Protein AF-A0A7S0AHD8-F1 (afdb_monomer_lite)

Structure (mmCIF, N/CA/C/O backbone):
data_AF-A0A7S0AHD8-F1
#
_entry.id   AF-A0A7S0AHD8-F1
#
loop_
_atom_site.group_PDB
_atom_site.id
_atom_site.type_symbol
_atom_site.label_atom_id
_atom_site.label_alt_id
_atom_site.label_comp_id
_atom_site.label_asym_id
_atom_site.label_entity_id
_atom_site.label_seq_id
_atom_site.pdbx_PDB_ins_code
_atom_site.Cartn_x
_atom_site.Cartn_y
_atom_site.Cartn_z
_atom_site.occupancy
_atom_site.B_iso_or_equiv
_atom_site.auth_seq_id
_atom_site.auth_comp_id
_atom_site.auth_asym_id
_atom_site.auth_atom_id
_atom_site.pdbx_PDB_model_num
ATOM 1 N N . SER A 1 1 ? -28.363 -44.017 -22.982 1.00 39.66 1 SER A N 1
ATOM 2 C CA . SER A 1 1 ? -27.287 -44.220 -21.992 1.00 39.66 1 SER A CA 1
ATOM 3 C C . SER A 1 1 ? -27.313 -43.065 -21.004 1.00 39.66 1 SER A C 1
ATOM 5 O O . SER A 1 1 ? -26.658 -42.050 -21.186 1.00 39.66 1 SER A O 1
ATOM 7 N N . SER A 1 2 ? -28.160 -43.200 -19.992 1.00 26.70 2 SER A N 1
ATOM 8 C CA . SER A 1 2 ? -28.410 -42.237 -18.917 1.00 26.70 2 SER A CA 1
ATOM 9 C C . SER A 1 2 ? -27.787 -42.778 -17.624 1.00 26.70 2 SER A C 1
ATOM 11 O O . SER A 1 2 ? -27.972 -43.965 -17.353 1.00 26.70 2 SER A O 1
ATOM 13 N N . PRO A 1 3 ? -27.066 -41.980 -16.813 1.00 52.00 3 PRO A N 1
ATOM 14 C CA . PRO A 1 3 ? -26.594 -42.451 -15.522 1.00 52.00 3 PRO A CA 1
ATOM 15 C C . PRO A 1 3 ? -27.554 -42.038 -14.398 1.00 52.00 3 PRO A C 1
ATOM 17 O O . PRO A 1 3 ? -27.886 -40.870 -14.210 1.00 52.00 3 PRO A O 1
ATOM 20 N N . THR A 1 4 ? -27.982 -43.047 -13.649 1.00 37.78 4 THR A N 1
ATOM 21 C CA . THR A 1 4 ? -28.700 -42.995 -12.370 1.00 37.78 4 THR A CA 1
ATOM 22 C C . THR A 1 4 ? -27.864 -42.385 -11.230 1.00 37.78 4 THR A C 1
ATOM 24 O O . THR A 1 4 ? -26.640 -42.546 -11.223 1.00 37.78 4 THR A O 1
ATOM 27 N N . PRO A 1 5 ? -28.498 -41.767 -10.212 1.00 47.44 5 PRO A N 1
ATOM 28 C CA . PRO A 1 5 ? -27.811 -41.176 -9.064 1.00 47.44 5 PRO A CA 1
ATOM 29 C C . PRO A 1 5 ? -27.532 -42.204 -7.953 1.00 47.44 5 PRO A C 1
ATOM 31 O O . PRO A 1 5 ? -28.378 -43.035 -7.620 1.00 47.44 5 PRO A O 1
ATOM 34 N N . ARG A 1 6 ? -26.337 -42.128 -7.348 1.00 41.75 6 ARG A N 1
ATOM 35 C CA . ARG A 1 6 ? -25.933 -42.932 -6.182 1.00 41.75 6 ARG A CA 1
ATOM 36 C C . ARG A 1 6 ? -26.427 -42.297 -4.879 1.00 41.75 6 ARG A C 1
ATOM 38 O O . ARG A 1 6 ? -26.047 -41.177 -4.550 1.00 41.75 6 ARG A O 1
ATOM 45 N N . GLN A 1 7 ? -27.211 -43.068 -4.126 1.00 34.41 7 GLN A N 1
ATOM 46 C CA . GLN A 1 7 ? -27.481 -42.883 -2.700 1.00 34.41 7 GLN A CA 1
ATOM 47 C C . GLN A 1 7 ? -26.179 -42.962 -1.888 1.00 34.41 7 GLN A C 1
ATOM 49 O O . GLN A 1 7 ? -25.383 -43.878 -2.093 1.00 34.41 7 GLN A O 1
ATOM 54 N N . TRP A 1 8 ? -26.002 -42.052 -0.929 1.00 38.59 8 TRP A N 1
ATOM 55 C CA . TRP A 1 8 ? -25.031 -42.196 0.155 1.00 38.59 8 TRP A CA 1
ATOM 56 C C . TRP A 1 8 ? -25.758 -42.289 1.492 1.00 38.59 8 TRP A C 1
ATOM 58 O O . TRP A 1 8 ? -26.684 -41.533 1.782 1.00 38.59 8 TRP A O 1
ATOM 68 N N . GLN A 1 9 ? -25.340 -43.297 2.248 1.00 34.16 9 GLN A N 1
ATOM 69 C CA . GLN A 1 9 ? -25.935 -43.799 3.472 1.00 34.16 9 GLN A CA 1
ATOM 70 C C . GLN A 1 9 ? -25.580 -42.944 4.695 1.00 34.16 9 GLN A C 1
ATOM 72 O O . GLN A 1 9 ? -24.546 -42.282 4.765 1.00 34.16 9 GLN A O 1
ATOM 77 N N . SER A 1 10 ? -26.479 -43.024 5.668 1.00 30.17 10 SER A N 1
ATOM 78 C CA . SER A 1 10 ? -26.460 -42.469 7.019 1.00 30.17 10 SER A CA 1
ATOM 79 C C . SER A 1 10 ? -25.212 -42.814 7.846 1.00 30.17 10 SER A C 1
ATOM 81 O O . SER A 1 10 ? -24.829 -43.978 7.949 1.00 30.17 10 SER A O 1
ATOM 83 N N . LEU A 1 11 ? -24.662 -41.807 8.532 1.00 36.16 11 LEU A N 1
ATOM 84 C CA . LEU A 1 11 ? -23.676 -41.937 9.613 1.00 36.16 11 LEU A CA 1
ATOM 85 C C . LEU A 1 11 ? -24.368 -42.216 10.964 1.00 36.16 11 LEU A C 1
ATOM 87 O O . LEU A 1 11 ? -25.409 -41.612 11.233 1.00 36.16 11 LEU A O 1
ATOM 91 N N . PRO A 1 12 ? -23.795 -43.052 11.854 1.00 43.50 12 PRO A N 1
ATOM 92 C CA . PRO A 1 12 ? -24.353 -43.280 13.180 1.00 43.50 12 PRO A CA 1
ATOM 93 C C . PRO A 1 12 ? -23.874 -42.245 14.211 1.00 43.50 12 PRO A C 1
ATOM 95 O O . PRO A 1 12 ? -22.700 -41.879 14.297 1.00 43.50 12 PRO A O 1
ATOM 98 N N . SER A 1 13 ? -24.827 -41.831 15.040 1.00 36.12 13 SER A N 1
ATOM 99 C CA . SER A 1 13 ? -24.706 -41.029 16.256 1.00 36.12 13 SER A CA 1
ATOM 100 C C . SER A 1 13 ? -23.752 -41.645 17.289 1.00 36.12 13 SER A C 1
ATOM 102 O O . SER A 1 13 ? -23.972 -42.771 17.737 1.00 36.12 13 SER A O 1
ATOM 104 N N . ARG A 1 14 ? -22.744 -40.889 17.746 1.00 35.44 14 ARG A N 1
ATOM 105 C CA . ARG A 1 14 ? -21.962 -41.219 18.950 1.00 35.44 14 ARG A CA 1
ATOM 106 C C . ARG A 1 14 ? -22.414 -40.374 20.135 1.00 35.44 14 ARG A C 1
ATOM 108 O O . ARG A 1 14 ? -22.488 -39.150 20.057 1.00 35.44 14 ARG A O 1
ATOM 115 N N . GLY A 1 15 ? -22.755 -41.086 21.206 1.00 30.95 15 GLY A N 1
ATOM 116 C CA . GLY A 1 15 ? -23.365 -40.572 22.418 1.00 30.95 15 GLY A CA 1
ATOM 117 C C . GLY A 1 15 ? -22.427 -39.787 23.329 1.00 30.95 15 GLY A C 1
ATOM 118 O O . GLY A 1 15 ? -21.208 -39.949 23.336 1.00 30.95 15 GLY A O 1
ATOM 119 N N . ARG A 1 16 ? -23.079 -38.942 24.127 1.00 33.41 16 ARG A N 1
ATOM 120 C CA . ARG A 1 16 ? -22.552 -38.271 25.312 1.00 33.41 16 ARG A CA 1
ATOM 121 C C . ARG A 1 16 ? -22.352 -39.305 26.423 1.00 33.41 16 ARG A C 1
ATOM 123 O O . ARG A 1 16 ? -23.287 -40.037 26.733 1.00 33.41 16 ARG A O 1
ATOM 130 N N . GLN A 1 17 ? -21.194 -39.299 27.074 1.00 34.72 17 GLN A N 1
ATOM 131 C CA . GLN A 1 17 ? -21.052 -39.839 28.426 1.00 34.72 17 GLN A CA 1
ATOM 132 C C . GLN A 1 17 ? -20.446 -38.775 29.336 1.00 34.72 17 GLN A C 1
ATOM 134 O O . GLN A 1 17 ? -19.438 -38.147 29.017 1.00 34.72 17 GLN A O 1
ATOM 139 N N . ALA A 1 18 ? -21.149 -38.558 30.443 1.00 32.00 18 ALA A N 1
ATOM 140 C CA . ALA A 1 18 ? -20.765 -37.731 31.567 1.00 32.00 18 ALA A CA 1
ATOM 141 C C . ALA A 1 18 ? -19.808 -38.505 32.481 1.00 32.00 18 ALA A C 1
ATOM 143 O O . ALA A 1 18 ? -20.002 -39.699 32.694 1.00 32.00 18 ALA A O 1
ATOM 144 N N . CYS A 1 19 ? -18.847 -37.806 33.084 1.00 27.94 19 CYS A N 1
ATOM 145 C CA . CYS A 1 19 ? -18.101 -38.304 34.236 1.00 27.94 19 CYS A CA 1
ATOM 146 C C . CYS A 1 19 ? -18.217 -37.290 35.377 1.00 27.94 19 CYS A C 1
ATOM 148 O O . CYS A 1 19 ? -17.767 -36.152 35.258 1.00 27.94 19 CYS A O 1
ATOM 150 N N . HIS A 1 20 ? -18.824 -37.730 36.476 1.00 29.59 20 HIS A N 1
ATOM 151 C CA . HIS A 1 20 ? -18.832 -37.084 37.783 1.00 29.59 20 HIS A CA 1
ATOM 152 C C . HIS A 1 20 ? -18.368 -38.110 38.826 1.00 29.59 20 HIS A C 1
ATOM 154 O O . HIS A 1 20 ? -18.653 -39.295 38.672 1.00 29.59 20 HIS A O 1
ATOM 160 N N . ALA A 1 21 ? -17.762 -37.591 39.903 1.00 31.34 21 ALA A N 1
ATOM 161 C CA . ALA A 1 21 ? -17.362 -38.257 41.154 1.00 31.34 21 ALA A CA 1
ATOM 162 C C . ALA A 1 21 ? -16.124 -39.168 41.054 1.00 31.34 21 ALA A C 1
ATOM 164 O O . ALA A 1 21 ? -15.913 -39.844 40.061 1.00 31.34 21 ALA A O 1
ATOM 165 N N . ALA A 1 22 ? -15.248 -39.285 42.045 1.00 30.95 22 ALA A N 1
ATOM 166 C CA . ALA A 1 22 ? -14.975 -38.622 43.322 1.00 30.95 22 ALA A CA 1
ATOM 167 C C . ALA A 1 22 ? -13.594 -39.162 43.752 1.00 30.95 22 ALA A C 1
ATOM 169 O O . ALA A 1 22 ? -13.223 -40.233 43.288 1.00 30.95 22 ALA A O 1
ATOM 170 N N . LEU A 1 23 ? -12.859 -38.490 44.642 1.00 31.19 23 LEU A N 1
ATOM 171 C CA . LEU A 1 23 ? -12.003 -39.161 45.632 1.00 31.19 23 LEU A CA 1
ATOM 172 C C . LEU A 1 23 ? -11.552 -38.143 46.688 1.00 31.19 23 LEU A C 1
ATOM 174 O O . LEU A 1 23 ? -10.850 -37.175 46.402 1.00 31.19 23 LEU A O 1
ATOM 178 N N . ALA A 1 24 ? -11.995 -38.388 47.916 1.00 33.22 24 ALA A N 1
ATOM 179 C CA . ALA A 1 24 ? -11.490 -37.801 49.145 1.00 33.22 24 ALA A CA 1
ATOM 180 C C . ALA A 1 24 ? -10.655 -38.867 49.872 1.00 33.22 24 ALA A C 1
ATOM 182 O O . ALA A 1 24 ? -10.998 -40.045 49.793 1.00 33.22 24 ALA A O 1
ATOM 183 N N . GLY A 1 25 ? -9.627 -38.462 50.630 1.00 31.81 25 GLY A N 1
ATOM 184 C CA . GLY A 1 25 ? -9.110 -39.299 51.723 1.00 31.81 25 GLY A CA 1
ATOM 185 C C . GLY A 1 25 ? -7.604 -39.271 52.008 1.00 31.81 25 GLY A C 1
ATOM 186 O O . GLY A 1 25 ? -6.871 -40.112 51.515 1.00 31.81 25 GLY A O 1
ATOM 187 N N . THR A 1 26 ? -7.217 -38.377 52.928 1.00 35.88 26 THR A N 1
ATOM 188 C CA . THR A 1 26 ? -6.278 -38.575 54.064 1.00 35.88 26 THR A CA 1
ATOM 189 C C . THR A 1 26 ? -4.790 -38.914 53.861 1.00 35.88 26 THR A C 1
ATOM 191 O O . THR A 1 26 ? -4.432 -39.946 53.311 1.00 35.88 26 THR A O 1
ATOM 194 N N . GLY A 1 27 ? -3.922 -38.128 54.522 1.00 30.47 27 GLY A N 1
ATOM 195 C CA . GLY A 1 27 ? -2.564 -38.545 54.910 1.00 30.47 27 GLY A CA 1
ATOM 196 C C . GLY A 1 27 ? -1.689 -37.417 55.478 1.00 30.47 27 GLY A C 1
ATOM 197 O O . GLY A 1 27 ? -1.140 -36.620 54.730 1.00 30.47 27 GLY A O 1
ATOM 198 N N . ARG A 1 28 ? -1.584 -37.337 56.812 1.00 38.66 28 ARG A N 1
ATOM 199 C CA . ARG A 1 28 ? -0.794 -36.375 57.618 1.00 38.66 28 ARG A CA 1
ATOM 200 C C . ARG A 1 28 ? 0.693 -36.771 57.747 1.00 38.66 28 ARG A C 1
ATOM 202 O O . ARG A 1 28 ? 1.009 -37.949 57.661 1.00 38.66 28 ARG A O 1
ATOM 209 N N . SER A 1 29 ? 1.504 -35.788 58.189 1.00 33.31 29 SER A N 1
ATOM 210 C CA . SER A 1 29 ? 2.893 -35.842 58.730 1.00 33.31 29 SER A CA 1
ATOM 211 C C . SER A 1 29 ? 3.996 -35.553 57.697 1.00 33.31 29 SER A C 1
ATOM 213 O O . SER A 1 29 ? 4.032 -36.192 56.662 1.00 33.31 29 SER A O 1
ATOM 215 N N . GLY A 1 30 ? 4.956 -34.636 57.865 1.00 33.56 30 GLY A N 1
ATOM 216 C CA . GLY A 1 30 ? 5.317 -33.737 58.957 1.00 33.56 30 GLY A CA 1
ATOM 217 C C . GLY A 1 30 ? 6.706 -33.110 58.696 1.00 33.56 30 GLY A C 1
ATOM 218 O O . GLY A 1 30 ? 7.552 -33.713 58.051 1.00 33.56 30 GLY A O 1
ATOM 219 N N . ARG A 1 31 ? 6.926 -31.921 59.280 1.00 34.91 31 ARG A N 1
ATOM 220 C CA . ARG A 1 31 ? 8.202 -31.212 59.572 1.00 34.91 31 ARG A CA 1
ATOM 221 C C . ARG A 1 31 ? 8.994 -30.454 58.477 1.00 34.91 31 ARG A C 1
ATOM 223 O O . ARG A 1 31 ? 9.756 -31.007 57.704 1.00 34.91 31 ARG A O 1
ATOM 230 N N . ARG A 1 32 ? 8.970 -29.124 58.687 1.00 43.31 32 ARG A N 1
ATOM 231 C CA . ARG A 1 32 ? 10.098 -28.168 58.833 1.00 43.31 32 ARG A CA 1
ATOM 232 C C . ARG A 1 32 ? 11.133 -28.063 57.697 1.00 43.31 32 ARG A C 1
ATOM 234 O O . ARG A 1 32 ? 12.108 -28.800 57.695 1.00 43.31 32 ARG A O 1
ATOM 241 N N . ARG A 1 33 ? 11.065 -26.959 56.938 1.00 40.19 33 ARG A N 1
ATOM 242 C CA . ARG A 1 33 ? 12.073 -25.866 56.876 1.00 40.19 33 ARG A CA 1
ATOM 243 C C . ARG A 1 33 ? 11.635 -24.785 55.867 1.00 40.19 33 ARG A C 1
ATOM 245 O O . ARG A 1 33 ? 10.779 -25.026 55.024 1.00 40.19 33 ARG A O 1
ATOM 252 N N . SER A 1 34 ? 12.252 -23.606 55.979 1.00 37.22 34 SER A N 1
ATOM 253 C CA . SER A 1 34 ? 12.259 -22.462 55.041 1.00 37.22 34 SER A CA 1
ATOM 254 C C . SER A 1 34 ? 10.997 -21.588 54.921 1.00 37.22 34 SER A C 1
ATOM 256 O O . SER A 1 34 ? 10.241 -21.649 53.955 1.00 37.22 34 SER A O 1
ATOM 258 N N . GLY A 1 35 ? 10.854 -20.656 55.871 1.00 42.31 35 GLY A N 1
ATOM 259 C CA . GLY A 1 35 ? 10.224 -19.361 55.616 1.00 42.31 35 GLY A CA 1
ATOM 260 C C . GLY A 1 35 ? 11.210 -18.444 54.888 1.00 42.31 35 GLY A C 1
ATOM 261 O O . GLY A 1 35 ? 12.227 -18.086 55.466 1.00 42.31 35 GLY A O 1
ATOM 262 N N . ALA A 1 36 ? 10.920 -18.119 53.625 1.00 39.28 36 ALA A N 1
ATOM 263 C CA . ALA A 1 36 ? 11.500 -16.991 52.867 1.00 39.28 36 ALA A CA 1
ATOM 264 C C . ALA A 1 36 ? 10.830 -16.757 51.488 1.00 39.28 36 ALA A C 1
ATOM 266 O O . ALA A 1 36 ? 11.092 -15.747 50.849 1.00 39.28 36 ALA A O 1
ATOM 267 N N . LEU A 1 37 ? 9.935 -17.640 51.018 1.00 41.12 37 LEU A N 1
ATOM 268 C CA . LEU A 1 37 ? 9.373 -17.589 49.651 1.00 41.12 37 LEU A CA 1
ATOM 269 C C . LEU A 1 37 ? 7.897 -17.149 49.550 1.00 41.12 37 LEU A C 1
ATOM 271 O O . LEU A 1 37 ? 7.345 -17.080 48.453 1.00 41.12 37 LEU A O 1
ATOM 275 N N . ALA A 1 38 ? 7.249 -16.802 50.666 1.00 38.41 38 ALA A N 1
ATOM 276 C CA . ALA A 1 38 ? 5.819 -16.467 50.685 1.00 38.41 38 ALA A CA 1
ATOM 277 C C . ALA A 1 38 ? 5.491 -14.983 50.408 1.00 38.41 38 ALA A C 1
ATOM 279 O O . ALA A 1 38 ? 4.331 -14.661 50.167 1.00 38.41 38 ALA A O 1
ATOM 280 N N . ARG A 1 39 ? 6.477 -14.069 50.387 1.00 41.41 39 ARG A N 1
ATOM 281 C CA . ARG A 1 39 ? 6.230 -12.628 50.139 1.00 41.41 39 ARG A CA 1
ATOM 282 C C . ARG A 1 39 ? 6.379 -12.184 48.677 1.00 41.41 39 ARG A C 1
ATOM 284 O O . ARG A 1 39 ? 5.952 -11.086 48.350 1.00 41.41 39 ARG A O 1
ATOM 291 N N . ALA A 1 40 ? 6.893 -13.036 47.785 1.00 44.41 40 ALA A N 1
ATOM 292 C CA . ALA A 1 40 ? 7.087 -12.693 46.368 1.00 44.41 40 ALA A CA 1
ATOM 293 C C . ALA A 1 40 ? 5.963 -13.180 45.428 1.00 44.41 40 ALA A C 1
ATOM 295 O O . ALA A 1 40 ? 5.875 -12.718 44.298 1.00 44.41 40 ALA A O 1
ATOM 296 N N . ARG A 1 41 ? 5.081 -14.092 45.873 1.00 41.75 41 ARG A N 1
ATOM 297 C CA . ARG A 1 41 ? 3.975 -14.630 45.044 1.00 41.75 41 ARG A CA 1
ATOM 298 C C . ARG A 1 41 ? 2.622 -13.937 45.253 1.00 41.75 41 ARG A C 1
ATOM 300 O O . ARG A 1 41 ? 1.728 -14.109 44.430 1.00 41.75 41 ARG A O 1
ATOM 307 N N . GLY A 1 42 ? 2.469 -13.146 46.320 1.00 38.62 42 GLY A N 1
ATOM 308 C CA . GLY A 1 42 ? 1.240 -12.389 46.597 1.00 38.62 42 GLY A CA 1
ATOM 309 C C . GLY A 1 42 ? 1.104 -11.106 45.771 1.00 38.62 42 GLY A C 1
ATOM 310 O O . GLY A 1 42 ? 0.001 -10.716 45.411 1.00 38.62 42 GLY A O 1
ATOM 311 N N . THR A 1 43 ? 2.217 -10.475 45.390 1.00 48.31 43 THR A N 1
ATOM 312 C CA . THR A 1 43 ? 2.205 -9.162 44.723 1.00 48.31 43 THR A CA 1
ATOM 313 C C . THR A 1 43 ? 1.913 -9.237 43.224 1.00 48.31 43 THR A C 1
ATOM 315 O O . THR A 1 43 ? 1.325 -8.308 42.675 1.00 48.31 43 THR A O 1
ATOM 318 N N . THR A 1 44 ? 2.255 -10.338 42.548 1.00 48.69 44 THR A N 1
ATOM 319 C CA . THR A 1 44 ? 2.012 -10.502 41.102 1.00 48.69 44 THR A CA 1
ATOM 320 C C . THR A 1 44 ? 0.551 -10.835 40.798 1.00 48.69 44 THR A C 1
ATOM 322 O O . THR A 1 44 ? -0.020 -10.298 39.852 1.00 48.69 44 THR A O 1
ATOM 325 N N . ARG A 1 45 ? -0.083 -11.679 41.626 1.00 47.94 45 ARG A N 1
ATOM 326 C CA . ARG A 1 45 ? -1.492 -12.069 41.459 1.00 47.94 45 ARG A CA 1
ATOM 327 C C . ARG A 1 45 ? -2.446 -10.926 41.813 1.00 47.94 45 ARG A C 1
ATOM 329 O O . ARG A 1 45 ? -3.403 -10.706 41.078 1.00 47.94 45 ARG A O 1
ATOM 336 N N . ASP A 1 46 ? -2.128 -10.147 42.848 1.00 46.16 46 ASP A N 1
ATOM 337 C CA . ASP A 1 46 ? -2.907 -8.962 43.223 1.00 46.16 46 ASP A CA 1
ATOM 338 C C . ASP A 1 46 ? -2.727 -7.788 42.252 1.00 46.16 46 ASP A C 1
ATOM 340 O O . ASP A 1 46 ? -3.677 -7.031 42.064 1.00 46.16 46 ASP A O 1
ATOM 344 N N . ARG A 1 47 ? -1.562 -7.632 41.597 1.00 48.69 47 ARG A N 1
ATOM 345 C CA . ARG A 1 47 ? -1.390 -6.660 40.495 1.00 48.69 47 ARG A CA 1
ATOM 346 C C . ARG A 1 47 ? -2.176 -7.060 39.248 1.00 48.69 47 ARG A C 1
ATOM 348 O O . ARG A 1 47 ? -2.804 -6.198 38.645 1.00 48.69 47 ARG A O 1
ATOM 355 N N . LEU A 1 48 ? -2.186 -8.348 38.896 1.00 46.09 48 LEU A N 1
ATOM 356 C CA . LEU A 1 48 ? -2.988 -8.866 37.781 1.00 46.09 48 LEU A CA 1
ATOM 357 C C . LEU A 1 48 ? -4.493 -8.726 38.052 1.00 46.09 48 LEU A C 1
ATOM 359 O O . LEU A 1 48 ? -5.228 -8.287 37.175 1.00 46.09 48 LEU A O 1
ATOM 363 N N . GLN A 1 49 ? -4.959 -9.028 39.270 1.00 47.72 49 GLN A N 1
ATOM 364 C CA . GLN A 1 49 ? -6.378 -8.900 39.623 1.00 47.72 49 GLN A CA 1
ATOM 365 C C . GLN A 1 49 ? -6.841 -7.449 39.837 1.00 47.72 49 GLN A C 1
ATOM 367 O O . GLN A 1 49 ? -7.988 -7.152 39.507 1.00 47.72 49 GLN A O 1
ATOM 372 N N . ARG A 1 50 ? -5.984 -6.536 40.327 1.00 44.47 50 ARG A N 1
ATOM 373 C CA . ARG A 1 50 ? -6.301 -5.092 40.362 1.00 44.47 50 ARG A CA 1
ATOM 374 C C . ARG A 1 50 ? -6.319 -4.472 38.966 1.00 44.47 50 ARG A C 1
ATOM 376 O O . ARG A 1 50 ? -7.277 -3.782 38.646 1.00 44.47 50 ARG A O 1
ATOM 383 N N . GLY A 1 51 ? -5.360 -4.815 38.102 1.00 46.38 51 GLY A N 1
ATOM 384 C CA . GLY A 1 51 ? -5.367 -4.373 36.703 1.00 46.38 51 GLY A CA 1
ATOM 385 C C . GLY A 1 51 ? -6.598 -4.847 35.919 1.00 46.38 51 GLY A C 1
ATOM 386 O O . GLY A 1 51 ? -7.127 -4.102 35.109 1.00 46.38 51 GLY A O 1
ATOM 387 N N . LEU A 1 52 ? -7.110 -6.052 36.197 1.00 46.56 52 LEU A N 1
ATOM 388 C CA . LEU A 1 52 ? -8.327 -6.578 35.561 1.00 46.56 52 LEU A CA 1
ATOM 389 C C . LEU A 1 52 ? -9.633 -5.939 36.070 1.00 46.56 52 LEU A C 1
ATOM 391 O O . LEU A 1 52 ? -10.617 -5.941 35.336 1.00 46.56 52 LEU A O 1
ATOM 395 N N . ARG A 1 53 ? -9.671 -5.403 37.301 1.00 45.31 53 ARG A N 1
ATOM 396 C CA . ARG A 1 53 ? -10.876 -4.761 37.866 1.00 45.31 53 ARG A CA 1
ATOM 397 C C . ARG A 1 53 ? -10.990 -3.273 37.534 1.00 45.31 53 ARG A C 1
ATOM 399 O O . ARG A 1 53 ? -12.108 -2.818 37.318 1.00 45.31 53 ARG A O 1
ATOM 406 N N . ASP A 1 54 ? -9.876 -2.554 37.404 1.00 45.81 54 ASP A N 1
ATOM 407 C CA . ASP A 1 54 ? -9.890 -1.121 37.056 1.00 45.81 54 ASP A CA 1
ATOM 408 C C . ASP A 1 54 ? -10.115 -0.858 35.547 1.00 45.81 54 ASP A C 1
ATOM 410 O O . ASP A 1 54 ? -10.342 0.276 35.138 1.00 45.81 54 ASP A O 1
ATOM 414 N N . MET A 1 55 ? -10.122 -1.904 34.710 1.00 48.56 55 MET A N 1
ATOM 415 C CA . MET A 1 55 ? -10.327 -1.810 33.252 1.00 48.56 55 MET A CA 1
ATOM 416 C C . MET A 1 55 ? -11.799 -1.939 32.813 1.00 48.56 55 MET A C 1
ATOM 418 O O . MET A 1 55 ? -12.119 -1.668 31.659 1.00 48.56 55 MET A O 1
ATOM 422 N N . ALA A 1 56 ? -12.715 -2.330 33.705 1.00 43.69 56 ALA A N 1
ATOM 423 C CA . ALA A 1 56 ? -14.106 -2.647 33.351 1.00 43.69 56 ALA A CA 1
ATOM 424 C C . ALA A 1 56 ? -15.053 -1.426 33.263 1.00 43.69 56 ALA A C 1
ATOM 426 O O . ALA A 1 56 ? -16.257 -1.602 33.094 1.00 43.69 56 ALA A O 1
ATOM 427 N N . GLY A 1 57 ? -14.546 -0.196 33.416 1.00 39.47 57 GLY A N 1
ATOM 428 C CA . GLY A 1 57 ? -15.383 0.976 33.712 1.00 39.47 57 GLY A CA 1
ATOM 429 C C . GLY A 1 57 ? -15.427 2.102 32.679 1.00 39.47 57 GLY A C 1
ATOM 430 O O . GLY A 1 57 ? -16.181 3.049 32.886 1.00 39.47 57 GLY A O 1
ATOM 431 N N . LEU A 1 58 ? -14.652 2.057 31.591 1.00 42.44 58 LEU A N 1
ATOM 432 C CA . LEU A 1 58 ? -14.668 3.141 30.604 1.00 42.44 58 LEU A CA 1
ATOM 433 C C . LEU A 1 58 ? -15.464 2.721 29.364 1.00 42.44 58 LEU A C 1
ATOM 435 O O . LEU A 1 58 ? -14.989 1.871 28.607 1.00 42.44 58 LEU A O 1
ATOM 439 N N . PRO A 1 59 ? -16.658 3.303 29.127 1.00 42.44 59 PRO A N 1
ATOM 440 C CA . PRO A 1 59 ? -17.407 3.054 27.910 1.00 42.44 59 PRO A CA 1
ATOM 441 C C . PRO A 1 59 ? -16.619 3.635 26.737 1.00 42.44 59 PRO A C 1
ATOM 443 O O . PRO A 1 59 ? -16.685 4.826 26.434 1.00 42.44 59 PRO A O 1
ATOM 446 N N . THR A 1 60 ? -15.873 2.773 26.055 1.00 52.34 60 THR A N 1
ATOM 447 C CA . THR A 1 60 ? -15.473 2.988 24.668 1.00 52.34 60 THR A CA 1
ATOM 448 C C . THR A 1 60 ? -16.743 2.869 23.835 1.00 52.34 60 THR A C 1
ATOM 450 O O . THR A 1 60 ? -16.999 1.858 23.200 1.00 52.34 60 THR A O 1
ATOM 453 N N . THR A 1 61 ? -17.611 3.880 23.912 1.00 51.12 61 THR A N 1
ATOM 454 C CA . THR A 1 61 ? -18.736 3.994 22.985 1.00 51.12 61 THR A CA 1
ATOM 455 C C . THR A 1 61 ? -18.126 4.274 21.625 1.00 51.12 61 THR A C 1
ATOM 457 O O . THR A 1 61 ? -17.810 5.412 21.276 1.00 51.12 61 THR A O 1
ATOM 460 N N . SER A 1 62 ? -17.857 3.210 20.875 1.00 59.03 62 SER A N 1
ATOM 461 C CA . SER A 1 62 ? -17.570 3.315 19.458 1.00 59.03 62 SER A CA 1
ATOM 462 C C . SER A 1 62 ? -18.782 4.013 18.856 1.00 59.03 62 SER A C 1
ATOM 464 O O . SER A 1 62 ? -19.864 3.446 18.777 1.00 59.03 62 SER A O 1
ATOM 466 N N . GLU A 1 63 ? -18.639 5.286 18.485 1.00 72.88 63 GLU A N 1
ATOM 467 C CA . GLU A 1 63 ? -19.730 6.047 17.875 1.00 72.88 63 GLU A CA 1
ATOM 468 C C . GLU A 1 63 ? -19.922 5.579 16.419 1.00 72.88 63 GLU A C 1
ATOM 470 O O . GLU A 1 63 ? -19.610 6.278 15.454 1.00 72.88 63 GLU A O 1
ATOM 475 N N . LEU A 1 64 ? -20.361 4.329 16.260 1.00 85.00 64 LEU A N 1
ATOM 476 C CA . LEU A 1 64 ? -20.744 3.706 15.005 1.00 85.00 64 LEU A CA 1
ATOM 477 C C . LEU A 1 64 ? -22.204 4.065 14.741 1.00 85.00 64 LEU A C 1
ATOM 479 O O . LEU A 1 64 ? -23.115 3.315 15.076 1.00 85.00 64 LEU A O 1
ATOM 483 N N . LYS A 1 65 ? -22.427 5.247 14.168 1.00 88.19 65 LYS A N 1
ATOM 484 C CA . LYS A 1 65 ? -23.769 5.719 13.819 1.00 88.19 65 LYS A CA 1
ATOM 485 C C . LYS A 1 65 ? -23.936 5.858 12.312 1.00 88.19 65 LYS A C 1
ATOM 487 O O . LYS A 1 65 ? -23.117 6.502 11.657 1.00 88.19 65 LYS A O 1
ATOM 492 N N . LEU A 1 66 ? -25.047 5.359 11.781 1.00 85.19 66 LEU A N 1
ATOM 493 C CA . LEU A 1 66 ? -25.527 5.600 10.416 1.00 85.19 66 LEU A CA 1
ATOM 494 C C . LEU A 1 66 ? -26.223 6.968 10.331 1.00 85.19 66 LEU A C 1
ATOM 496 O O . LEU A 1 66 ? -27.378 7.087 9.930 1.00 85.19 66 LEU A O 1
ATOM 500 N N . ARG A 1 67 ? -25.540 8.034 10.762 1.00 74.19 67 ARG A N 1
ATOM 501 C CA . ARG A 1 67 ? -26.059 9.403 10.635 1.00 74.19 67 ARG A CA 1
ATOM 502 C C . ARG A 1 67 ? -25.688 10.001 9.291 1.00 74.19 67 ARG A C 1
ATOM 504 O O . ARG A 1 67 ? -24.611 9.725 8.767 1.00 74.19 67 ARG A O 1
ATOM 511 N N . ARG A 1 68 ? -26.499 10.970 8.837 1.00 57.62 68 ARG A N 1
ATOM 512 C CA . ARG A 1 68 ? -26.170 11.882 7.718 1.00 57.62 68 ARG A CA 1
ATOM 513 C C . ARG A 1 68 ? -24.770 12.503 7.827 1.00 57.62 68 ARG A C 1
ATOM 515 O O . ARG A 1 68 ? -24.231 12.918 6.812 1.00 57.62 68 ARG A O 1
ATOM 522 N N . SER A 1 69 ? -24.210 12.600 9.036 1.00 57.12 69 SER A N 1
ATOM 523 C CA . SER A 1 69 ? -22.888 13.172 9.291 1.00 57.12 69 SER A CA 1
ATOM 524 C C . SER A 1 69 ? -21.716 12.201 9.114 1.00 57.12 69 SER A C 1
ATOM 526 O O . SER A 1 69 ? -20.591 12.677 9.023 1.00 57.12 69 SER A O 1
ATOM 528 N N . LEU A 1 70 ? -21.942 10.880 9.120 1.00 77.56 70 LEU A N 1
ATOM 529 C CA . LEU A 1 70 ? -20.866 9.879 9.056 1.00 77.56 70 LEU A CA 1
ATOM 530 C C . LEU A 1 70 ? -20.935 9.014 7.801 1.00 77.56 70 LEU A C 1
ATOM 532 O O . LEU A 1 70 ? -19.921 8.898 7.133 1.00 77.56 70 LEU A O 1
ATOM 536 N N . VAL A 1 71 ? -22.092 8.425 7.477 1.00 88.88 71 VAL A N 1
ATOM 537 C CA . VAL A 1 71 ? -22.284 7.654 6.237 1.00 88.88 71 VAL A CA 1
ATOM 538 C C . VAL A 1 71 ? -23.676 7.930 5.679 1.00 88.88 71 VAL A C 1
ATOM 540 O O . VAL A 1 71 ? -24.695 7.603 6.285 1.00 88.88 71 VAL A O 1
ATOM 543 N N . HIS A 1 72 ? -23.730 8.526 4.497 1.00 90.12 72 HIS A N 1
ATOM 544 C CA . HIS A 1 72 ? -24.942 8.889 3.789 1.00 90.12 72 HIS A CA 1
ATOM 545 C C . HIS A 1 72 ? -25.328 7.822 2.759 1.00 90.12 72 HIS A C 1
ATOM 547 O O . HIS A 1 72 ? -24.650 7.653 1.743 1.00 90.12 72 HIS A O 1
ATOM 553 N N . ARG A 1 73 ? -26.487 7.174 2.953 1.00 89.25 73 ARG A N 1
ATOM 554 C CA . ARG A 1 73 ? -26.998 6.076 2.105 1.00 89.25 73 ARG A CA 1
ATOM 555 C C . ARG A 1 73 ? -26.891 6.352 0.601 1.00 89.25 73 ARG A C 1
ATOM 557 O O . ARG A 1 73 ? -26.448 5.499 -0.147 1.00 89.25 73 ARG A O 1
ATOM 564 N N . GLN A 1 74 ? -27.266 7.545 0.143 1.00 88.50 74 GLN A N 1
ATOM 565 C CA . GLN A 1 74 ? -27.281 7.854 -1.297 1.00 88.50 74 GLN A CA 1
ATOM 566 C C . GLN A 1 74 ? -25.908 8.205 -1.891 1.00 88.50 74 GLN A C 1
ATOM 568 O O . GLN A 1 74 ? -25.647 7.883 -3.048 1.00 88.50 74 GLN A O 1
ATOM 573 N N . TYR A 1 75 ? -25.044 8.888 -1.133 1.00 91.69 75 TYR A N 1
ATOM 574 C CA . TYR A 1 75 ? -23.792 9.437 -1.670 1.00 91.69 75 TYR A CA 1
ATOM 575 C C . TYR A 1 75 ? -22.627 8.493 -1.424 1.00 91.69 75 TYR A C 1
ATOM 577 O O . TYR A 1 75 ? -21.847 8.236 -2.337 1.00 91.69 75 TYR A O 1
ATOM 585 N N . ASP A 1 76 ? -22.547 7.942 -0.216 1.00 93.25 76 ASP A N 1
ATOM 586 C CA . ASP A 1 76 ? -21.425 7.117 0.197 1.00 93.25 76 ASP A CA 1
ATOM 587 C C . ASP A 1 76 ? -21.586 5.696 -0.329 1.00 93.25 76 ASP A C 1
ATOM 589 O O . ASP A 1 76 ? -20.688 5.197 -0.988 1.00 93.25 76 ASP A O 1
ATOM 593 N N . VAL A 1 77 ? -22.755 5.059 -0.197 1.00 91.44 77 VAL A N 1
ATOM 594 C CA . VAL A 1 77 ? -22.943 3.681 -0.707 1.00 91.44 77 VAL A CA 1
ATOM 595 C C . VAL A 1 77 ? -22.686 3.589 -2.213 1.00 91.44 77 VAL A C 1
ATOM 597 O O . VAL A 1 77 ? -22.137 2.594 -2.683 1.00 91.44 77 VAL A O 1
ATOM 600 N N . LYS A 1 78 ? -22.986 4.651 -2.978 1.00 93.81 78 LYS A N 1
ATOM 601 C CA . LYS A 1 78 ? -22.647 4.716 -4.406 1.00 93.81 78 LYS A CA 1
ATOM 602 C C . LYS A 1 78 ? -21.140 4.576 -4.647 1.00 93.81 78 LYS A C 1
ATOM 604 O O . LYS A 1 78 ? -20.762 3.937 -5.624 1.00 93.81 78 LYS A O 1
ATOM 609 N N . ARG A 1 79 ? -20.292 5.085 -3.748 1.00 94.38 79 ARG A N 1
ATOM 610 C CA . ARG A 1 79 ? -18.826 4.945 -3.811 1.00 94.38 79 ARG A CA 1
ATOM 611 C C . ARG A 1 79 ? -18.328 3.509 -3.648 1.00 94.38 79 ARG A C 1
ATOM 613 O O . ARG A 1 79 ? -17.180 3.224 -3.951 1.00 94.38 79 ARG A O 1
ATOM 620 N N . LEU A 1 80 ? -19.186 2.585 -3.215 1.00 94.25 80 LEU A N 1
ATOM 621 C CA . LEU A 1 80 ? -18.882 1.151 -3.200 1.00 94.25 80 LEU A CA 1
ATOM 622 C C . LEU A 1 80 ? -19.068 0.491 -4.572 1.00 94.25 80 LEU A C 1
ATOM 624 O O . LEU A 1 80 ? -18.853 -0.716 -4.695 1.00 94.25 80 LEU A O 1
ATOM 628 N N . SER A 1 81 ? -19.506 1.242 -5.585 1.00 93.44 81 SER A N 1
ATOM 629 C CA . SER A 1 81 ? -19.647 0.770 -6.965 1.00 93.44 81 SER A CA 1
ATOM 630 C C . SER A 1 81 ? -18.288 0.625 -7.652 1.00 93.44 81 SER A C 1
ATOM 632 O O . SER A 1 81 ? -17.270 1.156 -7.203 1.00 93.44 81 SER A O 1
ATOM 634 N N . ASP A 1 82 ? -18.263 -0.117 -8.755 1.00 90.94 82 ASP A N 1
ATOM 635 C CA . ASP A 1 82 ? -17.052 -0.241 -9.561 1.00 90.94 82 ASP A CA 1
ATOM 636 C C . ASP A 1 82 ? -16.718 1.097 -10.227 1.00 90.94 82 ASP A C 1
ATOM 638 O O . ASP A 1 82 ? -17.607 1.821 -10.674 1.00 90.94 82 ASP A O 1
ATOM 642 N N . GLY A 1 83 ? -15.428 1.432 -10.266 1.00 92.75 83 GLY A N 1
ATOM 643 C CA . GLY A 1 83 ? -14.955 2.698 -10.821 1.00 92.75 83 GLY A CA 1
ATOM 644 C C . GLY A 1 83 ? -15.174 3.925 -9.930 1.00 92.75 83 GLY A C 1
ATOM 645 O O . GLY A 1 83 ? -14.862 5.023 -10.373 1.00 92.75 83 GLY A O 1
ATOM 646 N N . GLU A 1 84 ? -15.651 3.777 -8.695 1.00 95.31 84 GLU A N 1
ATOM 647 C CA . GLU A 1 84 ? -15.738 4.879 -7.729 1.00 95.31 84 GLU A CA 1
ATOM 648 C C . GLU A 1 84 ? -14.672 4.754 -6.632 1.00 95.31 84 GLU A C 1
ATOM 650 O O . GLU A 1 84 ? -14.368 3.647 -6.177 1.00 95.31 84 GLU A O 1
ATOM 655 N N . ASP A 1 85 ? -14.143 5.902 -6.197 1.00 94.56 85 ASP A N 1
ATOM 656 C CA . ASP A 1 85 ? -13.178 5.996 -5.099 1.00 94.56 85 ASP A CA 1
ATOM 657 C C . ASP A 1 85 ? -13.860 5.836 -3.742 1.00 94.56 85 ASP A C 1
ATOM 659 O O . ASP A 1 85 ? -14.874 6.487 -3.460 1.00 94.56 85 ASP A O 1
ATOM 663 N N . LEU A 1 86 ? -13.241 5.063 -2.849 1.00 96.06 86 LEU A N 1
ATOM 664 C CA . LEU A 1 86 ? -13.604 5.082 -1.435 1.00 96.06 86 LEU A CA 1
ATOM 665 C C . LEU A 1 86 ? -13.315 6.472 -0.849 1.00 96.06 86 LEU A C 1
ATOM 667 O O . LEU A 1 86 ? -12.228 7.020 -1.031 1.00 96.06 86 LEU A O 1
ATOM 671 N N . ASN A 1 87 ? -14.274 7.041 -0.123 1.00 95.62 87 ASN A N 1
ATOM 672 C CA . ASN A 1 87 ? -14.080 8.317 0.560 1.00 95.62 87 ASN A CA 1
ATOM 673 C C . ASN A 1 87 ? -13.679 8.138 2.032 1.00 95.62 87 ASN A C 1
ATOM 675 O O . ASN A 1 87 ? -13.771 7.049 2.601 1.00 95.62 87 ASN A O 1
ATOM 679 N N . ASP A 1 88 ? -13.270 9.247 2.651 1.00 95.81 88 ASP A N 1
ATOM 680 C CA . ASP A 1 88 ? -12.867 9.326 4.060 1.00 95.81 88 ASP A CA 1
ATOM 681 C C . ASP A 1 88 ? -13.911 8.735 5.015 1.00 95.81 88 ASP A C 1
ATOM 683 O O . ASP A 1 88 ? -13.588 7.941 5.894 1.00 95.81 88 ASP A O 1
ATOM 687 N N . ALA A 1 89 ? -15.178 9.098 4.799 1.00 94.62 89 ALA A N 1
ATOM 688 C CA . ALA A 1 89 ? -16.324 8.669 5.592 1.00 94.62 89 ALA A CA 1
ATOM 689 C C . ALA A 1 89 ? -16.457 7.140 5.647 1.00 94.62 89 ALA A C 1
ATOM 691 O O . ALA A 1 89 ? -16.538 6.559 6.731 1.00 94.62 89 ALA A O 1
ATOM 692 N N . LEU A 1 90 ? -16.440 6.479 4.486 1.00 96.12 90 LEU A N 1
ATOM 693 C CA . LEU A 1 90 ? -16.552 5.026 4.407 1.00 96.12 90 LEU A CA 1
ATOM 694 C C . LEU A 1 90 ? -15.312 4.311 4.930 1.00 96.12 90 LEU A C 1
ATOM 696 O O . LEU A 1 90 ? -15.453 3.293 5.605 1.00 96.12 90 LEU A O 1
ATOM 700 N N . LEU A 1 91 ? -14.115 4.830 4.643 1.00 97.12 91 LEU A N 1
ATOM 701 C CA . LEU A 1 91 ? -12.876 4.268 5.175 1.00 97.12 91 LEU A CA 1
ATOM 702 C C . LEU A 1 91 ? -12.897 4.286 6.711 1.00 97.12 91 LEU A C 1
ATOM 704 O O . LEU A 1 91 ? -12.731 3.244 7.345 1.00 97.12 91 LEU A O 1
ATOM 708 N N . ASP A 1 92 ? -13.187 5.443 7.312 1.00 95.69 92 ASP A N 1
ATOM 709 C CA . ASP A 1 92 ? -13.284 5.594 8.764 1.00 95.69 92 ASP A CA 1
ATOM 710 C C . ASP A 1 92 ? -14.388 4.716 9.366 1.00 95.69 92 ASP A C 1
ATOM 712 O O . ASP A 1 92 ? -14.187 4.105 10.421 1.00 95.69 92 ASP A O 1
ATOM 716 N N . PHE A 1 93 ? -15.548 4.643 8.711 1.00 96.06 93 PHE A N 1
ATOM 717 C CA . PHE A 1 93 ? -16.666 3.814 9.149 1.00 96.06 93 PHE A CA 1
ATOM 718 C C . PHE A 1 93 ? -16.297 2.330 9.165 1.00 96.06 93 PHE A C 1
ATOM 720 O O . PHE A 1 93 ? -16.473 1.666 10.187 1.00 96.06 93 PHE A O 1
ATOM 727 N N . PHE A 1 94 ? -15.746 1.807 8.069 1.00 97.31 94 PHE A N 1
ATOM 728 C CA . PHE A 1 94 ? -15.429 0.388 7.960 1.00 97.31 94 PHE A CA 1
ATOM 729 C C . PHE A 1 94 ? -14.272 -0.045 8.846 1.00 97.31 94 PHE A C 1
ATOM 731 O O . PHE A 1 94 ? -14.325 -1.147 9.388 1.00 97.31 94 PHE A O 1
ATOM 738 N N . VAL A 1 95 ? -13.267 0.805 9.068 1.00 96.44 95 VAL A N 1
ATOM 739 C CA . VAL A 1 95 ? -12.197 0.474 10.017 1.00 96.44 95 VAL A CA 1
ATOM 740 C C . VAL A 1 95 ? -12.741 0.389 11.442 1.00 96.44 95 VAL A C 1
ATOM 742 O O . VAL A 1 95 ? -12.440 -0.574 12.147 1.00 96.44 95 VAL A O 1
ATOM 745 N N . LYS A 1 96 ? -13.584 1.340 11.867 1.00 94.81 96 LYS A N 1
ATOM 746 C CA . LYS A 1 96 ? -14.224 1.283 13.194 1.00 94.81 96 LYS A CA 1
ATOM 747 C C . LYS A 1 96 ? -15.153 0.075 13.320 1.00 94.81 96 LYS A C 1
ATOM 749 O O . LYS A 1 96 ? -15.168 -0.580 14.359 1.00 94.81 96 LYS A O 1
ATOM 754 N N . LEU A 1 97 ? -15.899 -0.243 12.262 1.00 95.81 97 LEU A N 1
ATOM 755 C CA . LEU A 1 97 ? -16.751 -1.428 12.225 1.00 95.81 97 LEU A CA 1
ATOM 756 C C . LEU A 1 97 ? -15.907 -2.704 12.339 1.00 95.81 97 LEU A C 1
ATOM 758 O O . LEU A 1 97 ? -16.231 -3.580 13.134 1.00 95.81 97 LEU A O 1
ATOM 762 N N . GLY A 1 98 ? -14.771 -2.765 11.639 1.00 96.19 98 GLY A N 1
ATOM 763 C CA . GLY A 1 98 ? -13.769 -3.821 11.764 1.00 96.19 98 GLY A CA 1
ATOM 764 C C . GLY A 1 98 ? -13.221 -3.952 13.187 1.00 96.19 98 GLY A C 1
ATOM 765 O O . GLY A 1 98 ? -13.197 -5.054 13.722 1.00 96.19 98 GLY A O 1
ATOM 766 N N . GLN A 1 99 ? -12.859 -2.847 13.848 1.00 94.00 99 GLN A N 1
ATOM 767 C CA . GLN A 1 99 ? -12.425 -2.848 15.256 1.00 94.00 99 GLN A CA 1
ATOM 768 C C . GLN A 1 99 ? -13.506 -3.388 16.210 1.00 94.00 99 GLN A C 1
ATOM 770 O O . GLN A 1 99 ? -13.183 -3.959 17.252 1.00 94.00 99 GLN A O 1
ATOM 775 N N . ALA A 1 100 ? -14.786 -3.232 15.863 1.00 93.00 100 ALA A N 1
ATOM 776 C CA . ALA A 1 100 ? -15.904 -3.749 16.645 1.00 93.00 100 ALA A CA 1
ATOM 777 C C . ALA A 1 100 ? -16.162 -5.253 16.424 1.00 93.00 100 ALA A C 1
ATOM 779 O O . ALA A 1 100 ? -16.630 -5.916 17.353 1.00 93.00 100 ALA A O 1
ATOM 780 N N . VAL A 1 101 ? -15.848 -5.803 15.240 1.00 94.25 101 VAL A N 1
ATOM 781 C CA . VAL A 1 101 ? -16.227 -7.183 14.856 1.00 94.25 101 VAL A CA 1
ATOM 782 C C . VAL A 1 101 ? -15.064 -8.153 14.589 1.00 94.25 101 VAL A C 1
ATOM 784 O O . VAL A 1 101 ? -15.306 -9.357 14.556 1.00 94.25 101 VAL A O 1
ATOM 787 N N . ILE A 1 102 ? -13.820 -7.687 14.422 1.00 91.44 102 ILE A N 1
ATOM 788 C CA . ILE A 1 102 ? -12.650 -8.527 14.100 1.00 91.44 102 ILE A CA 1
ATOM 789 C C . ILE A 1 102 ? -11.700 -8.658 15.300 1.00 91.44 102 ILE A C 1
ATOM 791 O O . ILE A 1 102 ? -11.358 -7.648 15.913 1.00 91.44 102 ILE A O 1
ATOM 795 N N . PRO A 1 103 ? -11.159 -9.864 15.573 1.00 69.38 103 PRO A N 1
ATOM 796 C CA . PRO A 1 103 ? -11.780 -11.183 15.363 1.00 69.38 103 PRO A CA 1
ATOM 797 C C . PRO A 1 103 ? -12.878 -11.447 16.414 1.00 69.38 103 PRO A C 1
ATOM 799 O O . PRO A 1 103 ? -13.857 -12.139 16.146 1.00 69.38 103 PRO A O 1
ATOM 802 N N . CYS A 1 104 ? -12.691 -10.818 17.576 1.00 67.69 104 CYS A N 1
ATOM 803 C CA . CYS A 1 104 ? -13.538 -10.707 18.757 1.00 67.69 104 CYS A CA 1
ATOM 804 C C . CYS A 1 104 ? -13.390 -9.243 19.214 1.00 67.69 104 CYS A C 1
ATOM 806 O O . CYS A 1 104 ? -12.605 -8.947 20.113 1.00 67.69 104 CYS A O 1
ATOM 808 N N . GLY A 1 105 ? -13.971 -8.309 18.452 1.00 70.19 105 GLY A N 1
ATOM 809 C CA . GLY A 1 105 ? -13.699 -6.872 18.584 1.00 70.19 105 GLY A CA 1
ATOM 810 C C . GLY A 1 105 ? -14.288 -6.222 19.845 1.00 70.19 105 GLY A C 1
ATOM 811 O O . GLY A 1 105 ? -14.706 -6.896 20.788 1.00 70.19 105 GLY A O 1
ATOM 812 N N . GLY A 1 106 ? -14.366 -4.888 19.845 1.00 72.31 106 GLY A N 1
ATOM 813 C CA . GLY A 1 106 ? -14.833 -4.085 20.990 1.00 72.31 106 GLY A CA 1
ATOM 814 C C . GLY A 1 106 ? -16.204 -4.475 21.560 1.00 72.31 106 GLY A C 1
ATOM 815 O O . GLY A 1 106 ? -16.437 -4.312 22.756 1.00 72.31 106 GLY A O 1
ATOM 816 N N . LEU A 1 107 ? -17.084 -5.080 20.752 1.00 77.12 107 LEU A N 1
ATOM 817 C CA . LEU A 1 107 ? -18.390 -5.574 21.208 1.00 77.12 107 LEU A CA 1
ATOM 818 C C . LEU A 1 107 ? -18.295 -6.683 22.269 1.00 77.12 107 LEU A C 1
ATOM 820 O O . LEU A 1 107 ? -19.260 -6.907 22.997 1.00 77.12 107 LEU A O 1
ATOM 824 N N . GLU A 1 108 ? -17.152 -7.364 22.369 1.00 79.62 108 GLU A N 1
ATOM 825 C CA . GLU A 1 108 ? -16.875 -8.405 23.368 1.00 79.62 108 GLU A CA 1
ATOM 826 C C . GLU A 1 108 ? -15.952 -7.906 24.494 1.00 79.62 108 GLU A C 1
ATOM 828 O O . GLU A 1 108 ? -15.458 -8.696 25.295 1.00 79.62 108 GLU A O 1
ATOM 833 N N . GLY A 1 109 ? -15.720 -6.590 24.573 1.00 81.69 109 GLY A N 1
ATOM 834 C CA . GLY A 1 109 ? -14.862 -5.961 25.582 1.00 81.69 109 GLY A CA 1
ATOM 835 C C . GLY A 1 109 ? -13.361 -6.057 25.288 1.00 81.69 109 GLY A C 1
ATOM 836 O O . GLY A 1 109 ? -12.549 -5.683 26.132 1.00 81.69 109 GLY A O 1
ATOM 837 N N . GLY A 1 110 ? -12.974 -6.553 24.108 1.00 83.31 110 GLY A N 1
ATOM 838 C CA . GLY A 1 110 ? -11.584 -6.568 23.660 1.00 83.31 110 GLY A CA 1
ATOM 839 C C . GLY A 1 110 ? -11.126 -5.193 23.171 1.00 83.31 110 GLY A C 1
ATOM 840 O O . GLY A 1 110 ? -11.843 -4.511 22.443 1.00 83.31 110 GLY A O 1
ATOM 841 N N . HIS A 1 111 ? -9.905 -4.787 23.520 1.00 84.94 111 HIS A N 1
ATOM 842 C CA . HIS A 1 111 ? -9.275 -3.632 22.881 1.00 84.94 111 HIS A CA 1
ATOM 843 C C . HIS A 1 111 ? -8.649 -4.056 21.544 1.00 84.94 111 HIS A C 1
ATOM 845 O O . HIS A 1 111 ? -7.949 -5.073 21.509 1.00 84.94 111 HIS A O 1
ATOM 851 N N . PRO A 1 112 ? -8.857 -3.299 20.451 1.00 90.00 112 PRO A N 1
ATOM 852 C CA . PRO A 1 112 ? -8.218 -3.608 19.181 1.00 90.00 112 PRO A CA 1
ATOM 853 C C . PRO A 1 112 ? -6.703 -3.460 19.317 1.00 90.00 112 PRO A C 1
ATOM 855 O O . PRO A 1 112 ? -6.211 -2.499 19.904 1.00 90.00 112 PRO A O 1
ATOM 858 N N . SER A 1 113 ? -5.957 -4.386 18.719 1.00 93.25 113 SER A N 1
ATOM 859 C CA . SER A 1 113 ? -4.490 -4.354 18.709 1.00 93.25 113 SER A CA 1
ATOM 860 C C . SER A 1 113 ? -3.905 -3.265 17.808 1.00 93.25 113 SER A C 1
ATOM 862 O O . SER A 1 113 ? -2.708 -2.976 17.870 1.00 93.25 113 SER A O 1
ATOM 864 N N . VAL A 1 114 ? -4.746 -2.654 16.971 1.00 95.38 114 VAL A N 1
ATOM 865 C CA . VAL A 1 114 ? -4.388 -1.578 16.050 1.00 95.38 114 VAL A CA 1
ATOM 866 C C . VAL A 1 114 ? -5.105 -0.299 16.452 1.00 95.38 114 VAL A C 1
ATOM 868 O O . VAL A 1 114 ? -6.338 -0.220 16.437 1.00 95.38 114 VAL A O 1
ATOM 871 N N . ALA A 1 115 ? -4.324 0.736 16.736 1.00 94.94 115 ALA A N 1
ATOM 872 C CA . ALA A 1 115 ? -4.826 2.087 16.905 1.00 94.94 115 ALA A CA 1
ATOM 873 C C . ALA A 1 115 ? -4.996 2.752 15.532 1.00 94.94 115 ALA A C 1
ATOM 875 O O . ALA A 1 115 ? -4.025 3.109 14.865 1.00 94.94 115 ALA A O 1
ATOM 876 N N . TYR A 1 116 ? -6.245 2.929 15.107 1.00 95.75 116 TYR A N 1
ATOM 877 C CA . TYR A 1 116 ? -6.572 3.643 13.878 1.00 95.75 116 TYR A CA 1
ATOM 878 C C . TYR A 1 116 ? -6.687 5.149 14.123 1.00 95.75 116 TYR A C 1
ATOM 880 O O . TYR A 1 116 ? -7.575 5.599 14.859 1.00 95.75 116 TYR A O 1
ATOM 888 N N . LEU A 1 117 ? -5.833 5.944 13.476 1.00 95.06 117 LEU A N 1
ATOM 889 C CA . LEU A 1 117 ? -5.823 7.395 13.673 1.00 95.06 117 LEU A CA 1
ATOM 890 C C . LEU A 1 117 ? -6.817 8.135 12.770 1.00 95.06 117 LEU A C 1
ATOM 892 O O . LEU A 1 117 ? -7.156 9.264 13.082 1.00 95.06 117 LEU A O 1
ATOM 896 N N . GLY A 1 118 ? -7.419 7.512 11.757 1.00 95.19 118 GLY A N 1
ATOM 897 C CA . GLY A 1 118 ? -8.396 8.188 10.889 1.00 95.19 118 GLY A CA 1
ATOM 898 C C . GLY A 1 118 ? -7.776 8.747 9.620 1.00 95.19 118 GLY A C 1
ATOM 899 O O . GLY A 1 118 ? -6.589 9.066 9.592 1.00 95.19 118 GLY A O 1
ATOM 900 N N . SER A 1 119 ? -8.597 8.881 8.583 1.00 96.62 119 SER A N 1
ATOM 901 C CA . SER A 1 119 ? -8.136 9.218 7.234 1.00 96.62 119 SER A CA 1
ATOM 902 C C . SER A 1 119 ? -7.554 10.635 7.112 1.00 96.62 119 SER A C 1
ATOM 904 O O . SER A 1 119 ? -6.636 10.864 6.334 1.00 96.62 119 SER A O 1
ATOM 906 N N . LEU A 1 120 ? -8.029 11.572 7.941 1.00 96.62 120 LEU A N 1
ATOM 907 C CA . LEU A 1 120 ? -7.585 12.973 7.956 1.00 96.62 120 LEU A CA 1
ATOM 908 C C . LEU A 1 120 ? -6.419 13.253 8.915 1.00 96.62 120 LEU A C 1
ATOM 910 O O . LEU A 1 120 ? -5.951 14.389 8.995 1.00 96.62 120 LEU A O 1
ATOM 914 N N . PHE A 1 121 ? -5.975 12.258 9.690 1.00 97.38 121 PHE A N 1
ATOM 915 C CA . PHE A 1 121 ? -4.966 12.475 10.729 1.00 97.38 121 PHE A CA 1
ATOM 916 C C . PHE A 1 121 ? -3.659 13.016 10.147 1.00 97.38 121 PHE A C 1
ATOM 918 O O . PHE A 1 121 ? -3.135 14.008 10.649 1.00 97.38 121 PHE A O 1
ATOM 925 N N . TYR A 1 122 ? -3.148 12.391 9.084 1.00 97.50 122 TYR A N 1
ATOM 926 C CA . TYR A 1 122 ? -1.861 12.775 8.513 1.00 97.50 122 TYR A CA 1
ATOM 927 C C . TYR A 1 122 ? -1.904 14.165 7.860 1.00 97.50 122 TYR A C 1
ATOM 929 O O . TYR A 1 122 ? -0.997 14.966 8.073 1.00 97.50 122 TYR A O 1
ATOM 937 N N . ASP A 1 123 ? -2.984 14.497 7.151 1.00 96.38 123 ASP A N 1
ATOM 938 C CA . ASP A 1 123 ? -3.173 15.832 6.567 1.00 96.38 123 ASP A CA 1
ATOM 939 C C . ASP A 1 123 ? -3.201 16.925 7.641 1.00 96.38 123 ASP A C 1
ATOM 941 O O . ASP A 1 123 ? -2.640 18.007 7.457 1.00 96.38 123 ASP A O 1
ATOM 945 N N . MET A 1 124 ? -3.831 16.635 8.783 1.00 97.06 124 MET A N 1
ATOM 946 C CA . MET A 1 124 ? -3.859 17.541 9.929 1.00 97.06 124 MET A CA 1
ATOM 947 C C . MET A 1 124 ? -2.509 17.632 10.636 1.00 97.06 124 MET A C 1
ATOM 949 O O . MET A 1 124 ? -2.134 18.727 11.050 1.00 97.06 124 MET A O 1
ATOM 953 N N . LEU A 1 125 ? -1.772 16.524 10.741 1.00 96.88 125 LEU A N 1
ATOM 954 C CA . LEU A 1 125 ? -0.407 16.520 11.261 1.00 96.88 125 LEU A CA 1
ATOM 955 C C . LEU A 1 125 ? 0.484 17.404 10.375 1.00 96.88 125 LEU A C 1
ATOM 957 O O . LEU A 1 125 ? 1.075 18.358 10.848 1.00 96.88 125 LEU A O 1
ATOM 961 N N . ARG A 1 126 ? 0.483 17.200 9.059 1.00 95.94 126 ARG A N 1
ATOM 962 C CA . ARG A 1 126 ? 1.302 17.975 8.112 1.00 95.94 126 ARG A CA 1
ATOM 963 C C . ARG A 1 126 ? 0.905 19.459 7.989 1.00 95.94 126 ARG A C 1
ATOM 965 O O . ARG A 1 126 ? 1.641 20.271 7.419 1.00 95.94 126 ARG A O 1
ATOM 972 N N . LYS A 1 127 ? -0.290 19.835 8.450 1.00 95.06 127 LYS A N 1
ATOM 973 C CA . LYS A 1 127 ? -0.849 21.176 8.254 1.00 95.06 127 LYS A CA 1
ATOM 974 C C . LYS A 1 127 ? 0.082 22.257 8.815 1.00 95.06 127 LYS A C 1
ATOM 976 O O . LYS A 1 127 ? 0.486 22.210 9.969 1.00 95.06 127 LYS A O 1
ATOM 981 N N . GLY A 1 128 ? 0.346 23.280 8.002 1.00 91.12 128 GLY A N 1
ATOM 982 C CA . GLY A 1 128 ? 1.185 24.419 8.387 1.00 91.12 128 GLY A CA 1
ATOM 983 C C . GLY A 1 128 ? 2.642 24.323 7.936 1.00 91.12 128 GLY A C 1
ATOM 984 O O . GLY A 1 128 ? 3.368 25.285 8.137 1.00 91.12 128 GLY A O 1
ATOM 985 N N . GLY A 1 129 ? 3.056 23.228 7.280 1.00 88.81 129 GLY A N 1
ATOM 986 C CA . GLY A 1 129 ? 4.422 23.100 6.751 1.00 88.81 129 GLY A CA 1
ATOM 987 C C . GLY A 1 129 ? 5.482 22.996 7.848 1.00 88.81 129 GLY A C 1
ATOM 988 O O . GLY A 1 129 ? 6.585 23.504 7.679 1.00 88.81 129 GLY A O 1
ATOM 989 N N . THR A 1 130 ? 5.120 22.381 8.974 1.00 91.19 130 THR A N 1
ATOM 990 C CA . THR A 1 130 ? 5.997 22.175 10.131 1.00 91.19 130 THR A CA 1
ATOM 991 C C . THR A 1 130 ? 7.239 21.377 9.759 1.00 91.19 130 THR A C 1
ATOM 993 O O . THR A 1 130 ? 7.170 20.495 8.898 1.00 91.19 130 THR A O 1
ATOM 996 N N . ALA A 1 131 ? 8.348 21.638 10.449 1.00 90.88 131 ALA A N 1
ATOM 997 C CA . ALA A 1 131 ? 9.611 20.962 10.166 1.00 90.88 131 ALA A CA 1
ATOM 998 C C . ALA A 1 131 ? 9.566 19.474 10.547 1.00 90.88 131 ALA A C 1
ATOM 1000 O O . ALA A 1 131 ? 10.105 18.639 9.822 1.00 90.88 131 ALA A O 1
ATOM 1001 N N . ASP A 1 132 ? 8.895 19.141 11.656 1.00 94.31 132 ASP A N 1
ATOM 1002 C CA . ASP A 1 132 ? 8.807 17.777 12.168 1.00 94.31 132 ASP A CA 1
ATOM 1003 C C . ASP A 1 132 ? 7.433 17.428 12.778 1.00 94.31 132 ASP A C 1
ATOM 1005 O O . ASP A 1 132 ? 6.491 18.227 12.844 1.00 94.31 132 ASP A O 1
ATOM 1009 N N . GLY A 1 133 ? 7.318 16.173 13.218 1.00 95.38 133 GLY A N 1
ATOM 1010 C CA . GLY A 1 133 ? 6.130 15.637 13.877 1.00 95.38 133 GLY A CA 1
ATOM 1011 C C . GLY A 1 133 ? 5.869 16.151 15.294 1.00 95.38 133 GLY A C 1
ATOM 1012 O O . GLY A 1 133 ? 4.758 16.019 15.807 1.00 95.38 133 GLY A O 1
ATOM 1013 N N . ARG A 1 134 ? 6.900 16.679 15.964 1.00 96.12 134 ARG A N 1
ATOM 1014 C CA . ARG A 1 134 ? 6.826 17.145 17.355 1.00 96.12 134 ARG A CA 1
ATOM 1015 C C . ARG A 1 134 ? 6.167 18.514 17.410 1.00 96.12 134 ARG A C 1
ATOM 1017 O O . ARG A 1 134 ? 5.308 18.739 18.258 1.00 96.12 134 ARG A O 1
ATOM 1024 N N . GLU A 1 135 ? 6.540 19.398 16.492 1.00 95.75 135 GLU A N 1
ATOM 1025 C CA . GLU A 1 135 ? 5.946 20.724 16.318 1.00 95.75 135 GLU A CA 1
ATOM 1026 C C . GLU A 1 135 ? 4.470 20.612 15.903 1.00 95.75 135 GLU A C 1
ATOM 1028 O O . GLU A 1 135 ? 3.574 21.193 16.527 1.00 95.75 135 GLU A O 1
ATOM 1033 N N . SER A 1 136 ? 4.201 19.773 14.899 1.00 95.75 136 SER A N 1
ATOM 1034 C CA . SER A 1 136 ? 2.851 19.531 14.384 1.00 95.75 136 SER A CA 1
ATOM 1035 C C . SER A 1 136 ? 1.937 18.740 15.315 1.00 95.75 136 SER A C 1
ATOM 1037 O O . SER A 1 136 ? 0.722 18.720 15.097 1.00 95.75 136 SER A O 1
ATOM 1039 N N . HIS A 1 137 ? 2.470 18.116 16.371 1.00 96.56 137 HIS A N 1
ATOM 1040 C CA . HIS A 1 137 ? 1.675 17.381 17.359 1.00 96.56 137 HIS A CA 1
ATOM 1041 C C . HIS A 1 137 ? 0.504 18.215 17.885 1.00 96.56 137 HIS A C 1
ATOM 1043 O O . HIS A 1 137 ? -0.597 17.696 18.039 1.00 96.56 137 HIS A O 1
ATOM 1049 N N . THR A 1 138 ? 0.698 19.522 18.071 1.00 95.19 138 THR A N 1
ATOM 1050 C CA . THR A 1 138 ? -0.338 20.453 18.549 1.00 95.19 138 THR A CA 1
ATOM 1051 C C . THR A 1 138 ? -1.610 20.446 17.690 1.00 95.19 138 THR A C 1
ATOM 1053 O O . THR A 1 138 ? -2.713 20.534 18.236 1.00 95.19 138 THR A O 1
ATOM 1056 N N . ASN A 1 139 ? -1.491 20.226 16.375 1.00 96.31 139 ASN A N 1
ATOM 1057 C CA . ASN A 1 139 ? -2.626 20.116 15.451 1.00 96.31 139 ASN A CA 1
ATOM 1058 C C . ASN A 1 139 ? -3.491 18.871 15.715 1.00 96.31 139 ASN A C 1
ATOM 1060 O O . ASN A 1 139 ? -4.675 18.842 15.370 1.00 96.31 139 ASN A O 1
ATOM 1064 N N . VAL A 1 140 ? -2.905 17.838 16.329 1.00 95.94 140 VAL A N 1
ATOM 1065 C CA . VAL A 1 140 ? -3.507 16.516 16.550 1.00 95.94 140 VAL A CA 1
ATOM 1066 C C . VAL A 1 140 ? -3.393 16.036 18.006 1.00 95.94 140 VAL A C 1
ATOM 1068 O O . VAL A 1 140 ? -3.659 14.874 18.298 1.00 95.94 140 VAL A O 1
ATOM 1071 N N . ALA A 1 141 ? -3.085 16.922 18.957 1.00 89.94 141 ALA A N 1
ATOM 1072 C CA . ALA A 1 141 ? -2.732 16.554 20.335 1.00 89.94 141 ALA A CA 1
ATOM 1073 C C . ALA A 1 141 ? -3.833 15.781 21.083 1.00 89.94 141 ALA A C 1
ATOM 1075 O O . ALA A 1 141 ? -3.580 15.001 21.995 1.00 89.94 141 ALA A O 1
ATOM 1076 N N . ASN A 1 142 ? -5.088 15.987 20.683 1.00 88.25 142 ASN A N 1
ATOM 1077 C CA . ASN A 1 142 ? -6.247 15.329 21.279 1.00 88.25 142 ASN A CA 1
ATOM 1078 C C . ASN A 1 142 ? -6.724 14.104 20.485 1.00 88.25 142 ASN A C 1
ATOM 1080 O O . ASN A 1 142 ? -7.785 13.565 20.801 1.00 88.25 142 ASN A O 1
ATOM 1084 N N . TRP A 1 143 ? -6.022 13.701 19.426 1.00 90.81 143 TRP A N 1
ATOM 1085 C CA . TRP A 1 143 ? -6.499 12.674 18.501 1.00 90.81 143 TRP A CA 1
ATOM 1086 C C . TRP A 1 143 ? -6.380 11.272 19.099 1.00 90.81 143 TRP A C 1
ATOM 1088 O O . TRP A 1 143 ? -7.381 10.560 19.202 1.00 90.81 143 TRP A O 1
ATOM 1098 N N . ALA A 1 144 ? -5.191 10.912 19.591 1.00 84.00 144 ALA A N 1
ATOM 1099 C CA . ALA A 1 144 ? -4.956 9.644 20.278 1.00 84.00 144 ALA A CA 1
ATOM 1100 C C . ALA A 1 144 ? -5.776 9.524 21.568 1.00 84.00 144 ALA A C 1
ATOM 1102 O O . ALA A 1 144 ? -6.478 8.532 21.763 1.00 84.00 144 ALA A O 1
ATOM 1103 N N . LYS A 1 145 ? -5.761 10.566 22.412 1.00 84.62 145 LYS A N 1
ATOM 1104 C CA . LYS A 1 145 ? -6.500 10.594 23.686 1.00 84.62 145 LYS A CA 1
ATOM 1105 C C . LYS A 1 145 ? -7.996 10.322 23.499 1.00 84.62 145 LYS A C 1
ATOM 1107 O O . LYS A 1 145 ? -8.581 9.565 24.269 1.00 84.62 145 LYS A O 1
ATOM 1112 N N . ARG A 1 146 ? -8.610 10.904 22.461 1.00 80.38 146 ARG A N 1
ATOM 1113 C CA . ARG A 1 146 ? -10.031 10.692 22.144 1.00 80.38 146 ARG A CA 1
ATOM 1114 C C . ARG A 1 146 ? -10.343 9.269 21.681 1.00 80.38 146 ARG A C 1
ATOM 1116 O O . ARG A 1 146 ? -11.452 8.808 21.915 1.00 80.38 146 ARG A O 1
ATOM 1123 N N . ARG A 1 147 ? -9.403 8.593 21.014 1.00 80.06 147 ARG A N 1
ATOM 1124 C CA . ARG A 1 147 ? -9.641 7.273 20.405 1.00 80.06 147 ARG A CA 1
ATOM 1125 C C . ARG A 1 147 ? -9.222 6.095 21.285 1.00 80.06 147 ARG A C 1
ATOM 1127 O O . ARG A 1 147 ? -9.812 5.031 21.164 1.00 80.06 147 ARG A O 1
ATOM 1134 N N . LEU A 1 148 ? -8.219 6.272 22.146 1.00 79.44 148 LEU A N 1
ATOM 1135 C CA . LEU A 1 148 ? -7.588 5.176 22.898 1.00 79.44 148 LEU A CA 1
ATOM 1136 C C . LEU A 1 148 ? -7.822 5.246 24.415 1.00 79.44 148 LEU A C 1
ATOM 1138 O O . LEU A 1 148 ? -7.477 4.311 25.133 1.00 79.44 148 LEU A O 1
ATOM 1142 N N . GLY A 1 149 ? -8.416 6.330 24.921 1.00 80.69 149 GLY A N 1
ATOM 1143 C CA . GLY A 1 149 ? -8.693 6.491 26.349 1.00 80.69 149 GLY A CA 1
ATOM 1144 C C . GLY A 1 149 ? -7.428 6.665 27.201 1.00 80.69 149 GLY A C 1
ATOM 1145 O O . GLY A 1 149 ? -6.417 7.194 26.738 1.00 80.69 149 GLY A O 1
ATOM 1146 N N . GLN A 1 150 ? -7.491 6.244 28.472 1.00 70.12 150 GLN A N 1
ATOM 1147 C CA . GLN A 1 150 ? -6.440 6.484 29.477 1.00 70.12 150 GLN A CA 1
ATOM 1148 C C . GLN A 1 150 ? -5.110 5.748 29.211 1.00 70.12 150 GLN A C 1
ATOM 1150 O O . GLN A 1 150 ? -4.097 6.131 29.787 1.00 70.12 150 GLN A O 1
ATOM 1155 N N . GLY A 1 151 ? -5.081 4.741 28.329 1.00 71.38 151 GLY A N 1
ATOM 1156 C CA . GLY A 1 151 ? -3.854 4.011 27.976 1.00 71.38 151 GLY A CA 1
ATOM 1157 C C . GLY A 1 151 ? -2.996 4.675 26.890 1.00 71.38 151 GLY A C 1
ATOM 1158 O O . GLY A 1 151 ? -1.816 4.350 26.759 1.00 71.38 151 GLY A O 1
ATOM 1159 N N . GLY A 1 152 ? -3.570 5.604 26.116 1.00 85.69 152 GLY A N 1
ATOM 1160 C CA . GLY A 1 152 ? -2.885 6.264 25.001 1.00 85.69 152 GLY A CA 1
ATOM 1161 C C . GLY A 1 152 ? -2.364 5.299 23.923 1.00 85.69 152 GLY A C 1
ATOM 1162 O O . GLY A 1 152 ? -2.787 4.148 23.826 1.00 85.69 152 GLY A O 1
ATOM 1163 N N . LEU A 1 153 ? -1.426 5.778 23.098 1.00 86.69 153 LEU A N 1
ATOM 1164 C CA . LEU A 1 153 ? -0.821 5.009 21.991 1.00 86.69 153 LEU A CA 1
ATOM 1165 C C . LEU A 1 153 ? 0.103 3.878 22.448 1.00 86.69 153 LEU A C 1
ATOM 1167 O O . LEU A 1 153 ? 0.411 2.981 21.667 1.00 86.69 153 LEU A O 1
ATOM 1171 N N . PHE A 1 154 ? 0.560 3.930 23.698 1.00 88.50 154 PHE A N 1
ATOM 1172 C CA . PHE A 1 154 ? 1.585 3.034 24.235 1.00 88.50 154 PHE A CA 1
ATOM 1173 C C . PHE A 1 154 ? 1.023 1.988 25.191 1.00 88.50 154 PHE A C 1
ATOM 1175 O O . PHE A 1 154 ? 1.781 1.331 25.906 1.00 88.50 154 PHE A O 1
ATOM 1182 N N . PHE A 1 155 ? -0.296 1.812 25.214 1.00 87.69 155 PHE A N 1
ATOM 1183 C CA . PHE A 1 155 ? -0.922 0.709 25.927 1.00 87.69 155 PHE A CA 1
ATOM 1184 C C . PHE A 1 155 ? -0.352 -0.640 25.445 1.00 87.69 155 PHE A C 1
ATOM 1186 O O . PHE A 1 155 ? -0.139 -0.826 24.250 1.00 87.69 155 PHE A O 1
ATOM 1193 N N . ASP A 1 156 ? -0.101 -1.591 26.358 1.00 86.31 156 ASP A N 1
ATOM 1194 C CA . ASP A 1 156 ? 0.492 -2.907 26.027 1.00 86.31 156 ASP A CA 1
ATOM 1195 C C . ASP A 1 156 ? -0.320 -3.692 24.984 1.00 86.31 156 ASP A C 1
ATOM 1197 O O . ASP A 1 156 ? 0.237 -4.502 24.242 1.00 86.31 156 ASP A O 1
ATOM 1201 N N . GLY A 1 157 ? -1.630 -3.441 24.921 1.00 90.25 157 GLY A N 1
ATOM 1202 C CA . GLY A 1 157 ? -2.517 -4.040 23.933 1.00 90.25 157 GLY A CA 1
ATOM 1203 C C . GLY A 1 157 ? -2.421 -3.429 22.535 1.00 90.25 157 GLY A C 1
ATOM 1204 O O . GLY A 1 157 ? -2.944 -4.037 21.613 1.00 90.25 157 GLY A O 1
ATOM 1205 N N . ILE A 1 158 ? -1.764 -2.278 22.343 1.00 93.00 158 ILE A N 1
ATOM 1206 C CA . ILE A 1 158 ? -1.569 -1.670 21.019 1.00 93.00 158 ILE A CA 1
ATOM 1207 C C . ILE A 1 158 ? -0.249 -2.162 20.427 1.00 93.00 158 ILE A C 1
ATOM 1209 O O . ILE A 1 158 ? 0.839 -1.825 20.893 1.00 93.00 158 ILE A O 1
ATOM 1213 N N . GLY A 1 159 ? -0.349 -2.960 19.368 1.00 95.19 159 GLY A N 1
ATOM 1214 C CA . GLY A 1 159 ? 0.794 -3.452 18.608 1.00 95.19 159 GLY A CA 1
ATOM 1215 C C . GLY A 1 159 ? 1.138 -2.613 17.381 1.00 95.19 159 GLY A C 1
ATOM 1216 O O . GLY A 1 159 ? 2.280 -2.670 16.930 1.00 95.19 159 GLY A O 1
ATOM 1217 N N . ALA A 1 160 ? 0.194 -1.835 16.842 1.00 97.19 160 ALA A N 1
ATOM 1218 C CA . ALA A 1 160 ? 0.444 -0.997 15.672 1.00 97.19 160 ALA A CA 1
ATOM 1219 C C . ALA A 1 160 ? -0.425 0.269 15.624 1.00 97.19 160 ALA A C 1
ATOM 1221 O O . ALA A 1 160 ? -1.528 0.299 16.173 1.00 97.19 160 ALA A O 1
ATOM 1222 N N . LEU A 1 161 ? 0.058 1.292 14.911 1.00 97.38 161 LEU A N 1
ATOM 1223 C CA . LEU A 1 161 ? -0.715 2.471 14.511 1.00 97.38 161 LEU A CA 1
ATOM 1224 C C . LEU A 1 161 ? -0.998 2.403 13.008 1.00 97.38 161 LEU A C 1
ATOM 1226 O O . LEU A 1 161 ? -0.062 2.328 12.212 1.00 97.38 161 LEU A O 1
ATOM 1230 N N . ALA A 1 162 ? -2.270 2.454 12.621 1.00 97.88 162 ALA A N 1
ATOM 1231 C CA . ALA A 1 162 ? -2.683 2.510 11.221 1.00 97.88 162 ALA A CA 1
ATOM 1232 C C . ALA A 1 162 ? -3.010 3.953 10.824 1.00 97.88 162 ALA A C 1
ATOM 1234 O O . ALA A 1 162 ? -3.938 4.561 11.374 1.00 97.88 162 ALA A O 1
ATOM 1235 N N . VAL A 1 163 ? -2.252 4.479 9.860 1.00 98.19 163 VAL A N 1
ATOM 1236 C CA . VAL A 1 163 ? -2.368 5.852 9.365 1.00 98.19 163 VAL A CA 1
ATOM 1237 C C . VAL A 1 163 ? -2.549 5.840 7.847 1.00 98.19 163 VAL A C 1
ATOM 1239 O O . VAL A 1 163 ? -1.575 5.664 7.112 1.00 98.19 163 VAL A O 1
ATOM 1242 N N . PRO A 1 164 ? -3.783 6.010 7.349 1.00 98.31 164 PRO A N 1
ATOM 1243 C CA . PRO A 1 164 ? -4.011 6.290 5.939 1.00 98.31 164 PRO A CA 1
ATOM 1244 C C . PRO A 1 164 ? -3.321 7.592 5.531 1.00 98.31 164 PRO A C 1
ATOM 1246 O O . PRO A 1 164 ? -3.379 8.586 6.256 1.00 98.31 164 PRO A O 1
ATOM 1249 N N . VAL A 1 165 ? -2.692 7.582 4.362 1.00 98.12 165 VAL A N 1
ATOM 1250 C CA . VAL A 1 165 ? -2.030 8.740 3.767 1.00 98.12 165 VAL A CA 1
ATOM 1251 C C . VAL A 1 165 ? -2.689 9.029 2.423 1.00 98.12 165 VAL A C 1
ATOM 1253 O O . VAL A 1 165 ? -2.766 8.143 1.574 1.00 98.12 165 VAL A O 1
ATOM 1256 N N . ASN A 1 166 ? -3.165 10.264 2.245 1.00 96.31 166 ASN A N 1
ATOM 1257 C CA . ASN A 1 166 ? -3.745 10.755 0.997 1.00 96.31 166 ASN A CA 1
ATOM 1258 C C . ASN A 1 166 ? -2.717 11.621 0.261 1.00 96.31 166 ASN A C 1
ATOM 1260 O O . ASN A 1 166 ? -2.582 12.823 0.497 1.00 96.31 166 ASN A O 1
ATOM 1264 N N . GLU A 1 167 ? -1.952 10.991 -0.618 1.00 95.19 167 GLU A N 1
ATOM 1265 C CA . GLU A 1 167 ? -0.926 11.659 -1.401 1.00 95.19 167 GLU A CA 1
ATOM 1266 C C . GLU A 1 167 ? -1.533 12.297 -2.652 1.00 95.19 167 GLU A C 1
ATOM 1268 O O . GLU A 1 167 ? -2.286 11.675 -3.397 1.00 95.19 167 GLU A O 1
ATOM 1273 N N . THR A 1 168 ? -1.173 13.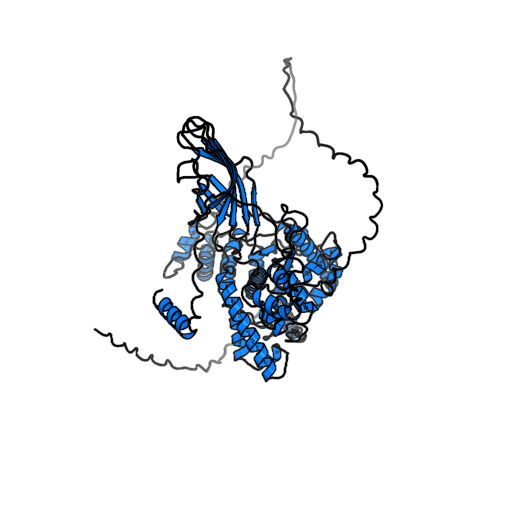550 -2.930 1.00 93.06 168 THR A N 1
ATOM 1274 C CA . THR A 1 168 ? -1.423 14.138 -4.251 1.00 93.06 168 THR A CA 1
ATOM 1275 C C . THR A 1 168 ? -0.219 13.874 -5.140 1.00 93.06 168 THR A C 1
ATOM 1277 O O . THR A 1 168 ? 0.810 14.541 -4.989 1.00 93.06 168 THR A O 1
ATOM 1280 N N . LEU A 1 169 ? -0.359 12.939 -6.074 1.00 89.62 169 LEU A N 1
ATOM 1281 C CA . LEU A 1 169 ? 0.696 12.608 -7.021 1.00 89.62 169 LEU A CA 1
ATOM 1282 C C . LEU A 1 169 ? 0.901 13.783 -7.986 1.00 89.62 169 LEU A C 1
ATOM 1284 O O . LEU A 1 169 ? -0.050 14.373 -8.507 1.00 89.62 169 LEU A O 1
ATOM 1288 N N . ARG A 1 170 ? 2.164 14.163 -8.185 1.00 83.50 170 ARG A N 1
ATOM 1289 C CA . ARG A 1 170 ? 2.581 15.145 -9.190 1.00 83.50 170 ARG A CA 1
ATOM 1290 C C . ARG A 1 170 ? 3.467 14.419 -10.185 1.00 83.50 170 ARG A C 1
ATOM 1292 O O . ARG A 1 170 ? 4.554 13.985 -9.808 1.00 83.50 170 ARG A O 1
ATOM 1299 N N . ASP A 1 171 ? 3.032 14.294 -11.432 1.00 74.94 171 ASP A N 1
ATOM 1300 C CA . ASP A 1 171 ? 3.917 13.760 -12.461 1.00 74.94 171 ASP A CA 1
ATOM 1301 C C . ASP A 1 171 ? 4.886 14.868 -12.877 1.00 74.94 171 ASP A C 1
ATOM 1303 O O . ASP A 1 171 ? 4.485 15.950 -13.303 1.00 74.94 171 ASP A O 1
ATOM 1307 N N . GLY A 1 172 ? 6.184 14.623 -12.695 1.00 67.81 172 GLY A N 1
ATOM 1308 C CA . GLY A 1 172 ? 7.227 15.633 -12.899 1.00 67.81 172 GLY A CA 1
ATOM 1309 C C . GLY A 1 172 ? 7.415 16.086 -14.352 1.00 67.81 172 GLY A C 1
ATOM 1310 O O . GLY A 1 172 ? 8.195 17.000 -14.596 1.00 67.81 172 GLY A O 1
ATOM 1311 N N . SER A 1 173 ? 6.737 15.458 -15.316 1.00 63.09 173 SER A N 1
ATOM 1312 C CA . SER A 1 173 ? 6.968 15.632 -16.756 1.00 63.09 173 SER A CA 1
ATOM 1313 C C . SER A 1 173 ? 5.902 16.461 -17.481 1.00 63.09 173 SER A C 1
ATOM 1315 O O . SER A 1 173 ? 6.131 16.879 -18.616 1.00 63.09 173 SER A O 1
ATOM 1317 N N . SER A 1 174 ? 4.754 16.732 -16.860 1.00 56.56 174 SER A N 1
ATOM 1318 C CA . SER A 1 174 ? 3.601 17.348 -17.531 1.00 56.56 174 SER A CA 1
ATOM 1319 C C . SER A 1 174 ? 3.339 18.762 -17.021 1.00 56.56 174 SER A C 1
ATOM 1321 O O . SER A 1 174 ? 3.345 19.029 -15.825 1.00 56.56 174 SER A O 1
ATOM 1323 N N . GLY A 1 175 ? 3.118 19.691 -17.954 1.00 75.38 175 GLY A N 1
ATOM 1324 C CA . GLY A 1 175 ? 2.994 21.125 -17.686 1.00 75.38 175 GLY A CA 1
ATOM 1325 C C . GLY A 1 175 ? 1.866 21.549 -16.716 1.00 75.38 175 GLY A C 1
ATOM 1326 O O . GLY A 1 175 ? 1.102 20.732 -16.206 1.00 75.38 175 GLY A O 1
ATOM 1327 N N . PRO A 1 176 ? 1.689 22.866 -16.494 1.00 75.88 176 PRO A N 1
ATOM 1328 C CA . PRO A 1 176 ? 0.957 23.461 -15.360 1.00 75.88 176 PRO A CA 1
ATOM 1329 C C . PRO A 1 176 ? -0.556 23.167 -15.247 1.00 75.88 176 PRO A C 1
ATOM 1331 O O . PRO A 1 176 ? -1.211 23.694 -14.349 1.00 75.88 176 PRO A O 1
ATOM 1334 N N . LYS A 1 177 ? -1.145 22.351 -16.131 1.00 75.69 177 LYS A N 1
ATOM 1335 C CA . LYS A 1 177 ? -2.591 22.055 -16.174 1.00 75.69 177 LYS A CA 1
ATOM 1336 C C . LYS A 1 177 ? -2.966 20.635 -15.737 1.00 75.69 177 LYS A C 1
ATOM 1338 O O . LYS A 1 177 ? -4.096 20.214 -15.980 1.00 75.69 177 LYS A O 1
ATOM 1343 N N . GLN A 1 178 ? -2.060 19.886 -15.116 1.00 72.25 178 GLN A N 1
ATOM 1344 C CA . GLN A 1 178 ? -2.342 18.486 -14.821 1.00 72.25 178 GLN A CA 1
ATOM 1345 C C . GLN A 1 178 ? -3.380 18.303 -13.701 1.00 72.25 178 GLN A C 1
ATOM 1347 O O . GLN A 1 178 ? -3.416 19.039 -12.709 1.00 72.25 178 GLN A O 1
ATOM 1352 N N . LEU A 1 179 ? -4.248 17.306 -13.892 1.00 71.50 179 LEU A N 1
ATOM 1353 C CA . LEU A 1 179 ? -5.185 16.839 -12.879 1.00 71.50 179 LEU A CA 1
ATOM 1354 C C . LEU A 1 179 ? -4.382 16.312 -11.689 1.00 71.50 179 LEU A C 1
ATOM 1356 O O . LEU A 1 179 ? -3.520 15.455 -11.841 1.00 71.50 179 LEU A O 1
ATOM 1360 N N . LYS A 1 180 ? -4.666 16.853 -10.505 1.00 82.88 180 LYS A N 1
ATOM 1361 C CA . LYS A 1 180 ? -4.131 16.351 -9.240 1.00 82.88 180 LYS A CA 1
ATOM 1362 C C . LYS A 1 180 ? -4.763 14.992 -8.964 1.00 82.88 180 LYS A C 1
ATOM 1364 O O . LYS A 1 180 ? -5.899 14.945 -8.491 1.00 82.88 180 LYS A O 1
ATOM 1369 N N . GLU A 1 181 ? -4.051 13.923 -9.290 1.00 88.94 181 GLU A N 1
ATOM 1370 C CA . GLU A 1 181 ? -4.455 12.575 -8.914 1.00 88.94 181 GLU A CA 1
ATOM 1371 C C . GLU A 1 181 ? -4.233 12.394 -7.409 1.00 88.94 181 GLU A C 1
ATOM 1373 O O . GLU A 1 181 ? -3.192 12.774 -6.863 1.00 88.94 181 GLU A O 1
ATOM 1378 N N . ARG A 1 182 ? -5.257 11.884 -6.726 1.00 92.88 182 ARG A N 1
ATOM 1379 C CA . ARG A 1 182 ? -5.190 11.543 -5.306 1.00 92.88 182 ARG A CA 1
ATOM 1380 C C . ARG A 1 182 ? -4.962 10.051 -5.190 1.00 92.88 182 ARG A C 1
ATOM 1382 O O . ARG A 1 182 ? -5.649 9.282 -5.850 1.00 92.88 182 ARG A O 1
ATOM 1389 N N . HIS A 1 183 ? -4.035 9.669 -4.332 1.00 95.31 183 HIS A N 1
ATOM 1390 C CA . HIS A 1 183 ? -3.653 8.286 -4.125 1.00 95.31 183 HIS A CA 1
ATOM 1391 C C . HIS A 1 183 ? -3.619 7.969 -2.637 1.00 95.31 183 HIS A C 1
ATOM 1393 O O . HIS A 1 183 ? -3.008 8.692 -1.850 1.00 95.31 183 HIS A O 1
ATOM 1399 N N . TRP A 1 184 ? -4.277 6.879 -2.260 1.00 97.25 184 TRP A N 1
ATOM 1400 C CA . TRP A 1 184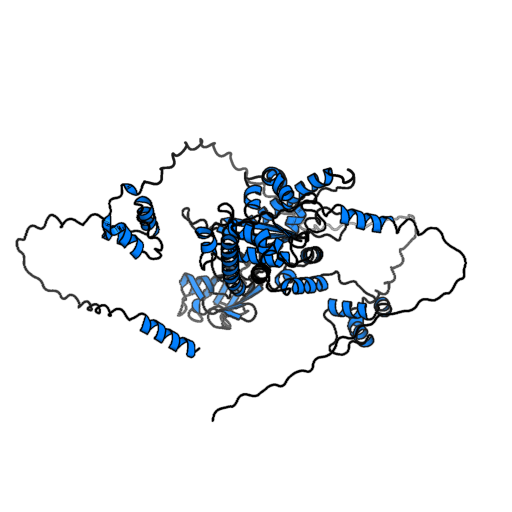 ? -4.286 6.389 -0.891 1.00 97.25 184 TRP A CA 1
ATOM 1401 C C . TRP A 1 184 ? -3.270 5.269 -0.709 1.00 97.25 184 TRP A C 1
ATOM 1403 O O . TRP A 1 184 ? -3.294 4.266 -1.419 1.00 97.25 184 TRP A O 1
ATOM 1413 N N . TRP A 1 185 ? -2.436 5.392 0.316 1.00 97.81 185 TRP A N 1
ATOM 1414 C CA . TRP A 1 185 ? -1.585 4.306 0.791 1.00 97.81 185 TRP A CA 1
ATOM 1415 C C . TRP A 1 185 ? -1.569 4.272 2.323 1.00 97.81 185 TRP A C 1
ATOM 1417 O O . TRP A 1 185 ? -2.064 5.183 2.988 1.00 97.81 185 TRP A O 1
ATOM 1427 N N . LEU A 1 186 ? -1.079 3.180 2.907 1.00 98.50 186 LEU A N 1
ATOM 1428 C CA . LEU A 1 186 ? -1.125 2.958 4.351 1.00 98.50 186 LEU A CA 1
ATOM 1429 C C . LEU A 1 186 ? 0.275 3.021 4.960 1.00 98.50 186 LEU A C 1
ATOM 1431 O O . LEU A 1 186 ? 1.150 2.219 4.632 1.00 98.50 186 LEU A O 1
ATOM 1435 N N . ALA A 1 187 ? 0.454 3.940 5.905 1.00 98.56 187 ALA A N 1
ATOM 1436 C CA . ALA A 1 187 ? 1.566 3.942 6.840 1.00 98.56 187 ALA A CA 1
ATOM 1437 C C . ALA A 1 187 ? 1.166 3.126 8.082 1.00 98.56 187 ALA A C 1
ATOM 1439 O O . ALA A 1 187 ? 0.290 3.527 8.852 1.00 98.56 187 ALA A O 1
ATOM 1440 N N . LEU A 1 188 ? 1.788 1.961 8.271 1.00 98.44 188 LEU A N 1
ATOM 1441 C CA . LEU A 1 188 ? 1.541 1.085 9.417 1.00 98.44 188 LEU A CA 1
ATOM 1442 C C . LEU A 1 188 ? 2.773 1.072 10.327 1.00 98.44 188 LEU A C 1
ATOM 1444 O O . LEU A 1 188 ? 3.769 0.409 10.030 1.00 98.44 188 LEU A O 1
ATOM 1448 N N . LEU A 1 189 ? 2.709 1.820 11.430 1.00 98.06 189 LEU A N 1
ATOM 1449 C CA . LEU A 1 189 ? 3.782 1.865 12.421 1.00 98.06 189 LEU A CA 1
ATOM 1450 C C . LEU A 1 189 ? 3.656 0.674 13.368 1.00 98.06 189 LEU A C 1
ATOM 1452 O O . LEU A 1 189 ? 2.697 0.576 14.131 1.00 98.06 189 LEU A O 1
ATOM 1456 N N . LEU A 1 190 ? 4.634 -0.217 13.329 1.00 97.44 190 LEU A N 1
ATOM 1457 C CA . LEU A 1 190 ? 4.694 -1.432 14.125 1.00 97.44 190 LEU A CA 1
ATOM 1458 C C . LEU A 1 190 ? 5.435 -1.184 15.431 1.00 97.44 190 LEU A C 1
ATOM 1460 O O . LEU A 1 190 ? 6.507 -0.583 15.429 1.00 97.44 190 LEU A O 1
ATOM 1464 N N . ASN A 1 191 ? 4.883 -1.714 16.521 1.00 95.19 191 ASN A N 1
ATOM 1465 C CA . ASN A 1 191 ? 5.432 -1.619 17.866 1.00 95.19 191 ASN A CA 1
ATOM 1466 C C . ASN A 1 191 ? 5.833 -0.174 18.232 1.00 95.19 191 ASN A C 1
ATOM 1468 O O . ASN A 1 191 ? 7.016 0.105 18.434 1.00 95.19 191 ASN A O 1
ATOM 1472 N N . PRO A 1 192 ? 4.870 0.763 18.346 1.00 93.25 192 PRO A N 1
ATOM 1473 C CA . PRO A 1 192 ? 5.160 2.177 18.614 1.00 93.25 192 PRO A CA 1
ATOM 1474 C C . PRO A 1 192 ? 5.942 2.415 19.918 1.00 93.25 192 PRO A C 1
ATOM 1476 O O . PRO A 1 192 ? 6.515 3.481 20.103 1.00 93.25 192 PRO A O 1
ATOM 1479 N N . ARG A 1 193 ? 5.999 1.432 20.825 1.00 89.31 193 ARG A N 1
ATOM 1480 C CA . ARG A 1 193 ? 6.804 1.480 22.055 1.00 89.31 193 ARG A CA 1
ATOM 1481 C C . ARG A 1 193 ? 8.287 1.184 21.840 1.00 89.31 193 ARG A C 1
ATOM 1483 O O . ARG A 1 193 ? 9.090 1.568 22.681 1.00 89.31 193 ARG A O 1
ATOM 1490 N N . GLY A 1 194 ? 8.666 0.535 20.739 1.00 84.69 194 GLY A N 1
ATOM 1491 C CA . GLY A 1 194 ? 10.047 0.104 20.514 1.00 84.69 194 GLY A CA 1
ATOM 1492 C C . GLY A 1 194 ? 11.059 1.249 20.484 1.00 84.69 194 GLY A C 1
ATOM 1493 O O . GLY A 1 194 ? 12.220 1.051 20.822 1.00 84.69 194 GLY A O 1
ATOM 1494 N N . GLY A 1 195 ? 1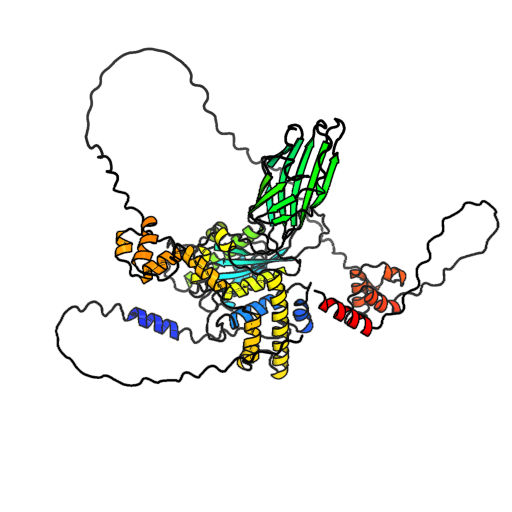0.628 2.476 20.173 1.00 77.00 195 GLY A N 1
ATOM 1495 C CA . GLY A 1 195 ? 11.505 3.650 20.168 1.00 77.00 195 GLY A CA 1
ATOM 1496 C C . GLY A 1 195 ? 11.925 4.177 21.547 1.00 77.00 195 GLY A C 1
ATOM 1497 O O . GLY A 1 195 ? 12.806 5.030 21.597 1.00 77.00 195 GLY A O 1
ATOM 1498 N N . SER A 1 196 ? 11.350 3.688 22.655 1.00 74.69 196 SER A N 1
ATOM 1499 C CA . SER A 1 196 ? 11.574 4.267 23.989 1.00 74.69 196 SER A CA 1
ATOM 1500 C C . SER A 1 196 ? 12.366 3.429 24.990 1.00 74.69 196 SER A C 1
ATOM 1502 O O . SER A 1 196 ? 12.816 3.957 26.010 1.00 74.69 196 SER A O 1
ATOM 1504 N N . ARG A 1 197 ? 12.522 2.120 24.761 1.00 67.69 197 ARG A N 1
ATOM 1505 C CA . ARG A 1 197 ? 13.227 1.229 25.695 1.00 67.69 197 ARG A CA 1
ATOM 1506 C C . ARG A 1 197 ? 14.687 1.030 25.268 1.00 67.69 197 ARG A C 1
ATOM 1508 O O . ARG A 1 197 ? 14.933 0.748 24.103 1.00 67.69 197 ARG A O 1
ATOM 1515 N N . PRO A 1 198 ? 15.654 1.086 26.207 1.00 57.75 198 PRO A N 1
ATOM 1516 C CA . PRO A 1 198 ? 17.035 0.664 25.963 1.00 57.75 198 PRO A CA 1
ATOM 1517 C C . PRO A 1 198 ? 17.221 -0.863 25.997 1.00 57.75 198 PRO A C 1
ATOM 1519 O O . PRO A 1 198 ? 18.350 -1.327 25.906 1.00 57.75 198 PRO A O 1
ATOM 1522 N N . ALA A 1 199 ? 16.150 -1.645 26.180 1.00 55.34 199 ALA A N 1
ATOM 1523 C CA . ALA A 1 199 ? 16.232 -3.093 26.038 1.00 55.34 199 ALA A CA 1
ATOM 1524 C C . ALA A 1 199 ? 16.440 -3.412 24.555 1.00 55.34 199 ALA A C 1
ATOM 1526 O O . ALA A 1 199 ? 15.626 -3.007 23.728 1.00 55.34 199 ALA A O 1
ATOM 1527 N N . GLU A 1 200 ? 17.508 -4.141 24.251 1.00 58.22 200 GLU A N 1
ATOM 1528 C CA . GLU A 1 200 ? 17.982 -4.521 22.910 1.00 58.22 200 GLU A CA 1
ATOM 1529 C C . GLU A 1 200 ? 16.959 -5.316 22.057 1.00 58.22 200 GLU A C 1
ATOM 1531 O O . GLU A 1 200 ? 17.274 -5.725 20.948 1.00 58.22 200 GLU A O 1
ATOM 1536 N N . ASP A 1 201 ? 15.721 -5.501 22.532 1.00 61.38 201 ASP A N 1
ATOM 1537 C CA . ASP A 1 201 ? 14.739 -6.452 21.997 1.00 61.38 201 ASP A CA 1
ATOM 1538 C C . ASP A 1 201 ? 13.458 -5.836 21.397 1.00 61.38 201 ASP A C 1
ATOM 1540 O O . ASP A 1 201 ? 12.611 -6.574 20.870 1.00 61.38 201 ASP A O 1
ATOM 1544 N N . GLU A 1 202 ? 13.266 -4.512 21.465 1.00 78.19 202 GLU A N 1
ATOM 1545 C CA . GLU A 1 202 ? 12.065 -3.863 20.920 1.00 78.19 202 GLU A CA 1
ATOM 1546 C C . GLU A 1 202 ? 12.382 -2.963 19.716 1.00 78.19 202 GLU A C 1
ATOM 1548 O O . GLU A 1 202 ? 12.696 -1.777 19.839 1.00 78.19 202 GLU A O 1
ATOM 1553 N N . ASP A 1 203 ? 12.242 -3.536 18.521 1.00 87.62 203 ASP A N 1
ATOM 1554 C CA . ASP A 1 203 ? 12.289 -2.794 17.263 1.00 87.62 203 ASP A CA 1
ATOM 1555 C C . ASP A 1 203 ? 10.974 -2.054 17.006 1.00 87.62 203 ASP A C 1
ATOM 1557 O O . ASP A 1 203 ? 9.885 -2.581 17.251 1.00 87.62 203 ASP A O 1
ATOM 1561 N N . VAL A 1 204 ? 11.086 -0.834 16.484 1.00 94.62 204 VAL A N 1
ATOM 1562 C CA . VAL A 1 204 ? 10.000 -0.095 15.830 1.00 94.62 204 VAL A CA 1
ATOM 1563 C C . VAL A 1 204 ? 10.224 -0.198 14.326 1.00 94.62 204 VAL A C 1
ATOM 1565 O O . VAL A 1 204 ? 11.368 -0.164 13.881 1.00 94.62 204 VAL A O 1
ATOM 1568 N N . ALA A 1 205 ? 9.165 -0.333 13.533 1.00 96.75 205 ALA A N 1
ATOM 1569 C CA . ALA A 1 205 ? 9.289 -0.315 12.077 1.00 96.75 205 ALA A CA 1
ATOM 1570 C C . ALA A 1 205 ? 8.099 0.395 11.446 1.00 96.75 205 ALA A C 1
ATOM 1572 O O . ALA A 1 205 ? 6.980 0.282 11.942 1.00 96.75 205 ALA A O 1
ATOM 1573 N N . LEU A 1 206 ? 8.318 1.089 10.334 1.00 98.12 206 LEU A N 1
ATOM 1574 C CA . LEU A 1 206 ? 7.241 1.709 9.568 1.00 98.12 206 LEU A CA 1
ATOM 1575 C C . LEU A 1 206 ? 7.065 0.970 8.247 1.00 98.12 206 LEU A C 1
ATOM 1577 O O . LEU A 1 206 ? 7.961 0.996 7.408 1.00 98.12 206 LEU A O 1
ATOM 1581 N N . LEU A 1 207 ? 5.916 0.325 8.045 1.00 98.31 207 LEU A N 1
ATOM 1582 C CA . LEU A 1 207 ? 5.580 -0.259 6.748 1.00 98.31 207 LEU A CA 1
ATOM 1583 C C . LEU A 1 207 ? 4.848 0.775 5.887 1.00 98.31 207 LEU A C 1
ATOM 1585 O O . LEU A 1 207 ? 3.820 1.306 6.308 1.00 98.31 207 LEU A O 1
ATOM 1589 N N . CYS A 1 208 ? 5.337 1.007 4.672 1.00 98.12 208 CYS A N 1
ATOM 1590 C CA . CYS A 1 208 ? 4.643 1.783 3.644 1.00 98.12 208 CYS A CA 1
ATOM 1591 C C . CYS A 1 208 ? 3.983 0.818 2.647 1.00 98.12 208 CYS A C 1
ATOM 1593 O O . CYS A 1 208 ? 4.635 0.294 1.738 1.00 98.12 208 CYS A O 1
ATOM 1595 N N . LEU A 1 209 ? 2.691 0.562 2.848 1.00 97.75 209 LEU A N 1
ATOM 1596 C CA . LEU A 1 209 ? 1.890 -0.369 2.058 1.00 97.75 209 LEU A CA 1
ATOM 1597 C C . LEU A 1 209 ? 1.138 0.404 0.971 1.00 97.75 209 LEU A C 1
ATOM 1599 O O . LEU A 1 209 ? 0.238 1.187 1.266 1.00 97.75 209 LEU A O 1
ATOM 1603 N N . ASP A 1 210 ? 1.539 0.203 -0.280 1.00 96.69 210 ASP A N 1
ATOM 1604 C CA . ASP A 1 210 ? 1.181 1.069 -1.402 1.00 96.69 210 ASP A CA 1
ATOM 1605 C C . ASP A 1 210 ? 0.830 0.228 -2.638 1.00 96.69 210 ASP A C 1
ATOM 1607 O O . ASP A 1 210 ? 1.691 -0.460 -3.193 1.00 96.69 210 ASP A O 1
ATOM 1611 N N . SER A 1 211 ? -0.442 0.273 -3.043 1.00 95.19 211 SER A N 1
ATOM 1612 C CA . SER A 1 211 ? -0.979 -0.469 -4.192 1.00 95.19 211 SER A CA 1
ATOM 1613 C C . SER A 1 211 ? -0.633 0.156 -5.549 1.00 95.19 211 SER A C 1
ATOM 1615 O O . SER A 1 211 ? -0.959 -0.438 -6.575 1.00 95.19 211 SER A O 1
ATOM 1617 N N . VAL A 1 212 ? 0.017 1.327 -5.568 1.00 92.94 212 VAL A N 1
ATOM 1618 C CA . VAL A 1 212 ? 0.562 1.994 -6.766 1.00 92.94 212 VAL A CA 1
ATOM 1619 C C . VAL A 1 212 ? 2.043 2.274 -6.528 1.00 92.94 212 VAL A C 1
ATOM 1621 O O . VAL A 1 212 ? 2.547 3.388 -6.686 1.00 92.94 212 VAL A O 1
ATOM 1624 N N . ALA A 1 213 ? 2.762 1.237 -6.108 1.00 88.69 213 ALA A N 1
ATOM 1625 C CA . ALA A 1 213 ? 4.180 1.344 -5.856 1.00 88.69 213 ALA A CA 1
ATOM 1626 C C . ALA A 1 213 ? 4.903 1.728 -7.153 1.00 88.69 213 ALA A C 1
ATOM 1628 O O . ALA A 1 213 ? 4.802 1.062 -8.187 1.00 88.69 213 ALA A O 1
ATOM 1629 N N . ARG A 1 214 ? 5.664 2.819 -7.068 1.00 90.69 214 ARG A N 1
ATOM 1630 C CA . ARG A 1 214 ? 6.624 3.226 -8.090 1.00 90.69 214 ARG A CA 1
ATOM 1631 C C . ARG A 1 214 ? 7.990 2.666 -7.708 1.00 90.69 214 ARG A C 1
ATOM 1633 O O . ARG A 1 214 ? 8.425 2.819 -6.563 1.00 90.69 214 ARG A O 1
ATOM 1640 N N . ALA A 1 215 ? 8.650 2.005 -8.647 1.00 92.88 215 ALA A N 1
ATOM 1641 C CA . ALA A 1 215 ? 10.026 1.554 -8.493 1.00 92.88 215 ALA A CA 1
ATOM 1642 C C . ALA A 1 215 ? 10.822 1.996 -9.714 1.00 92.88 215 ALA A C 1
ATOM 1644 O O . ALA A 1 215 ? 10.397 1.791 -10.845 1.00 92.88 215 ALA A O 1
ATOM 1645 N N . GLU A 1 216 ? 11.970 2.614 -9.485 1.00 93.94 216 GLU A N 1
ATOM 1646 C CA . GLU A 1 216 ? 12.841 3.090 -10.548 1.00 93.94 216 GLU A CA 1
ATOM 1647 C C . GLU A 1 216 ? 14.250 2.592 -10.278 1.00 93.94 216 GLU A C 1
ATOM 1649 O O . GLU A 1 216 ? 14.737 2.638 -9.147 1.00 93.94 216 GLU A O 1
ATOM 1654 N N . THR A 1 217 ? 14.913 2.096 -11.313 1.00 96.25 217 THR A N 1
ATOM 1655 C CA . THR A 1 217 ? 16.327 1.754 -11.248 1.00 96.25 217 THR A CA 1
ATOM 1656 C C . THR A 1 217 ? 17.048 2.371 -12.436 1.00 96.25 217 THR A C 1
ATOM 1658 O O . THR A 1 217 ? 16.817 2.007 -13.590 1.00 96.25 217 THR A O 1
ATOM 1661 N N . CYS A 1 218 ? 17.938 3.312 -12.129 1.00 96.50 218 CYS A N 1
ATOM 1662 C CA . CYS A 1 218 ? 18.884 3.890 -13.074 1.00 96.50 218 CYS A CA 1
ATOM 1663 C C . CYS A 1 218 ? 20.159 3.043 -13.086 1.00 96.50 218 CYS A C 1
ATOM 1665 O O . CYS A 1 218 ? 20.781 2.846 -12.041 1.00 96.50 218 CYS A O 1
ATOM 1667 N N . PHE A 1 219 ? 20.570 2.570 -14.258 1.00 96.81 219 PHE A N 1
ATOM 1668 C CA . PHE A 1 219 ? 21.770 1.751 -14.411 1.00 96.81 219 PHE A CA 1
ATOM 1669 C C . PHE A 1 219 ? 22.960 2.634 -14.793 1.00 96.81 219 PHE A C 1
ATOM 1671 O O . PHE A 1 219 ? 22.976 3.233 -15.871 1.00 96.81 219 PHE A O 1
ATOM 1678 N N . ASN A 1 220 ? 23.952 2.725 -13.901 1.00 96.00 220 ASN A N 1
ATOM 1679 C CA . ASN A 1 220 ? 25.194 3.460 -14.132 1.00 96.00 220 ASN A CA 1
ATOM 1680 C C . ASN A 1 220 ? 26.418 2.599 -13.736 1.00 96.00 220 ASN A C 1
ATOM 1682 O O . ASN A 1 220 ? 26.665 2.439 -12.539 1.00 96.00 220 ASN A O 1
ATOM 1686 N N . PRO A 1 221 ? 27.175 2.039 -14.702 1.00 96.75 221 PRO A N 1
ATOM 1687 C CA . PRO A 1 221 ? 26.984 2.179 -16.150 1.00 96.75 221 PRO A CA 1
ATOM 1688 C C . PRO A 1 221 ? 25.710 1.466 -16.662 1.00 96.75 221 PRO A C 1
ATOM 1690 O O . PRO A 1 221 ? 25.182 0.593 -15.968 1.00 96.75 221 PRO A O 1
ATOM 1693 N N . PRO A 1 222 ? 25.210 1.807 -17.868 1.00 97.88 222 PRO A N 1
ATOM 1694 C CA . PRO A 1 222 ? 24.076 1.116 -18.487 1.00 97.88 222 PRO A CA 1
ATOM 1695 C C . PRO A 1 222 ? 24.320 -0.390 -18.646 1.00 97.88 222 PRO A C 1
ATOM 1697 O O . PRO A 1 222 ? 25.439 -0.819 -18.940 1.00 97.88 222 PRO A O 1
ATOM 1700 N N . VAL A 1 223 ? 23.266 -1.203 -18.512 1.00 98.00 223 VAL A N 1
ATOM 1701 C CA . VAL A 1 223 ? 23.368 -2.658 -18.726 1.00 98.00 223 VAL A CA 1
ATOM 1702 C C . VAL A 1 223 ? 23.386 -2.927 -20.225 1.00 98.00 223 VAL A C 1
ATOM 1704 O O . VAL A 1 223 ? 22.476 -2.501 -20.934 1.00 98.00 223 VAL A O 1
ATOM 1707 N N . ARG A 1 224 ? 24.415 -3.625 -20.715 1.00 98.19 224 ARG A N 1
ATOM 1708 C CA . ARG A 1 224 ? 24.701 -3.770 -22.148 1.00 98.19 224 ARG A CA 1
ATOM 1709 C C . ARG A 1 224 ? 24.720 -5.226 -22.604 1.00 98.19 224 ARG A C 1
ATOM 1711 O O . ARG A 1 224 ? 25.263 -6.087 -21.920 1.00 98.19 224 ARG A O 1
ATOM 1718 N N . ALA A 1 225 ? 24.197 -5.465 -23.805 1.00 98.19 225 ALA A N 1
ATOM 1719 C CA . ALA A 1 225 ? 24.303 -6.725 -24.530 1.00 98.19 225 ALA A CA 1
ATOM 1720 C C . ALA A 1 225 ? 24.741 -6.470 -25.974 1.00 98.19 225 ALA A C 1
ATOM 1722 O O . ALA A 1 225 ? 24.499 -5.399 -26.538 1.00 98.19 225 ALA A O 1
ATOM 1723 N N . VAL A 1 226 ? 25.394 -7.459 -26.574 1.00 98.19 226 VAL A N 1
ATOM 1724 C CA . VAL A 1 226 ? 25.976 -7.390 -27.917 1.00 98.19 226 VAL A CA 1
ATOM 1725 C C . VAL A 1 226 ? 25.391 -8.510 -28.766 1.00 98.19 226 VAL A C 1
ATOM 1727 O O . VAL A 1 226 ? 25.167 -9.616 -28.278 1.00 98.19 226 VAL A O 1
ATOM 1730 N N . ARG A 1 227 ? 25.113 -8.239 -30.040 1.00 97.81 227 ARG A N 1
ATOM 1731 C CA . ARG A 1 227 ? 24.577 -9.257 -30.946 1.00 97.81 227 ARG A CA 1
ATOM 1732 C C . ARG A 1 227 ? 25.629 -10.337 -31.197 1.00 97.81 227 ARG A C 1
ATOM 1734 O O . ARG A 1 227 ? 26.792 -10.023 -31.455 1.00 97.81 227 ARG A O 1
ATOM 1741 N N . HIS A 1 228 ? 25.233 -11.607 -31.156 1.00 96.56 228 HIS A N 1
ATOM 1742 C CA . HIS A 1 228 ? 26.170 -12.711 -31.380 1.00 96.56 228 HIS A CA 1
ATOM 1743 C C . HIS A 1 228 ? 26.873 -12.586 -32.744 1.00 96.56 228 HIS A C 1
ATOM 1745 O O . HIS A 1 228 ? 26.234 -12.368 -33.772 1.00 96.56 228 HIS A O 1
ATOM 1751 N N . GLY A 1 229 ? 28.207 -12.677 -32.734 1.00 96.75 229 GLY A N 1
ATOM 1752 C CA . GLY A 1 229 ? 29.050 -12.549 -33.929 1.00 96.75 229 GLY A CA 1
ATOM 1753 C C . GLY A 1 229 ? 29.184 -11.132 -34.504 1.00 96.75 229 GLY A C 1
ATOM 1754 O O . GLY A 1 229 ? 29.907 -10.962 -35.479 1.00 96.75 229 GLY A O 1
ATOM 1755 N N . CYS A 1 230 ? 28.529 -10.117 -33.924 1.00 97.25 230 CYS A N 1
ATOM 1756 C CA . CYS A 1 230 ? 28.463 -8.767 -34.495 1.00 97.25 230 CYS A CA 1
ATOM 1757 C C . CYS A 1 230 ? 28.759 -7.694 -33.421 1.00 97.25 230 CYS A C 1
ATOM 1759 O O . CYS A 1 230 ? 27.826 -7.087 -32.892 1.00 97.25 230 CYS A O 1
ATOM 1761 N N . PRO A 1 231 ? 30.034 -7.419 -33.078 1.00 96.69 231 PRO A N 1
ATOM 1762 C CA . PRO A 1 231 ? 30.396 -6.508 -31.983 1.00 96.69 231 PRO A CA 1
ATOM 1763 C C . PRO A 1 231 ? 29.954 -5.052 -32.202 1.00 96.69 231 PRO A C 1
ATOM 1765 O O . PRO A 1 231 ? 29.732 -4.323 -31.234 1.00 96.69 231 PRO A O 1
ATOM 1768 N N . GLY A 1 232 ? 29.772 -4.640 -33.462 1.00 97.00 232 GLY A N 1
ATOM 1769 C CA . GLY A 1 232 ? 29.212 -3.336 -33.826 1.00 97.00 232 GLY A CA 1
ATOM 1770 C C . GLY A 1 232 ? 27.722 -3.177 -33.503 1.00 97.00 232 GLY A C 1
ATOM 1771 O O . GLY A 1 232 ? 27.190 -2.076 -33.625 1.00 97.00 232 GLY A O 1
ATOM 1772 N N . TYR A 1 233 ? 27.047 -4.249 -33.071 1.00 98.19 233 TYR A N 1
ATOM 1773 C CA . TYR A 1 233 ? 25.635 -4.251 -32.707 1.00 98.19 233 TYR A CA 1
ATOM 1774 C C . TYR A 1 233 ? 25.472 -4.420 -31.207 1.00 98.19 233 TYR A C 1
ATOM 1776 O O . TYR A 1 233 ? 25.746 -5.486 -30.659 1.00 98.19 233 TYR A O 1
ATOM 1784 N N . PHE A 1 234 ? 24.950 -3.399 -30.541 1.00 98.25 234 PHE A N 1
ATOM 1785 C CA . PHE A 1 234 ? 24.683 -3.460 -29.112 1.00 98.25 234 PHE A CA 1
ATOM 1786 C C . PHE A 1 234 ? 23.345 -2.834 -28.752 1.00 98.25 234 PHE A C 1
ATOM 1788 O O . PHE A 1 234 ? 22.802 -2.006 -29.485 1.00 98.25 234 PHE A O 1
ATOM 1795 N N . VAL A 1 235 ? 22.837 -3.240 -27.598 1.00 98.50 235 VAL A N 1
ATOM 1796 C CA . VAL A 1 235 ? 21.693 -2.637 -26.927 1.00 98.50 235 VAL A CA 1
ATOM 1797 C C . VAL A 1 235 ? 22.073 -2.359 -25.478 1.00 98.50 235 VAL A C 1
ATOM 1799 O O . VAL A 1 235 ? 22.746 -3.164 -24.833 1.00 98.50 235 VAL A O 1
ATOM 1802 N N . GLU A 1 236 ? 21.666 -1.199 -24.988 1.00 98.31 236 GLU A N 1
ATOM 1803 C CA . GLU A 1 236 ? 21.870 -0.727 -23.626 1.00 98.31 236 GLU A CA 1
ATOM 1804 C C . GLU A 1 236 ? 20.526 -0.372 -22.999 1.00 98.31 236 GLU A C 1
ATOM 1806 O O . GLU A 1 236 ? 19.673 0.244 -23.643 1.00 98.31 236 GLU A O 1
ATOM 1811 N N . VAL A 1 237 ? 20.360 -0.728 -21.728 1.00 98.44 237 VAL A N 1
ATOM 1812 C CA . VAL A 1 237 ? 19.249 -0.288 -20.881 1.00 98.44 237 VAL A CA 1
ATOM 1813 C C . VAL A 1 237 ? 19.806 0.695 -19.862 1.00 98.44 237 VAL A C 1
ATOM 1815 O O . VAL A 1 237 ? 20.691 0.356 -19.076 1.00 98.44 237 VAL A O 1
ATOM 1818 N N . THR A 1 238 ? 19.297 1.925 -19.889 1.00 98.00 238 THR A N 1
ATOM 1819 C CA . THR A 1 238 ? 19.741 3.001 -18.983 1.00 98.00 238 THR A CA 1
ATOM 1820 C C . THR A 1 238 ? 18.838 3.136 -17.764 1.00 98.00 238 THR A C 1
ATOM 1822 O O . THR A 1 238 ? 19.296 3.521 -16.690 1.00 98.00 238 THR A O 1
ATOM 1825 N N . ASN A 1 239 ? 17.559 2.798 -17.914 1.00 97.62 239 ASN A N 1
ATOM 1826 C CA . ASN A 1 239 ? 16.566 2.915 -16.859 1.00 97.62 239 ASN A CA 1
ATOM 1827 C C . ASN A 1 239 ? 15.497 1.829 -17.018 1.00 97.62 239 ASN A C 1
ATOM 1829 O O . ASN A 1 239 ? 15.083 1.522 -18.140 1.00 97.62 239 ASN A O 1
ATOM 1833 N N . LEU A 1 240 ? 15.067 1.271 -15.890 1.00 97.44 240 LEU A N 1
ATOM 1834 C CA . LEU A 1 240 ? 13.853 0.477 -15.766 1.00 97.44 240 LEU A CA 1
ATOM 1835 C C . LEU A 1 240 ? 12.970 1.125 -14.698 1.00 97.44 240 LEU A C 1
ATOM 1837 O O . LEU A 1 240 ? 13.330 1.170 -13.521 1.00 97.44 240 LEU A O 1
ATOM 1841 N N . TYR A 1 241 ? 11.806 1.598 -15.126 1.00 94.75 241 TYR A N 1
ATOM 1842 C CA . TYR A 1 241 ? 10.777 2.172 -14.275 1.00 94.75 241 TYR A CA 1
ATOM 1843 C C . TYR A 1 241 ? 9.564 1.247 -14.242 1.00 94.75 241 TYR A C 1
ATOM 1845 O O . TYR A 1 241 ? 9.153 0.707 -15.264 1.00 94.75 241 TYR A O 1
ATOM 1853 N N . ARG A 1 242 ? 8.969 1.058 -13.070 1.00 93.94 242 ARG A N 1
ATOM 1854 C CA . ARG A 1 242 ? 7.735 0.306 -12.882 1.00 93.94 242 ARG A CA 1
ATOM 1855 C C . ARG A 1 242 ? 6.718 1.155 -12.139 1.00 93.94 242 ARG A C 1
ATOM 1857 O O . ARG A 1 242 ? 7.021 1.716 -11.086 1.00 93.94 242 ARG A O 1
ATOM 1864 N N . GLN A 1 243 ? 5.501 1.179 -12.670 1.00 89.88 243 GLN A N 1
ATOM 1865 C CA . GLN A 1 243 ? 4.353 1.855 -12.081 1.00 89.88 243 GLN A CA 1
ATOM 1866 C C . GLN A 1 243 ? 3.150 0.922 -12.129 1.00 89.88 243 GLN A C 1
ATOM 1868 O O . GLN A 1 243 ? 2.594 0.662 -13.196 1.00 89.88 243 GLN A O 1
ATOM 1873 N N . GLY A 1 244 ? 2.765 0.386 -10.970 1.00 88.00 244 GLY A N 1
ATOM 1874 C CA . GLY A 1 244 ? 1.680 -0.586 -10.885 1.00 88.00 244 GLY A CA 1
ATOM 1875 C C . GLY A 1 244 ? 1.963 -1.835 -11.727 1.00 88.00 244 GLY A C 1
ATOM 1876 O O . GLY A 1 244 ? 2.921 -2.579 -11.477 1.00 88.00 244 GLY A O 1
ATOM 1877 N N . PHE A 1 245 ? 1.117 -2.057 -12.732 1.00 89.00 245 PHE A N 1
ATOM 1878 C CA . PHE A 1 245 ? 1.201 -3.184 -13.659 1.00 89.00 245 PHE A CA 1
ATOM 1879 C C . PHE A 1 245 ? 1.908 -2.844 -14.981 1.00 89.00 245 PHE A C 1
ATOM 1881 O O . PHE A 1 245 ? 1.881 -3.665 -15.880 1.00 89.00 245 PHE A O 1
ATOM 1888 N N . ALA A 1 246 ? 2.565 -1.692 -15.120 1.00 93.69 246 ALA A N 1
ATOM 1889 C CA . ALA A 1 246 ? 3.348 -1.361 -16.314 1.00 93.69 246 ALA A CA 1
ATOM 1890 C C . ALA A 1 246 ? 4.846 -1.259 -15.988 1.00 93.69 246 ALA A C 1
ATOM 1892 O O . ALA A 1 246 ? 5.227 -0.693 -14.957 1.00 93.69 246 ALA A O 1
ATOM 1893 N N . ALA A 1 247 ? 5.701 -1.788 -16.869 1.00 96.69 247 ALA A N 1
ATOM 1894 C CA . ALA A 1 247 ? 7.148 -1.557 -16.849 1.00 96.69 247 ALA A CA 1
ATOM 1895 C C . ALA A 1 247 ? 7.595 -0.773 -18.080 1.00 96.69 247 ALA A C 1
ATOM 1897 O O . ALA A 1 247 ? 7.223 -1.100 -19.199 1.00 96.69 247 ALA A O 1
ATOM 1898 N N . PHE A 1 248 ? 8.459 0.209 -17.865 1.00 97.38 248 PHE A N 1
ATOM 1899 C CA . PHE A 1 248 ? 9.005 1.110 -18.863 1.00 97.38 248 PHE A CA 1
ATOM 1900 C C . PHE A 1 248 ? 10.524 0.950 -18.891 1.00 97.38 248 PHE A C 1
ATOM 1902 O O . PHE A 1 248 ? 11.209 1.236 -17.909 1.00 97.38 248 PHE A O 1
ATOM 1909 N N . LEU A 1 249 ? 11.064 0.483 -20.011 1.00 98.06 249 LEU A N 1
ATOM 1910 C CA . LEU A 1 249 ? 12.497 0.339 -20.234 1.00 98.06 249 LEU A CA 1
ATOM 1911 C C . LEU A 1 249 ? 12.971 1.442 -21.164 1.00 98.06 249 LEU A C 1
ATOM 1913 O O . LEU A 1 249 ? 12.508 1.539 -22.301 1.00 98.06 249 LEU A O 1
ATOM 1917 N N . ARG A 1 250 ? 13.951 2.229 -20.722 1.00 98.12 250 ARG A N 1
ATOM 1918 C CA . ARG A 1 250 ? 14.646 3.165 -21.604 1.00 98.12 250 ARG A CA 1
ATOM 1919 C C . ARG A 1 250 ? 15.823 2.466 -22.265 1.00 98.12 250 ARG A C 1
ATOM 1921 O O . ARG A 1 250 ? 16.791 2.096 -21.593 1.00 98.12 250 ARG A O 1
ATOM 1928 N N . ILE A 1 251 ? 15.745 2.330 -23.584 1.00 98.31 251 ILE A N 1
ATOM 1929 C CA . ILE A 1 251 ? 16.721 1.589 -24.377 1.00 98.31 251 ILE A CA 1
ATOM 1930 C C . ILE A 1 251 ? 17.490 2.490 -25.337 1.00 98.31 251 ILE A C 1
ATOM 1932 O O . ILE A 1 251 ? 16.982 3.502 -25.826 1.00 98.31 251 ILE A O 1
ATOM 1936 N N . ARG A 1 252 ? 18.707 2.060 -25.659 1.00 98.44 252 ARG A N 1
ATOM 1937 C CA . ARG A 1 252 ? 19.511 2.577 -26.762 1.00 98.44 252 ARG A CA 1
ATOM 1938 C C . ARG A 1 252 ? 20.139 1.407 -27.502 1.00 98.44 252 ARG A C 1
ATOM 1940 O O . ARG A 1 252 ? 20.913 0.663 -26.914 1.00 98.44 252 ARG A O 1
ATOM 1947 N N . ALA A 1 253 ? 19.839 1.255 -28.786 1.00 98.38 253 ALA A N 1
ATOM 1948 C CA . ALA A 1 253 ? 20.468 0.254 -29.637 1.00 98.38 253 ALA A CA 1
ATOM 1949 C C . ALA A 1 253 ? 21.227 0.914 -30.790 1.00 98.38 253 ALA A C 1
ATOM 1951 O O . ALA A 1 253 ? 20.816 1.949 -31.327 1.00 98.38 253 ALA A O 1
ATOM 1952 N N . ARG A 1 254 ? 22.356 0.317 -31.165 1.00 98.38 254 ARG A N 1
ATOM 1953 C CA . ARG A 1 254 ? 23.187 0.748 -32.292 1.00 98.38 254 ARG A CA 1
ATOM 1954 C C . ARG A 1 254 ? 23.675 -0.452 -33.083 1.00 98.38 254 ARG A C 1
ATOM 1956 O O . ARG A 1 254 ? 23.881 -1.518 -32.511 1.00 98.38 254 ARG A O 1
ATOM 1963 N N . GLY A 1 255 ? 23.835 -0.257 -34.385 1.00 97.88 255 GLY A N 1
ATOM 1964 C CA . GLY A 1 255 ? 24.424 -1.211 -35.318 1.00 97.88 255 GLY A CA 1
ATOM 1965 C C . GLY A 1 255 ? 25.269 -0.463 -36.341 1.00 97.88 255 GLY A C 1
ATOM 1966 O O . GLY A 1 255 ? 24.923 0.652 -36.717 1.00 97.88 255 GLY A O 1
ATOM 1967 N N . ASP A 1 256 ? 26.360 -1.057 -36.803 1.00 97.88 256 ASP A N 1
ATOM 1968 C CA . ASP A 1 256 ? 27.222 -0.463 -37.837 1.00 97.88 256 ASP A CA 1
ATOM 1969 C C . ASP A 1 256 ? 26.731 -0.734 -39.274 1.00 97.88 256 ASP A C 1
ATOM 1971 O O . ASP A 1 256 ? 27.296 -0.210 -40.225 1.00 97.88 256 ASP A O 1
ATOM 1975 N N . GLY A 1 257 ? 25.668 -1.530 -39.437 1.00 97.00 257 GLY A N 1
ATOM 1976 C CA . GLY A 1 257 ? 25.089 -1.894 -40.732 1.00 97.00 257 GLY A CA 1
ATOM 1977 C C . GLY A 1 257 ? 25.672 -3.170 -41.352 1.00 97.00 257 GLY A C 1
ATOM 1978 O O . GLY A 1 257 ? 25.087 -3.687 -42.309 1.00 97.00 257 GLY A O 1
ATOM 1979 N N . SER A 1 258 ? 26.763 -3.716 -40.799 1.00 97.00 258 SER A N 1
ATOM 1980 C CA . SER A 1 258 ? 27.474 -4.890 -41.335 1.00 97.00 258 SER A CA 1
ATOM 1981 C C . SER A 1 258 ? 26.675 -6.198 -41.254 1.00 97.00 258 SER A C 1
ATOM 1983 O O . SER A 1 258 ? 26.868 -7.092 -42.073 1.00 97.00 258 SER A O 1
ATOM 1985 N N . ALA A 1 259 ? 25.732 -6.298 -40.313 1.00 96.31 259 ALA A N 1
ATOM 1986 C CA . ALA A 1 259 ? 24.885 -7.470 -40.074 1.00 96.31 259 ALA A CA 1
ATOM 1987 C C . ALA A 1 259 ? 23.392 -7.192 -40.345 1.00 96.31 259 ALA A C 1
ATOM 1989 O O . ALA A 1 259 ? 22.503 -7.802 -39.736 1.00 96.31 259 ALA A O 1
ATOM 1990 N N . GLY A 1 260 ? 23.106 -6.235 -41.234 1.00 96.81 260 GLY A N 1
ATOM 1991 C CA . GLY A 1 260 ? 21.752 -5.830 -41.612 1.00 96.81 260 GLY A CA 1
ATOM 1992 C C . GLY A 1 260 ? 21.092 -4.853 -40.634 1.00 96.81 260 GLY A C 1
ATOM 1993 O O . GLY A 1 260 ? 21.745 -4.216 -39.810 1.00 96.81 260 GLY A O 1
ATOM 1994 N N . SER A 1 261 ? 19.776 -4.693 -40.743 1.00 97.56 261 SER A N 1
ATOM 1995 C CA . SER A 1 261 ? 19.018 -3.774 -39.887 1.00 97.56 261 SER A CA 1
ATOM 1996 C C . SER A 1 261 ? 18.975 -4.235 -38.429 1.00 97.56 261 SER A C 1
ATOM 1998 O O . SER A 1 261 ? 18.882 -5.435 -38.162 1.00 97.56 261 SER A O 1
ATOM 2000 N N . LEU A 1 262 ? 18.919 -3.292 -37.488 1.00 97.94 262 LEU A N 1
ATOM 2001 C CA . LEU A 1 262 ? 18.544 -3.570 -36.102 1.00 97.94 262 LEU A CA 1
ATOM 2002 C C . LEU A 1 262 ? 17.165 -4.265 -36.040 1.00 97.94 262 LEU A C 1
ATOM 2004 O O . LEU A 1 262 ? 16.271 -3.928 -36.834 1.00 97.94 262 LEU A O 1
ATOM 2008 N N . PRO A 1 263 ? 16.961 -5.227 -35.117 1.00 97.19 263 PRO A N 1
ATOM 2009 C CA . PRO A 1 263 ? 15.654 -5.842 -34.901 1.00 97.19 263 PRO A CA 1
ATOM 2010 C C . PRO A 1 263 ? 14.560 -4.822 -34.578 1.00 97.19 263 PRO A C 1
ATOM 2012 O O . PRO A 1 263 ? 14.841 -3.718 -34.115 1.00 97.19 263 PRO A O 1
ATOM 2015 N N . ASP A 1 264 ? 13.306 -5.203 -34.823 1.00 97.25 264 ASP A N 1
ATOM 2016 C CA . ASP A 1 264 ? 12.165 -4.385 -34.416 1.00 97.25 264 ASP A CA 1
ATOM 2017 C C . ASP A 1 264 ? 12.042 -4.418 -32.880 1.00 97.25 264 ASP A C 1
ATOM 2019 O O . ASP A 1 264 ? 11.843 -5.507 -32.325 1.00 97.25 264 ASP A O 1
ATOM 2023 N N . PRO A 1 265 ? 12.137 -3.269 -32.183 1.00 97.31 265 PRO A N 1
ATOM 2024 C CA . PRO A 1 265 ? 12.003 -3.208 -30.731 1.00 97.31 265 PRO A CA 1
ATOM 2025 C C . PRO A 1 265 ? 10.673 -3.775 -30.217 1.00 97.31 265 PRO A C 1
ATOM 2027 O O . PRO A 1 265 ? 10.644 -4.292 -29.103 1.00 97.31 265 PRO A O 1
ATOM 2030 N N . ARG A 1 266 ? 9.597 -3.758 -31.018 1.00 97.12 266 ARG A N 1
ATOM 2031 C CA . ARG A 1 266 ? 8.275 -4.295 -30.637 1.00 97.12 266 ARG A CA 1
ATOM 2032 C C . ARG A 1 266 ? 8.254 -5.815 -30.469 1.00 97.12 266 ARG A C 1
ATOM 2034 O O . ARG A 1 266 ? 7.307 -6.349 -29.906 1.00 97.12 266 ARG A O 1
ATOM 2041 N N . ARG A 1 267 ? 9.277 -6.520 -30.967 1.00 97.19 267 ARG A N 1
ATOM 2042 C CA . ARG A 1 267 ? 9.431 -7.976 -30.800 1.00 97.19 267 ARG A CA 1
ATOM 2043 C C . ARG A 1 267 ? 10.164 -8.355 -29.516 1.00 97.19 267 ARG A C 1
ATOM 2045 O O . ARG A 1 267 ? 10.238 -9.538 -29.206 1.00 97.19 267 ARG A O 1
ATOM 2052 N N . SER A 1 268 ? 10.689 -7.363 -28.796 1.00 97.62 268 SER A N 1
ATOM 2053 C CA . SER A 1 268 ? 11.396 -7.578 -27.539 1.00 97.62 268 SER A CA 1
ATOM 2054 C C . SER A 1 268 ? 10.482 -8.203 -26.490 1.00 97.62 268 SER A C 1
ATOM 2056 O O . SER A 1 268 ? 9.265 -8.016 -26.503 1.00 97.62 268 SER A O 1
ATOM 2058 N N . ARG A 1 269 ? 11.093 -8.903 -25.539 1.00 97.62 269 ARG A N 1
ATOM 2059 C CA . ARG A 1 269 ? 10.388 -9.553 -24.437 1.00 97.62 269 ARG A CA 1
ATOM 2060 C C . ARG A 1 269 ? 11.015 -9.206 -23.101 1.00 97.62 269 ARG A C 1
ATOM 2062 O O . ARG A 1 269 ? 12.228 -9.016 -22.992 1.00 97.62 269 ARG A O 1
ATOM 2069 N N . LEU A 1 270 ? 10.169 -9.161 -22.086 1.00 97.94 270 LEU A N 1
ATOM 2070 C CA . LEU A 1 270 ? 10.564 -9.001 -20.699 1.00 97.94 270 LEU A CA 1
ATOM 2071 C C . LEU A 1 270 ? 10.157 -10.260 -19.939 1.00 97.94 270 LEU A C 1
ATOM 2073 O O . LEU A 1 270 ? 9.015 -10.699 -20.022 1.00 97.94 270 LEU A O 1
ATOM 2077 N N . ILE A 1 271 ? 11.082 -10.856 -19.203 1.00 97.62 271 ILE A N 1
ATOM 2078 C CA . ILE A 1 271 ? 10.837 -12.040 -18.381 1.00 97.62 271 ILE A CA 1
ATOM 2079 C C . ILE A 1 271 ? 10.981 -11.614 -16.925 1.00 97.62 271 ILE A C 1
ATOM 2081 O O . ILE A 1 271 ? 11.986 -11.012 -16.557 1.00 97.62 271 ILE A O 1
ATOM 2085 N N . ALA A 1 272 ? 9.992 -11.919 -16.092 1.00 96.19 272 ALA A N 1
ATOM 2086 C CA . ALA A 1 272 ? 10.036 -11.620 -14.664 1.00 96.19 272 ALA A CA 1
ATOM 2087 C C . ALA A 1 272 ? 9.493 -12.806 -13.866 1.00 96.19 272 ALA A C 1
ATOM 2089 O O . ALA A 1 272 ? 8.369 -13.272 -14.085 1.00 96.19 272 ALA A O 1
ATOM 2090 N N . GLY A 1 273 ? 10.307 -13.326 -12.946 1.00 93.38 273 GLY A N 1
ATOM 2091 C CA . GLY A 1 273 ? 10.027 -14.605 -12.297 1.00 93.38 273 GLY A CA 1
ATOM 2092 C C . GLY A 1 273 ? 9.952 -15.738 -13.326 1.00 93.38 273 GLY A C 1
ATOM 2093 O O . GLY A 1 273 ? 10.910 -15.991 -14.047 1.00 93.38 273 GLY A O 1
ATOM 2094 N N . ASN A 1 274 ? 8.810 -16.420 -13.398 1.00 94.69 274 ASN A N 1
ATOM 2095 C CA . ASN A 1 274 ? 8.543 -17.508 -14.345 1.00 94.69 274 ASN A CA 1
ATOM 2096 C C . ASN A 1 274 ? 7.577 -17.106 -15.474 1.00 94.69 274 ASN A C 1
ATOM 2098 O O . ASN A 1 274 ? 6.925 -17.972 -16.058 1.00 94.69 274 ASN A O 1
ATOM 2102 N N . ARG A 1 275 ? 7.427 -15.803 -15.732 1.00 96.69 275 ARG A N 1
ATOM 2103 C CA . ARG A 1 275 ? 6.467 -15.263 -16.700 1.00 96.69 275 ARG A CA 1
ATOM 2104 C C . ARG A 1 275 ? 7.173 -14.449 -17.772 1.00 96.69 275 ARG A C 1
ATOM 2106 O O . ARG A 1 275 ? 8.139 -13.749 -17.482 1.00 96.69 275 ARG A O 1
ATOM 2113 N N . GLU A 1 276 ? 6.651 -14.534 -18.988 1.00 96.88 276 GLU A N 1
ATOM 2114 C CA . GLU A 1 276 ? 7.146 -13.835 -20.172 1.00 96.88 276 GLU A CA 1
ATOM 2115 C C . GLU A 1 276 ? 6.098 -12.825 -20.654 1.00 96.88 276 GLU A C 1
ATOM 2117 O O . GLU A 1 276 ? 4.915 -13.149 -20.776 1.00 96.88 276 GLU A O 1
ATOM 2122 N N . PHE A 1 277 ? 6.547 -11.604 -20.933 1.00 97.19 277 PHE A N 1
ATOM 2123 C CA . PHE A 1 277 ? 5.737 -10.483 -21.391 1.00 97.19 277 PHE A CA 1
ATOM 2124 C C . PHE A 1 277 ? 6.237 -10.046 -22.768 1.00 97.19 277 PHE A C 1
ATOM 2126 O O . PHE A 1 277 ? 7.350 -9.540 -22.913 1.00 97.19 277 PHE A O 1
ATOM 2133 N N . THR A 1 278 ? 5.410 -10.271 -23.788 1.00 96.88 278 THR A N 1
ATOM 2134 C CA . THR A 1 278 ? 5.740 -10.018 -25.203 1.00 96.88 278 THR A CA 1
ATOM 2135 C C . THR A 1 278 ? 4.953 -8.860 -25.811 1.00 96.88 278 THR A C 1
ATOM 2137 O O . THR A 1 278 ? 5.275 -8.397 -26.902 1.00 96.88 278 THR A O 1
ATOM 2140 N N . ARG A 1 279 ? 3.910 -8.375 -25.125 1.00 95.44 279 ARG A N 1
ATOM 2141 C CA . ARG A 1 279 ? 3.152 -7.195 -25.549 1.00 95.44 279 ARG A CA 1
ATOM 2142 C C . ARG A 1 279 ? 3.930 -5.952 -25.150 1.00 95.44 279 ARG A C 1
ATOM 2144 O O . ARG A 1 279 ? 3.917 -5.564 -23.986 1.00 95.44 279 ARG A O 1
ATOM 2151 N N . CYS A 1 280 ? 4.636 -5.390 -26.124 1.00 96.50 280 CYS A N 1
ATOM 2152 C CA . CYS A 1 280 ? 5.466 -4.212 -25.949 1.00 96.50 280 CYS A CA 1
ATOM 2153 C C . CYS A 1 280 ? 4.919 -3.033 -26.765 1.00 96.50 280 CYS A C 1
ATOM 2155 O O . CYS A 1 280 ? 4.824 -3.100 -27.995 1.00 96.50 280 CYS A O 1
ATOM 2157 N N . HIS A 1 281 ? 4.596 -1.939 -26.080 1.00 96.94 281 HIS A N 1
ATOM 2158 C CA . HIS A 1 281 ? 4.334 -0.641 -26.687 1.00 96.94 281 HIS A CA 1
ATOM 2159 C C . HIS A 1 281 ? 5.646 0.140 -26.788 1.00 96.94 281 HIS A C 1
ATOM 2161 O O . HIS A 1 281 ? 6.473 0.125 -25.885 1.00 96.94 281 HIS A O 1
ATOM 2167 N N . CYS A 1 282 ? 5.883 0.788 -27.923 1.00 96.94 282 CYS A N 1
ATOM 2168 C CA . CYS A 1 282 ? 7.200 1.308 -28.272 1.00 96.94 282 CYS A CA 1
ATOM 2169 C C . CYS A 1 282 ? 7.085 2.776 -28.689 1.00 96.94 282 CYS A C 1
ATOM 2171 O O . CYS A 1 282 ? 6.431 3.076 -29.690 1.00 96.94 282 CYS A O 1
ATOM 2173 N N . THR A 1 283 ? 7.736 3.665 -27.936 1.00 96.69 283 THR A N 1
ATOM 2174 C CA . THR A 1 283 ? 7.797 5.110 -28.201 1.00 96.69 283 THR A CA 1
ATOM 2175 C C . THR A 1 283 ? 9.249 5.509 -28.436 1.00 96.69 283 THR A C 1
ATOM 2177 O O . THR A 1 283 ? 10.033 5.613 -27.491 1.00 96.69 283 THR A O 1
ATOM 2180 N N . MET A 1 284 ? 9.627 5.694 -29.702 1.00 97.56 284 MET A N 1
ATOM 2181 C CA . MET A 1 284 ? 11.010 5.974 -30.103 1.00 97.56 284 MET A CA 1
ATOM 2182 C C . MET A 1 284 ? 11.252 7.478 -30.273 1.00 97.56 284 MET A C 1
ATOM 2184 O O . MET A 1 284 ? 10.475 8.165 -30.931 1.00 97.56 284 MET A O 1
ATOM 2188 N N . SER A 1 285 ? 12.352 7.983 -29.715 1.00 94.81 285 SER A N 1
ATOM 2189 C CA . SER A 1 285 ? 12.894 9.313 -30.021 1.00 94.81 285 SER A CA 1
ATOM 2190 C C . SER A 1 285 ? 13.810 9.292 -31.249 1.00 94.81 285 SER A C 1
ATOM 2192 O O . SER A 1 285 ? 13.945 10.307 -31.928 1.00 94.81 285 SER A O 1
ATOM 2194 N N . ALA A 1 286 ? 14.410 8.139 -31.561 1.00 93.75 286 ALA A N 1
ATOM 2195 C CA . ALA A 1 286 ? 15.151 7.891 -32.794 1.00 93.75 286 ALA A CA 1
ATOM 2196 C C . ALA A 1 286 ? 14.817 6.492 -33.332 1.00 93.75 286 ALA A C 1
ATOM 2198 O O . ALA A 1 286 ? 14.953 5.506 -32.608 1.00 93.75 286 ALA A O 1
ATOM 2199 N N . GLU A 1 287 ? 14.400 6.398 -34.599 1.00 95.88 287 GLU A N 1
ATOM 2200 C CA . GLU A 1 287 ? 13.985 5.137 -35.236 1.00 95.88 287 GLU A CA 1
ATOM 2201 C C . GLU A 1 287 ? 14.729 4.891 -36.562 1.00 95.88 287 GLU A C 1
ATOM 2203 O O . GLU A 1 287 ? 14.140 4.779 -37.634 1.00 95.88 287 GLU A O 1
ATOM 2208 N N . GLN A 1 288 ? 16.061 4.821 -36.511 1.00 97.12 288 GLN A N 1
ATOM 2209 C CA . GLN A 1 288 ? 16.892 4.491 -37.671 1.00 97.12 288 GLN A CA 1
ATOM 2210 C C . GLN A 1 288 ? 17.373 3.046 -37.556 1.00 97.12 288 GLN A C 1
ATOM 2212 O O . GLN A 1 288 ? 18.335 2.752 -36.860 1.00 97.12 288 GLN A O 1
ATOM 2217 N N . ARG A 1 289 ? 16.735 2.094 -38.237 1.00 96.81 289 ARG A N 1
ATOM 2218 C CA . ARG A 1 289 ? 17.131 0.678 -38.097 1.00 96.81 289 ARG A CA 1
ATOM 2219 C C . ARG A 1 289 ? 18.450 0.335 -38.801 1.00 96.81 289 ARG A C 1
ATOM 2221 O O . ARG A 1 289 ? 19.067 -0.665 -38.443 1.00 96.81 289 ARG A O 1
ATOM 2228 N N . GLY A 1 290 ? 18.894 1.159 -39.753 1.00 96.25 290 GLY A N 1
ATOM 2229 C CA . GLY A 1 290 ? 20.015 0.840 -40.644 1.00 96.25 290 GLY A CA 1
ATOM 2230 C C . GLY A 1 290 ? 19.677 -0.312 -41.600 1.00 96.25 290 GLY A C 1
ATOM 2231 O O . GLY A 1 290 ? 18.667 -0.992 -41.425 1.00 96.25 290 GLY A O 1
ATOM 2232 N N . ALA A 1 291 ? 20.494 -0.506 -42.631 1.00 93.81 291 ALA A N 1
ATOM 2233 C CA . ALA A 1 291 ? 20.500 -1.653 -43.550 1.00 93.81 291 ALA A CA 1
ATOM 2234 C C . ALA A 1 291 ? 21.617 -1.450 -44.588 1.00 93.81 291 ALA A C 1
ATOM 2236 O O . ALA A 1 291 ? 22.061 -0.323 -44.789 1.00 93.81 291 ALA A O 1
ATOM 2237 N N . TYR A 1 292 ? 22.042 -2.515 -45.276 1.00 94.62 292 TYR A N 1
ATOM 2238 C CA . TYR A 1 292 ? 22.977 -2.432 -46.413 1.00 94.62 292 TYR A CA 1
ATOM 2239 C C . TYR A 1 292 ? 24.275 -1.653 -46.108 1.00 94.62 292 TYR A C 1
ATOM 2241 O O . TYR A 1 292 ? 24.714 -0.831 -46.907 1.00 94.62 292 TYR A O 1
ATOM 2249 N N . GLY A 1 293 ? 24.871 -1.871 -44.930 1.00 94.50 293 GLY A N 1
ATOM 2250 C CA . GLY A 1 293 ? 26.081 -1.162 -44.496 1.00 94.50 293 GLY A CA 1
ATOM 2251 C C . GLY A 1 293 ? 25.846 0.238 -43.917 1.00 94.50 293 GLY A C 1
ATOM 2252 O O . GLY A 1 293 ? 26.787 0.840 -43.412 1.00 94.50 293 GLY A O 1
ATOM 2253 N N . ALA A 1 294 ? 24.614 0.757 -43.933 1.00 97.56 294 ALA A N 1
ATOM 2254 C CA . ALA A 1 294 ? 24.282 1.996 -43.238 1.00 97.56 294 ALA A CA 1
ATOM 2255 C C . ALA A 1 294 ? 24.082 1.738 -41.731 1.00 97.56 294 ALA A C 1
ATOM 2257 O O . ALA A 1 294 ? 23.357 0.797 -41.370 1.00 97.56 294 ALA A O 1
ATOM 2258 N N . PRO A 1 295 ? 24.659 2.577 -40.849 1.00 97.88 295 PRO A N 1
ATOM 2259 C CA . PRO A 1 295 ? 24.527 2.411 -39.410 1.00 97.88 295 PRO A CA 1
ATOM 2260 C C . PRO A 1 295 ? 23.074 2.592 -38.952 1.00 97.88 295 PRO A C 1
ATOM 2262 O O . PRO A 1 295 ? 22.323 3.411 -39.480 1.00 97.88 295 PRO A O 1
ATOM 2265 N N . GLY A 1 296 ? 22.689 1.814 -37.945 1.00 97.75 296 GLY A N 1
ATOM 2266 C CA . GLY A 1 296 ? 21.406 1.903 -37.261 1.00 97.75 296 GLY A CA 1
ATOM 2267 C C . GLY A 1 296 ? 21.548 2.532 -35.876 1.00 97.75 296 GLY A C 1
ATOM 2268 O O . GLY A 1 296 ? 22.513 2.280 -35.152 1.00 97.75 296 GLY A O 1
ATOM 2269 N N . HIS A 1 297 ? 20.553 3.316 -35.482 1.00 98.00 297 HIS A N 1
ATOM 2270 C CA . HIS A 1 297 ? 20.376 3.872 -34.155 1.00 98.00 297 HIS A CA 1
ATOM 2271 C C . HIS A 1 297 ? 18.893 3.878 -33.756 1.00 98.00 297 HIS A C 1
ATOM 2273 O O . HIS A 1 297 ? 18.065 4.540 -34.384 1.00 98.00 297 HIS A O 1
ATOM 2279 N N . LEU A 1 298 ? 18.580 3.160 -32.679 1.00 98.38 298 LEU A N 1
ATOM 2280 C CA . LEU A 1 298 ? 17.281 3.197 -32.016 1.00 98.38 298 LEU A CA 1
ATOM 2281 C C . LEU A 1 298 ? 17.443 3.771 -30.609 1.00 98.38 298 LEU A C 1
ATOM 2283 O O . LEU A 1 298 ? 18.361 3.382 -29.884 1.00 98.38 298 LEU A O 1
ATOM 2287 N N . GLU A 1 299 ? 16.557 4.675 -30.216 1.00 98.31 299 GLU A N 1
ATOM 2288 C CA . GLU A 1 299 ? 16.476 5.195 -28.851 1.00 98.31 299 GLU A CA 1
ATOM 2289 C C . GLU A 1 299 ? 15.019 5.467 -28.489 1.00 98.31 299 GLU A C 1
ATOM 2291 O O . GLU A 1 299 ? 14.264 6.007 -29.297 1.00 98.31 299 GLU A O 1
ATOM 2296 N N . GLY A 1 300 ? 14.629 5.105 -27.268 1.00 97.69 300 GLY A N 1
ATOM 2297 C CA . GLY A 1 300 ? 13.347 5.496 -26.695 1.00 97.69 300 GLY A CA 1
ATOM 2298 C C . GLY A 1 300 ? 12.902 4.581 -25.560 1.00 97.69 300 GLY A C 1
ATOM 2299 O O . GLY A 1 300 ? 13.736 4.043 -24.828 1.00 97.69 300 GLY A O 1
ATOM 2300 N N . ILE A 1 301 ? 11.588 4.447 -25.392 1.00 98.00 301 ILE A N 1
ATOM 2301 C CA . ILE A 1 301 ? 10.955 3.748 -24.271 1.00 98.00 301 ILE A CA 1
ATOM 2302 C C . ILE A 1 301 ? 10.145 2.558 -24.784 1.00 98.00 301 ILE A C 1
ATOM 2304 O O . ILE A 1 301 ? 9.359 2.686 -25.727 1.00 98.00 301 ILE A O 1
ATOM 2308 N N . LEU A 1 302 ? 10.337 1.413 -24.135 1.00 98.12 302 LEU A N 1
ATOM 2309 C CA . LEU A 1 302 ? 9.523 0.214 -24.284 1.00 98.12 302 LEU A CA 1
ATOM 2310 C C . LEU A 1 302 ? 8.634 0.052 -23.057 1.00 98.12 302 LEU A C 1
ATOM 2312 O O . LEU A 1 302 ? 9.141 -0.034 -21.945 1.00 98.12 302 LEU A O 1
ATOM 2316 N N . GLU A 1 303 ? 7.331 -0.014 -23.261 1.00 97.81 303 GLU A N 1
ATOM 2317 C CA . GLU A 1 303 ? 6.324 -0.250 -22.235 1.00 97.81 303 GLU A CA 1
ATOM 2318 C C . GLU A 1 303 ? 5.815 -1.690 -22.335 1.00 97.81 303 GLU A C 1
ATOM 2320 O O . GLU A 1 303 ? 5.483 -2.163 -23.421 1.00 97.81 303 GLU A O 1
ATOM 2325 N N . PHE A 1 304 ? 5.776 -2.390 -21.206 1.00 97.62 304 PHE A N 1
ATOM 2326 C CA . PHE A 1 304 ? 5.290 -3.759 -21.076 1.00 97.62 304 PHE A CA 1
ATOM 2327 C C . PHE A 1 304 ? 4.120 -3.801 -20.098 1.00 97.62 304 PHE A C 1
ATOM 2329 O O . PHE A 1 304 ? 4.265 -3.383 -18.945 1.00 97.62 304 PHE A O 1
ATOM 2336 N N . ASP A 1 305 ? 3.010 -4.392 -20.538 1.00 95.19 305 ASP A N 1
ATOM 2337 C CA . ASP A 1 305 ? 1.879 -4.726 -19.674 1.00 95.19 305 ASP A CA 1
ATOM 2338 C C . ASP A 1 305 ? 2.227 -5.956 -18.829 1.00 95.19 305 ASP A C 1
ATOM 2340 O O . ASP A 1 305 ? 2.411 -7.064 -19.341 1.00 95.19 305 ASP A O 1
ATOM 2344 N N . LEU A 1 306 ? 2.316 -5.762 -17.520 1.00 94.19 306 LEU A N 1
ATOM 2345 C CA . LEU A 1 306 ? 2.568 -6.791 -16.522 1.00 94.19 306 LEU A CA 1
ATOM 2346 C C . LEU A 1 306 ? 1.256 -7.268 -15.884 1.00 94.19 306 LEU A C 1
ATOM 2348 O O . LEU A 1 306 ? 0.193 -6.668 -16.012 1.00 94.19 306 LEU A O 1
ATOM 2352 N N . ASP A 1 307 ? 1.348 -8.367 -15.141 1.00 90.12 307 ASP A N 1
ATOM 2353 C CA . ASP A 1 307 ? 0.262 -8.861 -14.294 1.00 90.12 307 ASP A CA 1
ATOM 2354 C C . ASP A 1 307 ? 0.337 -8.193 -12.907 1.00 90.12 307 ASP A C 1
ATOM 2356 O O . ASP A 1 307 ? 1.420 -8.070 -12.327 1.00 90.12 307 ASP A O 1
ATOM 2360 N N . SER A 1 308 ? -0.813 -7.808 -12.347 1.00 87.88 308 SER A N 1
ATOM 2361 C CA . SER A 1 308 ? -0.958 -7.191 -11.016 1.00 87.88 308 SER A CA 1
ATOM 2362 C C . SER A 1 308 ? -0.428 -8.055 -9.860 1.00 87.88 308 SER A C 1
ATOM 2364 O O . SER A 1 308 ? -0.081 -7.539 -8.795 1.00 87.88 308 SER A O 1
ATOM 2366 N N . SER A 1 309 ? -0.325 -9.370 -10.071 1.00 87.12 309 SER A N 1
ATOM 2367 C CA . SER A 1 309 ? 0.250 -10.342 -9.135 1.00 87.12 309 SER A CA 1
ATOM 2368 C C . SER A 1 309 ? 1.777 -10.425 -9.181 1.00 87.12 309 SER A C 1
ATOM 2370 O O . SER A 1 309 ? 2.376 -11.044 -8.297 1.00 87.12 309 SER A O 1
ATOM 2372 N N . LEU A 1 310 ? 2.427 -9.833 -10.189 1.00 92.50 310 LEU A N 1
ATOM 2373 C CA . LEU A 1 310 ? 3.881 -9.815 -10.273 1.00 92.50 310 LEU A CA 1
ATOM 2374 C C . LEU A 1 310 ? 4.450 -8.870 -9.210 1.00 92.50 310 LEU A C 1
ATOM 2376 O O . LEU A 1 310 ? 4.005 -7.735 -9.074 1.00 92.50 310 LEU A O 1
ATOM 2380 N N . ARG A 1 311 ? 5.496 -9.309 -8.512 1.00 91.88 311 ARG A N 1
ATOM 2381 C CA . ARG A 1 311 ? 6.258 -8.482 -7.568 1.00 91.88 311 ARG A CA 1
ATOM 2382 C C . ARG A 1 311 ? 6.888 -7.281 -8.262 1.00 91.88 311 ARG A C 1
ATOM 2384 O O . ARG A 1 311 ? 7.579 -7.482 -9.256 1.00 91.88 311 ARG A O 1
ATOM 2391 N N . THR A 1 312 ? 6.636 -6.070 -7.767 1.00 92.06 312 THR A N 1
ATOM 2392 C CA . THR A 1 312 ? 7.273 -4.808 -8.177 1.00 92.06 312 THR A CA 1
ATOM 2393 C C . THR A 1 312 ? 8.794 -4.917 -8.200 1.00 92.06 312 THR A C 1
ATOM 2395 O O . THR A 1 312 ? 9.425 -4.559 -9.197 1.00 92.06 312 THR A O 1
ATOM 2398 N N . CYS A 1 313 ? 9.374 -5.466 -7.135 1.00 93.94 313 CYS A N 1
ATOM 2399 C CA . CYS A 1 313 ? 10.812 -5.659 -6.989 1.00 93.94 313 CYS A CA 1
ATOM 2400 C C . CYS A 1 313 ? 11.234 -7.052 -7.466 1.00 93.94 313 CYS A C 1
ATOM 2402 O O . CYS A 1 313 ? 10.512 -8.034 -7.286 1.00 93.94 313 CYS A O 1
ATOM 2404 N N . GLY A 1 314 ? 12.451 -7.165 -7.996 1.00 94.00 314 GLY A N 1
ATOM 2405 C CA . GLY A 1 314 ? 13.017 -8.452 -8.396 1.00 94.00 314 GLY A CA 1
ATOM 2406 C C . GLY A 1 314 ? 13.960 -8.356 -9.585 1.00 94.00 314 GLY A C 1
ATOM 2407 O O . GLY A 1 314 ? 14.302 -7.268 -10.043 1.00 94.00 314 GLY A O 1
ATOM 2408 N N . GLU A 1 315 ? 14.386 -9.516 -10.075 1.00 96.88 315 GLU A N 1
ATOM 2409 C CA . GLU A 1 315 ? 15.159 -9.614 -11.308 1.00 96.88 315 GLU A CA 1
ATOM 2410 C C . GLU A 1 315 ? 14.230 -9.731 -12.516 1.00 96.88 315 GLU A C 1
ATOM 2412 O O . GLU A 1 315 ? 13.321 -10.565 -12.550 1.00 96.88 315 GLU A O 1
ATOM 2417 N N . TYR A 1 316 ? 14.508 -8.907 -13.518 1.00 97.88 316 TYR A N 1
ATOM 2418 C CA . TYR A 1 316 ? 13.902 -8.959 -14.836 1.00 97.88 316 TYR A CA 1
ATOM 2419 C C . TYR A 1 316 ? 14.978 -9.355 -15.838 1.00 97.88 316 TYR A C 1
ATOM 2421 O O . TYR A 1 316 ? 16.133 -8.949 -15.717 1.00 97.88 316 TYR A O 1
ATOM 2429 N N . VAL A 1 317 ? 14.613 -10.134 -16.845 1.00 98.06 317 VAL A N 1
ATOM 2430 C CA . VAL A 1 317 ? 15.483 -10.438 -17.978 1.00 98.06 317 VAL A CA 1
ATOM 2431 C C . VAL A 1 317 ? 14.869 -9.805 -19.209 1.00 98.06 317 VAL A C 1
ATOM 2433 O O . VAL A 1 317 ? 13.752 -10.139 -19.596 1.00 98.06 317 VAL A O 1
ATOM 2436 N N . PHE A 1 318 ? 15.588 -8.863 -19.803 1.00 98.12 318 PHE A N 1
ATOM 2437 C CA . PHE A 1 318 ? 15.172 -8.204 -21.029 1.00 98.12 318 PHE A CA 1
ATOM 2438 C C . PHE A 1 318 ? 15.908 -8.805 -22.223 1.00 98.12 318 PHE A C 1
ATOM 2440 O O . PHE A 1 318 ? 17.135 -8.935 -22.223 1.00 98.12 318 PHE A O 1
ATOM 2447 N N . GLU A 1 319 ? 15.154 -9.148 -23.259 1.00 97.75 319 GLU A N 1
ATOM 2448 C CA . GLU A 1 319 ? 15.707 -9.603 -24.526 1.00 97.75 319 GLU A CA 1
ATOM 2449 C C . GLU A 1 319 ? 15.217 -8.707 -25.656 1.00 97.75 319 GLU A C 1
ATOM 2451 O O . GLU A 1 319 ? 14.016 -8.558 -25.889 1.00 97.75 319 GLU A O 1
ATOM 2456 N N . PHE A 1 320 ? 16.174 -8.099 -26.353 1.00 97.88 320 PHE A N 1
ATOM 2457 C CA . PHE A 1 320 ? 15.913 -7.127 -27.400 1.00 97.88 320 PHE A CA 1
ATOM 2458 C C . PHE A 1 320 ? 15.675 -7.805 -28.752 1.00 97.88 320 PHE A C 1
ATOM 2460 O O . PHE A 1 320 ? 16.543 -8.517 -29.263 1.00 97.88 320 PHE A O 1
ATOM 2467 N N . GLY A 1 321 ? 14.525 -7.527 -29.367 1.00 95.50 321 GLY A N 1
ATOM 2468 C CA . GLY A 1 321 ? 14.163 -8.094 -30.662 1.00 95.50 321 GLY A CA 1
ATOM 2469 C C . GLY A 1 321 ? 13.883 -9.595 -30.583 1.00 95.50 321 GLY A C 1
ATOM 2470 O O . GLY A 1 321 ? 12.951 -10.014 -29.913 1.00 95.50 321 GLY A O 1
ATOM 2471 N N . GLU A 1 322 ? 14.648 -10.410 -31.311 1.00 92.00 322 GLU A N 1
ATOM 2472 C CA . GLU A 1 322 ? 14.440 -11.862 -31.341 1.00 92.00 322 GLU A CA 1
ATOM 2473 C C . GLU A 1 322 ? 15.165 -12.586 -30.191 1.00 92.00 322 GLU A C 1
ATOM 2475 O O . GLU A 1 322 ? 16.331 -12.272 -29.915 1.00 92.00 322 GLU A O 1
ATOM 2480 N N . PRO A 1 323 ? 14.525 -13.600 -29.574 1.00 93.81 323 PRO A N 1
ATOM 2481 C CA . PRO A 1 323 ? 15.121 -14.438 -28.540 1.00 93.81 323 PRO A CA 1
ATOM 2482 C C . PRO A 1 323 ? 16.544 -14.900 -28.848 1.00 93.81 323 PRO A C 1
ATOM 2484 O O . PRO A 1 323 ? 16.807 -15.457 -29.913 1.00 93.81 323 PRO A O 1
ATOM 2487 N N . GLY A 1 324 ? 17.465 -14.676 -27.910 1.00 93.50 324 GLY A N 1
ATOM 2488 C CA . GLY A 1 324 ? 18.854 -15.132 -28.032 1.00 93.50 324 GLY A CA 1
ATOM 2489 C C . GLY A 1 324 ? 19.691 -14.437 -29.113 1.00 93.50 324 GLY A C 1
ATOM 2490 O O . GLY A 1 324 ? 20.795 -14.889 -29.389 1.00 93.50 324 GLY A O 1
ATOM 2491 N N . SER A 1 325 ? 19.217 -13.343 -29.724 1.00 94.94 325 SER A N 1
ATOM 2492 C CA . SER A 1 325 ? 20.013 -12.588 -30.709 1.00 94.94 325 SER A CA 1
ATOM 2493 C C . SER A 1 325 ? 21.139 -11.770 -30.075 1.00 94.94 325 SER A C 1
ATOM 2495 O O . SER A 1 325 ? 22.183 -11.563 -30.699 1.00 94.94 325 SER A O 1
ATOM 2497 N N . TYR A 1 326 ? 20.928 -11.299 -28.845 1.00 97.75 326 TYR A N 1
ATOM 2498 C CA . TYR A 1 326 ? 21.872 -10.487 -28.080 1.00 97.75 326 TYR A CA 1
ATOM 2499 C C . TYR A 1 326 ? 22.299 -11.224 -26.810 1.00 97.75 326 TYR A C 1
ATOM 2501 O O . TYR A 1 326 ? 21.463 -11.793 -26.109 1.00 97.75 326 TYR A O 1
ATOM 2509 N N . GLY A 1 327 ? 23.597 -11.175 -26.511 1.00 94.81 327 GLY A N 1
ATOM 2510 C CA . GLY A 1 327 ? 24.213 -11.799 -25.349 1.00 94.81 327 GLY A CA 1
ATOM 2511 C C . GLY A 1 327 ? 25.205 -10.862 -24.639 1.00 94.81 327 GLY A C 1
ATOM 2512 O O . GLY A 1 327 ? 25.817 -10.011 -25.290 1.00 94.81 327 GLY A O 1
ATOM 2513 N N . PRO A 1 328 ? 25.399 -11.001 -23.315 1.00 96.44 328 PRO A N 1
ATOM 2514 C CA . PRO A 1 328 ? 24.602 -11.829 -22.406 1.00 96.44 328 PRO A CA 1
ATOM 2515 C C . PRO A 1 328 ? 23.164 -11.298 -22.263 1.00 96.44 328 PRO A C 1
ATOM 2517 O O . PRO A 1 328 ? 22.883 -10.154 -22.613 1.00 96.44 328 PRO A O 1
ATOM 2520 N N . ALA A 1 329 ? 22.254 -12.125 -21.742 1.00 93.69 329 ALA A N 1
ATOM 2521 C CA . ALA A 1 329 ? 20.898 -11.679 -21.427 1.00 93.69 329 ALA A CA 1
ATOM 2522 C C . ALA A 1 329 ? 20.940 -10.510 -20.423 1.00 93.69 329 ALA A C 1
ATOM 2524 O O . ALA A 1 329 ? 21.681 -10.561 -19.435 1.00 93.69 329 ALA A O 1
ATOM 2525 N N . LEU A 1 330 ? 20.151 -9.462 -20.671 1.00 97.62 330 LEU A N 1
ATOM 2526 C CA . LEU A 1 330 ? 20.165 -8.247 -19.858 1.00 97.62 330 LEU A CA 1
ATOM 2527 C C . LEU A 1 330 ? 19.394 -8.486 -18.563 1.00 97.62 330 LEU A C 1
ATOM 2529 O O . LEU A 1 330 ? 18.166 -8.430 -18.545 1.00 97.62 330 LEU A O 1
ATOM 2533 N N . LYS A 1 331 ? 20.120 -8.762 -17.478 1.00 97.88 331 LYS A N 1
ATOM 25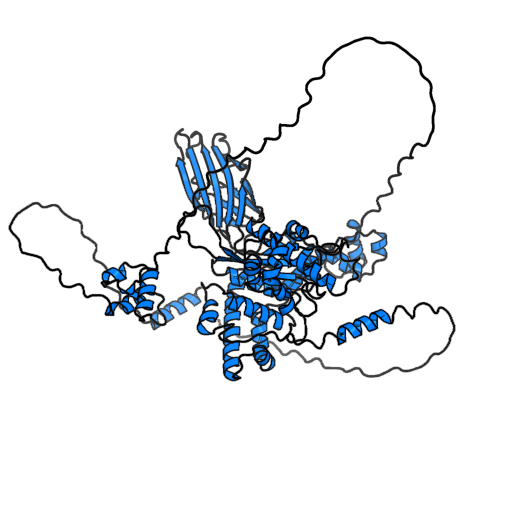34 C CA . LYS A 1 331 ? 19.549 -8.888 -16.134 1.00 97.88 331 LYS A CA 1
ATOM 2535 C C . LYS A 1 331 ? 19.387 -7.506 -15.510 1.00 97.88 331 LYS A C 1
ATOM 2537 O O . LYS A 1 331 ? 20.370 -6.807 -15.277 1.00 97.88 331 LYS A O 1
ATOM 2542 N N . LEU A 1 332 ? 18.147 -7.124 -15.245 1.00 97.81 332 LEU A N 1
ATOM 2543 C CA . LEU A 1 332 ? 17.747 -5.832 -14.709 1.00 97.81 332 LEU A CA 1
ATOM 2544 C C . LEU A 1 332 ? 17.169 -6.059 -13.308 1.00 97.81 332 LEU A C 1
ATOM 2546 O O . LEU A 1 332 ? 16.042 -6.527 -13.157 1.00 97.81 332 LEU A O 1
ATOM 2550 N N . ALA A 1 333 ? 17.953 -5.772 -12.271 1.00 96.88 333 ALA A N 1
ATOM 2551 C CA . ALA A 1 333 ? 17.479 -5.852 -10.894 1.00 96.88 333 ALA A CA 1
ATOM 2552 C C . ALA A 1 333 ? 16.729 -4.565 -10.532 1.00 96.88 333 ALA A C 1
ATOM 2554 O O . ALA A 1 333 ? 17.311 -3.486 -10.589 1.00 96.88 333 ALA A O 1
ATOM 2555 N N . VAL A 1 334 ? 15.460 -4.680 -10.142 1.00 95.38 334 VAL A N 1
ATOM 2556 C CA . VAL A 1 334 ? 14.644 -3.555 -9.671 1.00 95.38 334 VAL A CA 1
ATOM 2557 C C . VAL A 1 334 ? 14.546 -3.600 -8.161 1.00 95.38 334 VAL A C 1
ATOM 2559 O O . VAL A 1 334 ? 14.114 -4.601 -7.578 1.00 95.38 334 VAL A O 1
ATOM 2562 N N . GLN A 1 335 ? 14.905 -2.485 -7.537 1.00 92.56 335 GLN A N 1
ATOM 2563 C CA . GLN A 1 335 ? 14.734 -2.266 -6.108 1.00 92.56 335 GLN A CA 1
ATOM 2564 C C . GLN A 1 335 ? 13.846 -1.050 -5.879 1.00 92.56 335 GLN A C 1
ATOM 2566 O O . GLN A 1 335 ? 13.859 -0.090 -6.648 1.00 92.56 335 GLN A O 1
ATOM 2571 N N . ARG A 1 336 ? 13.071 -1.085 -4.797 1.00 93.19 336 ARG A N 1
ATOM 2572 C CA . ARG A 1 336 ? 12.255 0.050 -4.378 1.00 93.19 336 ARG A CA 1
ATOM 2573 C C . ARG A 1 336 ? 13.021 0.861 -3.343 1.00 93.19 336 ARG A C 1
ATOM 2575 O O . ARG A 1 336 ? 13.461 0.322 -2.331 1.00 93.19 336 ARG A O 1
ATOM 2582 N N . ALA A 1 337 ? 13.133 2.158 -3.593 1.00 94.31 337 ALA A N 1
ATOM 2583 C CA . ALA A 1 337 ? 13.622 3.134 -2.632 1.00 94.31 337 ALA A CA 1
ATOM 2584 C C . ALA A 1 337 ? 12.445 3.965 -2.100 1.00 94.31 337 ALA A C 1
ATOM 2586 O O . ALA A 1 337 ? 11.456 4.145 -2.818 1.00 94.31 337 ALA A O 1
ATOM 2587 N N . PRO A 1 338 ? 12.517 4.477 -0.860 1.00 95.62 338 PRO A N 1
ATOM 2588 C CA . PRO A 1 338 ? 11.452 5.312 -0.333 1.00 95.62 338 PRO A CA 1
ATOM 2589 C C . PRO A 1 338 ? 11.391 6.643 -1.075 1.00 95.62 338 PRO A C 1
ATOM 2591 O O . PRO A 1 338 ? 12.404 7.341 -1.223 1.00 95.62 338 PRO A O 1
ATOM 2594 N N . SER A 1 339 ? 10.185 7.031 -1.487 1.00 94.19 339 SER A N 1
ATOM 2595 C CA . SER A 1 339 ? 9.964 8.347 -2.082 1.00 94.19 339 SER A CA 1
ATOM 2596 C C . SER A 1 339 ? 10.292 9.458 -1.073 1.00 94.19 339 SER A C 1
ATOM 2598 O O . SER A 1 339 ? 10.362 9.235 0.141 1.00 94.19 339 SER A O 1
ATOM 2600 N N . ALA A 1 340 ? 10.510 10.682 -1.561 1.00 94.81 340 ALA A N 1
ATOM 2601 C CA . ALA A 1 340 ? 10.688 11.836 -0.677 1.00 94.81 340 ALA A CA 1
ATOM 2602 C C . ALA A 1 340 ? 9.481 12.012 0.264 1.00 94.81 340 ALA A C 1
ATOM 2604 O O . ALA A 1 340 ? 9.660 12.255 1.455 1.00 94.81 340 ALA A O 1
ATOM 2605 N N . TYR A 1 341 ? 8.270 11.785 -0.250 1.00 95.56 341 TYR A N 1
ATOM 2606 C CA . TYR A 1 341 ? 7.037 11.879 0.523 1.00 95.56 341 TYR A CA 1
ATOM 2607 C C . TYR A 1 341 ? 6.917 10.778 1.588 1.00 95.56 341 TYR A C 1
ATOM 2609 O O . TYR A 1 341 ? 6.555 11.051 2.726 1.00 95.56 341 TYR A O 1
ATOM 2617 N N . GLN A 1 342 ? 7.313 9.538 1.280 1.00 96.56 342 GLN A N 1
ATOM 2618 C CA . GLN A 1 342 ? 7.348 8.455 2.273 1.00 96.56 342 GLN A CA 1
ATOM 2619 C C . GLN A 1 342 ? 8.353 8.732 3.401 1.00 96.56 342 GLN A C 1
ATOM 2621 O O . GLN A 1 342 ? 8.072 8.438 4.563 1.00 96.56 342 GLN A O 1
ATOM 2626 N N . ARG A 1 343 ? 9.505 9.340 3.083 1.00 97.25 343 ARG A N 1
ATOM 2627 C CA . ARG A 1 343 ? 10.479 9.796 4.091 1.00 97.25 343 ARG A CA 1
ATOM 2628 C C . ARG A 1 343 ? 9.924 10.931 4.955 1.00 97.25 343 ARG A C 1
ATOM 2630 O O . ARG A 1 343 ? 10.108 10.894 6.168 1.00 97.25 343 ARG A O 1
ATOM 2637 N N . GLU A 1 344 ? 9.211 11.887 4.357 1.00 96.81 344 GLU A N 1
ATOM 2638 C CA . GLU A 1 344 ? 8.492 12.951 5.079 1.00 96.81 344 GLU A CA 1
ATOM 2639 C C . GLU A 1 344 ? 7.456 12.355 6.047 1.00 96.81 344 GLU A C 1
ATOM 2641 O O . GLU A 1 344 ? 7.445 12.700 7.227 1.00 96.81 344 GLU A O 1
ATOM 2646 N N . VAL A 1 345 ? 6.636 11.399 5.592 1.00 97.44 345 VAL A N 1
ATOM 2647 C CA . VAL A 1 345 ? 5.678 10.677 6.448 1.00 97.44 345 VAL A CA 1
ATOM 2648 C C . VAL A 1 345 ? 6.385 10.004 7.622 1.00 97.44 345 VAL A C 1
ATOM 2650 O O . VAL A 1 345 ? 5.947 10.156 8.760 1.00 97.44 345 VAL A O 1
ATOM 2653 N N . ALA A 1 346 ? 7.489 9.295 7.374 1.00 97.62 346 ALA A N 1
ATOM 2654 C CA . ALA A 1 346 ? 8.246 8.624 8.428 1.00 97.62 346 ALA A CA 1
ATOM 2655 C C . ALA A 1 346 ? 8.796 9.601 9.470 1.00 97.62 346 ALA A C 1
ATOM 2657 O O . ALA A 1 346 ? 8.712 9.339 10.670 1.00 97.62 346 ALA A O 1
ATOM 2658 N N . HIS A 1 347 ? 9.316 10.738 9.009 1.00 97.06 347 HIS A N 1
ATOM 2659 C CA . HIS A 1 347 ? 9.836 11.795 9.864 1.00 97.06 347 HIS A CA 1
ATOM 2660 C C . HIS A 1 347 ? 8.734 12.421 10.736 1.00 97.06 347 HIS A C 1
ATOM 2662 O O . HIS A 1 347 ? 8.879 12.493 11.959 1.00 97.06 347 HIS A O 1
ATOM 2668 N N . LEU A 1 348 ? 7.597 12.793 10.135 1.00 97.56 348 LEU A N 1
ATOM 2669 C CA . LEU A 1 348 ? 6.456 13.368 10.854 1.00 97.56 348 LEU A CA 1
ATOM 2670 C C . LEU A 1 348 ? 5.826 12.368 11.836 1.00 97.56 348 LEU A C 1
ATOM 2672 O O . LEU A 1 348 ? 5.534 12.717 12.976 1.00 97.56 348 LEU A O 1
ATOM 2676 N N . LEU A 1 349 ? 5.648 11.103 11.451 1.00 97.50 349 LEU A N 1
ATOM 2677 C CA . LEU A 1 349 ? 5.123 10.091 12.372 1.00 97.50 349 LEU A CA 1
ATOM 2678 C C . LEU A 1 349 ? 6.103 9.788 13.510 1.00 97.50 349 LEU A C 1
ATOM 2680 O O . LEU A 1 349 ? 5.676 9.657 14.656 1.00 97.50 349 LEU A O 1
ATOM 2684 N N . GLY A 1 350 ? 7.407 9.725 13.225 1.00 96.62 350 GLY A N 1
ATOM 2685 C CA . GLY A 1 350 ? 8.441 9.553 14.244 1.00 96.62 350 GLY A CA 1
ATOM 2686 C C . GLY A 1 350 ? 8.416 10.673 15.283 1.00 96.62 350 GLY A C 1
ATOM 2687 O O . GLY A 1 350 ? 8.395 10.394 16.481 1.00 96.62 350 GLY A O 1
ATOM 2688 N N . GLY A 1 351 ? 8.340 11.931 14.836 1.00 96.44 351 GLY A N 1
ATOM 2689 C CA . GLY A 1 351 ? 8.224 13.084 15.729 1.00 96.44 351 GLY A CA 1
ATOM 2690 C C . GLY A 1 351 ? 6.918 13.099 16.534 1.00 96.44 351 GLY A C 1
ATOM 2691 O O . GLY A 1 351 ? 6.948 13.352 17.739 1.00 96.44 351 GLY A O 1
ATOM 2692 N N . TYR A 1 352 ? 5.788 12.757 15.905 1.00 96.81 352 TYR A N 1
ATOM 2693 C CA . TYR A 1 352 ? 4.488 12.666 16.578 1.00 96.81 352 TYR A CA 1
ATOM 2694 C C . TYR A 1 352 ? 4.523 11.656 17.733 1.00 96.81 352 TYR A C 1
ATOM 2696 O O . TYR A 1 352 ? 4.144 11.976 18.860 1.00 96.81 352 TYR A O 1
ATOM 2704 N N . VAL A 1 353 ? 5.035 10.449 17.474 1.00 95.00 353 VAL A N 1
ATOM 2705 C CA . VAL A 1 353 ? 5.136 9.385 18.482 1.00 95.00 353 VAL A CA 1
ATOM 2706 C C . VAL A 1 353 ? 6.118 9.764 19.585 1.00 95.00 353 VAL A C 1
ATOM 2708 O O . VAL A 1 353 ? 5.824 9.549 20.759 1.00 95.00 353 VAL A O 1
ATOM 2711 N N . ALA A 1 354 ? 7.242 10.392 19.239 1.00 93.88 354 ALA A N 1
ATOM 2712 C CA . ALA A 1 354 ? 8.186 10.884 20.232 1.00 93.88 354 ALA A CA 1
ATOM 2713 C C . ALA A 1 354 ? 7.536 11.903 21.183 1.00 93.88 354 ALA A C 1
ATOM 2715 O O . ALA A 1 354 ? 7.725 11.827 22.398 1.00 93.88 354 ALA A O 1
ATOM 2716 N N . LYS A 1 355 ? 6.702 12.807 20.651 1.00 94.56 355 LYS A N 1
ATOM 2717 C CA . LYS A 1 355 ? 5.987 13.793 21.465 1.00 94.56 355 LYS A CA 1
ATOM 2718 C C . LYS A 1 355 ? 4.916 13.167 22.358 1.00 94.56 355 LYS A C 1
ATOM 2720 O O . LYS A 1 355 ? 4.803 13.525 23.528 1.00 94.56 355 LYS A O 1
ATOM 2725 N N . GLU A 1 356 ? 4.148 12.216 21.833 1.00 93.38 356 GLU A N 1
ATOM 2726 C CA . GLU A 1 356 ? 3.180 11.447 22.624 1.00 93.38 356 GLU A CA 1
ATOM 2727 C C . GLU A 1 356 ? 3.876 10.677 23.757 1.00 93.38 356 GLU A C 1
ATOM 2729 O O . GLU A 1 356 ? 3.343 10.591 24.865 1.00 93.38 356 GLU A O 1
ATOM 2734 N N . TRP A 1 357 ? 5.078 10.141 23.507 1.00 90.69 357 TRP A N 1
ATOM 2735 C CA . TRP A 1 357 ? 5.860 9.424 24.516 1.00 90.69 357 TRP A CA 1
ATOM 2736 C C . TRP A 1 357 ? 6.262 10.339 25.680 1.00 90.69 357 TRP A C 1
ATOM 2738 O O . TRP A 1 357 ? 6.074 9.981 26.843 1.00 90.69 357 TRP A O 1
ATOM 2748 N N . GLU A 1 358 ? 6.749 11.544 25.377 1.00 90.62 358 GLU A N 1
ATOM 2749 C CA . GLU A 1 358 ? 7.096 12.562 26.380 1.00 90.62 358 GLU A CA 1
ATOM 2750 C C . GLU A 1 358 ? 5.906 12.952 27.254 1.00 90.62 358 GLU A C 1
ATOM 2752 O O . GLU A 1 358 ? 6.024 13.011 28.479 1.00 90.62 358 GLU A O 1
ATOM 2757 N N . LEU A 1 359 ? 4.747 13.193 26.635 1.00 89.94 359 LEU A N 1
ATOM 2758 C CA . LEU A 1 359 ? 3.525 13.549 27.358 1.00 89.94 359 LEU A CA 1
ATOM 2759 C C . LEU A 1 359 ? 3.033 12.390 28.235 1.00 89.94 359 LEU A C 1
ATOM 2761 O O . LEU A 1 359 ? 2.581 12.617 29.357 1.00 89.94 359 LEU A O 1
ATOM 2765 N N . GLY A 1 360 ? 3.155 11.147 27.760 1.00 86.69 360 GLY A N 1
ATOM 2766 C CA . GLY A 1 360 ? 2.827 9.954 28.540 1.00 86.69 360 GLY A CA 1
ATOM 2767 C C . GLY A 1 360 ? 3.747 9.751 29.748 1.00 86.69 360 GLY A C 1
ATOM 2768 O O . GLY A 1 360 ? 3.277 9.379 30.824 1.00 86.69 360 GLY A O 1
ATOM 2769 N N . ALA A 1 361 ? 5.045 10.044 29.607 1.00 83.94 361 ALA A N 1
ATOM 2770 C CA . ALA A 1 361 ? 6.024 9.912 30.687 1.00 83.94 361 ALA A CA 1
ATOM 2771 C C . ALA A 1 361 ? 5.738 10.856 31.871 1.00 83.94 361 ALA A C 1
ATOM 2773 O O . ALA A 1 361 ? 5.931 10.468 33.026 1.00 83.94 361 ALA A O 1
ATOM 2774 N N . GLN A 1 362 ? 5.200 12.052 31.602 1.00 81.75 362 GLN A N 1
ATOM 2775 C CA . GLN A 1 362 ? 4.809 13.027 32.631 1.00 81.75 362 GLN A CA 1
ATOM 2776 C C . GLN A 1 362 ? 3.676 12.521 33.548 1.00 81.75 362 GLN A C 1
ATOM 2778 O O . GLN A 1 362 ? 3.516 13.020 34.659 1.00 81.75 362 GLN A O 1
ATOM 2783 N N . GLY A 1 363 ? 2.908 11.512 33.118 1.00 76.88 363 GLY A N 1
ATOM 2784 C CA . GLY A 1 363 ? 1.723 11.004 33.815 1.00 76.88 363 GLY A CA 1
ATOM 2785 C C . GLY A 1 363 ? 1.960 9.976 34.930 1.00 76.88 363 GLY A C 1
ATOM 2786 O O . GLY A 1 363 ? 0.980 9.464 35.467 1.00 76.88 363 GLY A O 1
ATOM 2787 N N . GLY A 1 364 ? 3.207 9.641 35.293 1.00 71.94 364 GLY A N 1
ATOM 2788 C CA . GLY A 1 364 ? 3.466 8.726 36.422 1.00 71.94 364 GLY A CA 1
ATOM 2789 C C . GLY A 1 364 ? 4.710 7.839 36.338 1.00 71.94 364 GLY A C 1
ATOM 2790 O O . GLY A 1 364 ? 4.872 6.951 37.178 1.00 71.94 364 GLY A O 1
ATOM 2791 N N . VAL A 1 365 ? 5.595 8.042 35.359 1.00 64.31 365 VAL A N 1
ATOM 2792 C CA . VAL A 1 365 ? 6.899 7.362 35.332 1.00 64.31 365 VAL A CA 1
ATOM 2793 C C . VAL A 1 365 ? 7.891 8.201 36.153 1.00 64.31 365 VAL A C 1
ATOM 2795 O O . VAL A 1 365 ? 7.957 9.412 35.949 1.00 64.31 365 VAL A O 1
ATOM 2798 N N . PRO A 1 366 ? 8.655 7.619 37.100 1.00 67.50 366 PRO A N 1
ATOM 2799 C CA . PRO A 1 366 ? 9.632 8.373 37.883 1.00 67.50 366 PRO A CA 1
ATOM 2800 C C . PRO A 1 366 ? 10.620 9.107 36.964 1.00 67.50 366 PRO A C 1
ATOM 2802 O O . PRO A 1 366 ? 11.183 8.506 36.047 1.00 67.50 366 PRO A O 1
ATOM 2805 N N . ALA A 1 367 ? 10.837 10.397 37.245 1.00 59.59 367 ALA A N 1
ATOM 2806 C CA . ALA A 1 367 ? 11.504 11.393 36.394 1.00 59.59 367 ALA A CA 1
ATOM 2807 C C . ALA A 1 367 ? 12.941 11.059 35.925 1.00 59.59 367 ALA A C 1
ATOM 2809 O O . ALA A 1 367 ? 13.510 11.806 35.141 1.00 59.59 367 ALA A O 1
ATOM 2810 N N . GLY A 1 368 ? 13.532 9.948 36.374 1.00 64.19 368 GLY A N 1
ATOM 2811 C CA . GLY A 1 368 ? 14.872 9.496 35.981 1.00 64.19 368 GLY A CA 1
ATOM 2812 C C . GLY A 1 368 ? 14.917 8.297 35.024 1.00 64.19 368 GLY A C 1
ATOM 2813 O O . GLY A 1 368 ? 16.011 7.859 34.685 1.00 64.19 368 GLY A O 1
ATOM 2814 N N . ALA A 1 369 ? 13.774 7.725 34.617 1.00 60.62 369 ALA A N 1
ATOM 2815 C CA . ALA A 1 369 ? 13.742 6.484 33.825 1.00 60.62 369 ALA A CA 1
ATOM 2816 C C . ALA A 1 369 ? 13.265 6.647 32.369 1.00 60.62 369 ALA A C 1
ATOM 2818 O O . ALA A 1 369 ? 13.451 5.734 31.563 1.00 60.62 369 ALA A O 1
ATOM 2819 N N . ALA A 1 370 ? 12.648 7.776 32.015 1.00 64.44 370 ALA A N 1
ATOM 2820 C CA . ALA A 1 370 ? 12.210 8.029 30.647 1.00 64.44 370 ALA A CA 1
ATOM 2821 C C . ALA A 1 370 ? 13.380 8.601 29.836 1.00 64.44 370 ALA A C 1
ATOM 2823 O O . ALA A 1 370 ? 13.645 9.796 29.886 1.00 64.44 370 ALA A O 1
ATOM 2824 N N . LYS A 1 371 ? 14.106 7.735 29.119 1.00 71.94 371 LYS A N 1
ATOM 2825 C CA . LYS A 1 371 ? 15.013 8.183 28.054 1.00 71.94 371 LYS A CA 1
ATOM 2826 C C . LYS A 1 371 ? 14.201 8.824 26.924 1.00 71.94 371 LYS A C 1
ATOM 2828 O O . LYS A 1 371 ? 13.050 8.436 26.698 1.00 71.94 371 LYS A O 1
ATOM 2833 N N . ASP A 1 372 ? 14.826 9.757 26.213 1.00 85.25 372 ASP A N 1
ATOM 2834 C CA . ASP A 1 372 ? 14.235 10.404 25.045 1.00 85.25 372 ASP A CA 1
ATOM 2835 C C . ASP A 1 372 ? 13.908 9.372 23.960 1.00 85.25 372 ASP A C 1
ATOM 2837 O O . ASP A 1 372 ? 14.704 8.481 23.655 1.00 85.25 372 ASP A O 1
ATOM 2841 N N . TYR A 1 373 ? 12.712 9.487 23.384 1.00 88.50 373 TYR A N 1
ATOM 2842 C CA . TYR A 1 373 ? 12.299 8.666 22.253 1.00 88.50 373 TYR A CA 1
ATOM 2843 C C . TYR A 1 373 ? 13.061 9.112 21.002 1.00 88.50 373 TYR A C 1
ATOM 2845 O O . TYR A 1 373 ? 12.946 10.267 20.577 1.00 88.50 373 TYR A O 1
ATOM 2853 N N . ASP A 1 374 ? 13.787 8.188 20.373 1.00 90.56 374 ASP A N 1
ATOM 2854 C CA . ASP A 1 374 ? 14.512 8.473 19.137 1.00 90.56 374 ASP A CA 1
ATOM 2855 C C . ASP A 1 374 ? 13.580 8.378 17.917 1.00 90.56 374 ASP A C 1
ATOM 2857 O O . ASP A 1 374 ? 13.307 7.300 17.378 1.00 90.56 374 ASP A O 1
ATOM 2861 N N . ALA A 1 375 ? 13.094 9.536 17.466 1.00 92.00 375 ALA A N 1
ATOM 2862 C CA . ALA A 1 375 ? 12.250 9.661 16.280 1.00 92.00 375 ALA A CA 1
ATOM 2863 C C . ALA A 1 375 ? 12.944 9.159 14.998 1.00 92.00 375 ALA A C 1
ATOM 2865 O O . ALA A 1 375 ? 12.264 8.668 14.092 1.00 92.00 375 ALA A O 1
ATOM 2866 N N . ALA A 1 376 ? 14.278 9.234 14.918 1.00 94.00 376 ALA A N 1
ATOM 2867 C CA . ALA A 1 376 ? 15.027 8.819 13.736 1.00 94.00 376 ALA A CA 1
ATOM 2868 C C . ALA A 1 376 ? 14.967 7.301 13.519 1.00 94.00 376 ALA A C 1
ATOM 2870 O O . ALA A 1 376 ? 15.017 6.854 12.370 1.00 94.00 376 ALA A O 1
ATOM 2871 N N . ARG A 1 377 ? 14.751 6.502 14.579 1.00 93.06 377 ARG A N 1
ATOM 2872 C CA . ARG A 1 377 ? 14.566 5.042 14.461 1.00 93.06 377 ARG A CA 1
ATOM 2873 C C . ARG A 1 377 ? 13.382 4.668 13.577 1.00 93.06 377 ARG A C 1
ATOM 2875 O O . ARG A 1 377 ? 13.462 3.674 12.866 1.00 93.06 377 ARG A O 1
ATOM 2882 N N . VAL A 1 378 ? 12.311 5.467 13.568 1.00 94.19 378 VAL A N 1
ATOM 2883 C CA . VAL A 1 378 ? 11.151 5.221 12.693 1.00 94.19 378 VAL A CA 1
ATOM 2884 C C . VAL A 1 378 ? 11.539 5.373 11.221 1.00 94.19 378 VAL A C 1
ATOM 2886 O O . VAL A 1 378 ? 11.181 4.527 10.404 1.00 94.19 378 VAL A O 1
ATOM 2889 N N . GLY A 1 379 ? 12.311 6.413 10.889 1.00 93.69 379 GLY A N 1
ATOM 2890 C CA . GLY A 1 379 ? 12.830 6.626 9.537 1.00 93.69 379 GLY A CA 1
ATOM 2891 C C . GLY A 1 379 ? 13.861 5.574 9.121 1.00 93.69 379 GLY A C 1
ATOM 2892 O O . GLY A 1 379 ? 13.790 5.055 8.009 1.00 93.69 379 GLY A O 1
ATOM 2893 N N . ALA A 1 380 ? 14.779 5.212 10.021 1.00 94.38 380 ALA A N 1
ATOM 2894 C CA . ALA A 1 380 ? 15.800 4.191 9.779 1.00 94.38 380 ALA A CA 1
ATOM 2895 C C . ALA A 1 380 ? 15.206 2.781 9.597 1.00 94.38 380 ALA A C 1
ATOM 2897 O O . ALA A 1 380 ? 15.762 1.964 8.867 1.00 94.38 380 ALA A O 1
ATOM 2898 N N . ALA A 1 381 ? 14.060 2.507 10.226 1.00 95.12 381 ALA A N 1
ATOM 2899 C CA . ALA A 1 381 ? 13.337 1.242 10.129 1.00 95.12 381 ALA A CA 1
ATOM 2900 C C . ALA A 1 381 ? 12.140 1.294 9.160 1.00 95.12 381 ALA A C 1
ATOM 2902 O O . ALA A 1 381 ? 11.190 0.512 9.290 1.00 95.12 381 ALA A O 1
ATOM 2903 N N . LEU A 1 382 ? 12.164 2.210 8.188 1.00 97.44 382 LEU A N 1
ATOM 2904 C CA . LEU A 1 382 ? 11.174 2.252 7.119 1.00 97.44 382 LEU A CA 1
ATOM 2905 C C . LEU A 1 382 ? 11.328 1.038 6.192 1.00 97.44 382 LEU A C 1
ATOM 2907 O O . LEU A 1 382 ? 12.423 0.698 5.745 1.00 97.44 382 LEU A O 1
ATOM 2911 N N . ARG A 1 383 ? 10.206 0.389 5.870 1.00 97.19 383 ARG A N 1
ATOM 2912 C CA . ARG A 1 383 ? 10.142 -0.800 5.015 1.00 97.19 383 ARG A CA 1
ATOM 2913 C C . ARG A 1 383 ? 9.103 -0.632 3.921 1.00 97.19 383 ARG A C 1
ATOM 2915 O O . ARG A 1 383 ? 8.002 -0.135 4.146 1.00 97.19 383 ARG A O 1
ATOM 2922 N N . LEU A 1 384 ? 9.457 -1.127 2.741 1.00 97.06 384 LEU A N 1
ATOM 2923 C CA . LEU A 1 384 ? 8.662 -1.031 1.520 1.00 97.06 384 LEU A CA 1
ATOM 2924 C C . LEU A 1 384 ? 8.335 -2.440 1.019 1.00 97.06 384 LEU A C 1
ATOM 2926 O O . LEU A 1 384 ? 8.900 -2.864 0.009 1.00 97.06 384 LEU A O 1
ATOM 2930 N N . PRO A 1 385 ? 7.506 -3.210 1.747 1.00 96.38 385 PRO A N 1
ATOM 2931 C CA . PRO A 1 385 ? 7.131 -4.538 1.290 1.00 96.38 385 PRO A CA 1
ATOM 2932 C C . PRO A 1 385 ? 6.413 -4.444 -0.057 1.00 96.38 385 PRO A C 1
ATOM 2934 O O . PRO A 1 385 ? 5.692 -3.483 -0.338 1.00 96.38 385 PRO A O 1
ATOM 2937 N N . ASP A 1 386 ? 6.635 -5.450 -0.891 1.00 94.44 386 ASP A N 1
ATOM 2938 C CA . ASP A 1 386 ? 5.999 -5.542 -2.194 1.00 94.44 386 ASP A CA 1
ATOM 2939 C C . ASP A 1 386 ? 4.598 -6.124 -2.019 1.00 94.44 386 ASP A C 1
ATOM 2941 O O . ASP A 1 386 ? 4.425 -7.283 -1.629 1.00 94.44 386 ASP A O 1
ATOM 2945 N N . VAL A 1 387 ? 3.598 -5.280 -2.236 1.00 94.94 387 VAL A N 1
ATOM 2946 C CA . VAL A 1 387 ? 2.186 -5.647 -2.154 1.00 94.94 387 VAL A CA 1
ATOM 2947 C C . VAL A 1 387 ? 1.615 -5.760 -3.571 1.00 94.94 387 VAL A C 1
ATOM 2949 O O . VAL A 1 387 ? 2.106 -5.076 -4.472 1.00 94.94 387 VAL A O 1
ATOM 2952 N N . PRO A 1 388 ? 0.593 -6.606 -3.806 1.00 94.31 388 PRO A N 1
ATOM 2953 C CA . PRO A 1 388 ? -0.088 -6.667 -5.092 1.00 94.31 388 PRO A CA 1
ATOM 2954 C C . PRO A 1 388 ? -0.532 -5.279 -5.551 1.00 94.31 388 PRO A C 1
ATOM 2956 O O . PRO A 1 388 ? -1.002 -4.470 -4.748 1.00 94.31 388 PRO A O 1
ATOM 2959 N N . GLN A 1 389 ? -0.362 -5.015 -6.842 1.00 94.38 389 GLN A N 1
ATOM 2960 C CA . GLN A 1 389 ? -0.646 -3.708 -7.423 1.00 94.38 389 GLN A CA 1
ATOM 2961 C C . GLN A 1 389 ? -2.117 -3.615 -7.825 1.00 94.38 389 GLN A C 1
ATOM 2963 O O . GLN A 1 389 ? -2.726 -4.612 -8.223 1.00 94.38 389 GLN A O 1
ATOM 2968 N N . GLN A 1 390 ? -2.698 -2.423 -7.724 1.00 93.75 390 GLN A N 1
ATOM 2969 C CA . GLN A 1 390 ? -4.059 -2.203 -8.197 1.00 93.75 390 GLN A CA 1
ATOM 2970 C C . GLN A 1 390 ? -4.113 -2.153 -9.726 1.00 93.75 390 GLN A C 1
ATOM 2972 O O . GLN A 1 390 ? -3.215 -1.633 -10.386 1.00 93.75 390 GLN A O 1
ATOM 2977 N N . GLU A 1 391 ? -5.195 -2.685 -10.285 1.00 91.88 391 GLU A N 1
ATOM 2978 C CA . GLU A 1 391 ? -5.483 -2.667 -11.726 1.00 91.88 391 GLU A CA 1
ATOM 2979 C C . GLU A 1 391 ? -6.293 -1.430 -12.133 1.00 91.88 391 GLU A C 1
ATOM 2981 O O . GLU A 1 391 ? -6.364 -1.096 -13.312 1.00 91.88 391 GLU A O 1
ATOM 2986 N N . THR A 1 392 ? -6.935 -0.757 -11.171 1.00 90.94 392 THR A N 1
ATOM 2987 C CA . THR A 1 392 ? -7.747 0.439 -11.419 1.00 90.94 392 THR A CA 1
ATOM 2988 C C . THR A 1 392 ? -7.279 1.583 -10.528 1.00 90.94 392 THR A C 1
ATOM 2990 O O . THR A 1 392 ? -6.877 1.355 -9.388 1.00 90.94 392 THR A O 1
ATOM 2993 N N . ALA A 1 393 ? -7.347 2.819 -11.029 1.00 90.19 393 ALA A N 1
ATOM 2994 C CA . ALA A 1 393 ? -6.952 4.007 -10.266 1.00 90.19 393 ALA A CA 1
ATOM 2995 C C . ALA A 1 393 ? -7.793 4.201 -8.987 1.00 90.19 393 ALA A C 1
ATOM 2997 O O . ALA A 1 393 ? -7.308 4.747 -7.997 1.00 90.19 393 ALA A O 1
ATOM 2998 N N . ASN A 1 394 ? -9.021 3.672 -8.979 1.00 93.88 394 ASN A N 1
ATOM 2999 C CA . ASN A 1 394 ? -10.036 4.010 -7.983 1.00 93.88 394 ASN A CA 1
ATOM 3000 C C . ASN A 1 394 ? -10.109 3.014 -6.810 1.00 93.88 394 ASN A C 1
ATOM 3002 O O . ASN A 1 394 ? -10.952 3.136 -5.920 1.00 93.88 394 ASN A O 1
ATOM 3006 N N . ASP A 1 395 ? -9.236 2.001 -6.793 1.00 96.25 395 ASP A N 1
ATOM 3007 C CA . ASP A 1 395 ? -9.256 0.949 -5.772 1.00 96.25 395 ASP A CA 1
ATOM 3008 C C . ASP A 1 395 ? -8.273 1.175 -4.612 1.00 96.25 395 ASP A C 1
ATOM 3010 O O . ASP A 1 395 ? -8.322 0.427 -3.633 1.00 96.25 395 ASP A O 1
ATOM 3014 N N . CYS A 1 396 ? -7.436 2.218 -4.652 1.00 96.62 396 CYS A N 1
ATOM 3015 C CA . CYS A 1 396 ? -6.398 2.469 -3.639 1.00 96.62 396 CYS A CA 1
ATOM 3016 C C . CYS A 1 396 ? -6.970 2.539 -2.214 1.00 96.62 396 CYS A C 1
ATOM 3018 O O . CYS A 1 396 ? -6.461 1.894 -1.295 1.00 96.62 396 CYS A O 1
ATOM 3020 N N . GLY A 1 397 ? -8.109 3.219 -2.048 1.00 97.50 397 GLY A N 1
ATOM 3021 C CA . GLY A 1 397 ? -8.840 3.287 -0.782 1.00 97.50 397 GLY A CA 1
ATOM 3022 C C . GLY A 1 397 ? -9.317 1.919 -0.268 1.00 97.50 397 GLY A C 1
ATOM 3023 O O . GLY A 1 397 ? -9.298 1.660 0.935 1.00 97.50 397 GLY A O 1
ATOM 3024 N N . PHE A 1 398 ? -9.697 1.003 -1.163 1.00 97.88 398 PHE A N 1
ATOM 3025 C CA . PHE A 1 398 ? -10.118 -0.348 -0.783 1.00 97.88 398 PHE A CA 1
ATOM 3026 C C . PHE A 1 398 ? -8.936 -1.258 -0.440 1.00 97.88 398 PHE A C 1
ATOM 3028 O O . PHE A 1 398 ? -9.054 -2.076 0.473 1.00 97.88 398 PHE A O 1
ATOM 3035 N N . PHE A 1 399 ? -7.793 -1.102 -1.116 1.00 97.88 399 PHE A N 1
ATOM 3036 C CA . PHE A 1 399 ? -6.562 -1.810 -0.755 1.00 97.88 399 PHE A CA 1
ATOM 3037 C C . PHE A 1 399 ? -6.114 -1.462 0.663 1.00 97.88 399 PHE A C 1
ATOM 3039 O O . PHE A 1 399 ? -5.867 -2.369 1.460 1.00 97.88 399 PHE A O 1
ATOM 3046 N N . ILE A 1 400 ? -6.066 -0.170 1.011 1.00 98.19 400 ILE A N 1
ATOM 3047 C CA . ILE A 1 400 ? -5.673 0.234 2.366 1.00 98.19 400 ILE A CA 1
ATOM 3048 C C . ILE A 1 400 ? -6.689 -0.226 3.413 1.00 98.19 400 ILE A C 1
ATOM 3050 O O . ILE A 1 400 ? -6.282 -0.668 4.486 1.00 98.19 400 ILE A O 1
ATOM 3054 N N . LEU A 1 401 ? -7.991 -0.193 3.099 1.00 98.38 401 LEU A N 1
ATOM 3055 C CA . LEU A 1 401 ? -9.026 -0.705 3.990 1.00 98.38 401 LEU A CA 1
ATOM 3056 C C . LEU A 1 401 ? -8.781 -2.187 4.281 1.00 98.38 401 LEU A C 1
ATOM 3058 O O . LEU A 1 401 ? -8.688 -2.568 5.445 1.00 98.38 401 LEU A O 1
ATOM 3062 N N . GLU A 1 402 ? -8.603 -3.010 3.246 1.00 98.12 402 GLU A N 1
ATOM 3063 C CA . GLU A 1 402 ? -8.355 -4.443 3.411 1.00 98.12 402 GLU A CA 1
ATOM 3064 C C . GLU A 1 402 ? -7.074 -4.707 4.212 1.00 98.12 402 GLU A C 1
ATOM 3066 O O . GLU A 1 402 ? -7.074 -5.541 5.113 1.00 98.12 402 GLU A O 1
ATOM 3071 N N . MET A 1 403 ? -5.995 -3.958 3.969 1.00 98.06 403 MET A N 1
ATOM 3072 C CA . MET A 1 403 ? -4.757 -4.079 4.749 1.00 98.06 403 MET A CA 1
ATOM 3073 C C . MET A 1 403 ? -4.963 -3.753 6.236 1.00 98.06 403 MET A C 1
ATOM 3075 O O . MET A 1 403 ? -4.385 -4.428 7.090 1.00 98.06 403 MET A O 1
ATOM 3079 N N . ILE A 1 404 ? -5.809 -2.770 6.567 1.00 98.25 404 ILE A N 1
ATOM 3080 C CA . ILE A 1 404 ? -6.177 -2.473 7.959 1.00 98.25 404 ILE A CA 1
ATOM 3081 C C . ILE A 1 404 ? -7.014 -3.615 8.550 1.00 98.25 404 ILE A C 1
ATOM 3083 O O . ILE A 1 404 ? -6.733 -4.048 9.667 1.00 98.25 404 ILE A O 1
ATOM 3087 N N . LEU A 1 405 ? -7.996 -4.148 7.813 1.00 97.88 405 LEU A N 1
ATOM 3088 C CA . LEU A 1 405 ? -8.808 -5.288 8.265 1.00 97.88 405 LEU A CA 1
ATOM 3089 C C . LEU A 1 405 ? -7.951 -6.542 8.510 1.00 97.88 405 LEU A C 1
ATOM 3091 O O . LEU A 1 405 ? -8.199 -7.282 9.461 1.00 97.88 405 LEU A O 1
ATOM 3095 N N . LEU A 1 406 ? -6.910 -6.764 7.703 1.00 97.44 406 LEU A N 1
ATOM 3096 C CA . LEU A 1 406 ? -5.915 -7.816 7.925 1.00 97.44 406 LEU A CA 1
ATOM 3097 C C . LEU A 1 406 ? -5.069 -7.550 9.179 1.00 97.44 406 LEU A C 1
ATOM 3099 O O . LEU A 1 406 ? -4.855 -8.462 9.978 1.00 97.44 406 LEU A O 1
ATOM 3103 N N . ALA A 1 407 ? -4.625 -6.308 9.390 1.00 97.56 407 ALA A N 1
ATOM 3104 C CA . ALA A 1 407 ? -3.865 -5.926 10.579 1.00 97.56 407 ALA A CA 1
ATOM 3105 C C . ALA A 1 407 ? -4.685 -6.106 11.872 1.00 97.56 407 ALA A C 1
ATOM 3107 O O . ALA A 1 407 ? -4.155 -6.595 12.866 1.00 97.56 407 ALA A O 1
ATOM 3108 N N . LEU A 1 408 ? -5.987 -5.805 11.854 1.00 96.88 408 LEU A N 1
ATOM 3109 C CA . LEU A 1 408 ? -6.886 -5.990 13.004 1.00 96.88 408 LEU A CA 1
ATOM 3110 C C . LEU A 1 408 ? -6.998 -7.449 13.484 1.00 96.88 408 LEU A C 1
ATOM 3112 O O . LEU A 1 408 ? -7.422 -7.691 14.610 1.00 96.88 408 LEU A O 1
ATOM 3116 N N . GLN A 1 409 ? -6.592 -8.425 12.669 1.00 95.50 409 GLN A N 1
ATOM 3117 C CA . GLN A 1 409 ? -6.572 -9.846 13.040 1.00 95.50 409 GLN A CA 1
ATOM 3118 C C . GLN A 1 409 ? -5.326 -10.247 13.842 1.00 95.50 409 GLN A C 1
ATOM 3120 O O . GLN A 1 409 ? -5.225 -11.392 14.290 1.00 95.50 409 GLN A O 1
ATOM 3125 N N . LEU A 1 410 ? -4.338 -9.359 13.960 1.00 96.12 410 LEU A N 1
ATOM 3126 C CA . LEU A 1 410 ? -3.047 -9.659 14.568 1.00 96.12 410 LEU A CA 1
ATOM 3127 C C . LEU A 1 410 ? -3.027 -9.312 16.056 1.00 96.12 410 LEU A C 1
ATOM 3129 O O . LEU A 1 410 ? -3.719 -8.410 16.516 1.00 96.12 410 LEU A O 1
ATOM 3133 N N . THR A 1 411 ? -2.192 -10.012 16.819 1.00 94.81 411 THR A N 1
ATOM 3134 C CA . THR A 1 411 ? -1.921 -9.674 18.223 1.00 94.81 411 THR A CA 1
ATOM 3135 C C . THR A 1 411 ? -0.736 -8.705 18.326 1.00 94.81 411 THR A C 1
ATOM 3137 O O . THR A 1 411 ? 0.061 -8.605 17.386 1.00 94.81 411 THR A O 1
ATOM 3140 N N . PRO A 1 412 ? -0.547 -8.018 19.466 1.00 94.31 412 PRO A N 1
ATOM 3141 C CA . PRO A 1 412 ? 0.644 -7.199 19.697 1.00 94.31 412 PRO A CA 1
ATOM 3142 C C . PRO A 1 412 ? 1.964 -7.954 19.489 1.00 94.31 412 PRO A C 1
ATOM 3144 O O . PRO A 1 412 ? 2.906 -7.417 18.914 1.00 94.31 412 PRO A O 1
ATOM 3147 N N . GLU A 1 413 ? 2.034 -9.227 19.879 1.00 93.56 413 GLU A N 1
ATOM 3148 C CA . GLU A 1 413 ? 3.214 -10.084 19.695 1.00 93.56 413 GLU A CA 1
ATOM 3149 C C . GLU A 1 413 ? 3.509 -10.327 18.213 1.00 93.56 413 GLU A C 1
ATOM 3151 O O . GLU A 1 413 ? 4.668 -10.278 17.799 1.00 93.56 413 GLU A O 1
ATOM 3156 N N . ALA A 1 414 ? 2.465 -10.550 17.409 1.00 95.50 414 ALA A N 1
ATOM 3157 C CA . ALA A 1 414 ? 2.596 -10.699 15.966 1.00 95.50 414 ALA A CA 1
ATOM 3158 C C . ALA A 1 414 ? 3.145 -9.414 15.325 1.00 95.50 414 ALA A C 1
ATOM 3160 O O . ALA A 1 414 ? 4.031 -9.483 14.476 1.00 95.50 414 ALA A O 1
ATOM 3161 N N . PHE A 1 415 ? 2.703 -8.238 15.782 1.00 96.50 415 PHE A N 1
ATOM 3162 C CA . PHE A 1 415 ? 3.254 -6.964 15.318 1.00 96.50 415 PHE A CA 1
ATOM 3163 C C . PHE A 1 415 ? 4.712 -6.748 15.721 1.00 96.50 415 PHE A C 1
ATOM 3165 O O . PHE A 1 415 ? 5.491 -6.281 14.895 1.00 96.50 415 PHE A O 1
ATOM 3172 N N . ARG A 1 416 ? 5.119 -7.135 16.937 1.00 94.06 416 ARG A N 1
ATOM 3173 C CA . ARG A 1 416 ? 6.539 -7.106 17.339 1.00 94.06 416 ARG A CA 1
ATOM 3174 C C . ARG A 1 416 ? 7.387 -8.025 16.459 1.00 94.06 416 ARG A C 1
ATOM 3176 O O . ARG A 1 416 ? 8.486 -7.657 16.062 1.00 94.06 416 ARG A O 1
ATOM 3183 N N . ALA A 1 417 ? 6.875 -9.204 16.107 1.00 94.31 417 ALA A N 1
ATOM 3184 C CA . ALA A 1 417 ? 7.559 -10.090 15.171 1.00 94.31 417 ALA A CA 1
ATOM 3185 C C . ALA A 1 417 ? 7.679 -9.470 13.770 1.00 94.31 417 ALA A C 1
ATOM 3187 O O . ALA A 1 417 ? 8.765 -9.487 13.193 1.00 94.31 417 ALA A O 1
ATOM 3188 N N . LEU A 1 418 ? 6.611 -8.849 13.255 1.00 96.31 418 LEU A N 1
ATOM 3189 C CA . LEU A 1 418 ? 6.663 -8.100 11.995 1.00 96.31 418 LEU A CA 1
ATOM 3190 C C . LEU A 1 418 ? 7.642 -6.923 12.061 1.00 96.31 418 LEU A C 1
ATOM 3192 O O . LEU A 1 418 ? 8.351 -6.681 11.090 1.00 96.31 418 LEU A O 1
ATOM 3196 N N . ALA A 1 419 ? 7.738 -6.234 13.202 1.00 95.75 419 ALA A N 1
ATOM 3197 C CA . ALA A 1 419 ? 8.687 -5.145 13.419 1.00 95.75 419 ALA A CA 1
ATOM 3198 C C . ALA A 1 419 ? 10.146 -5.617 13.361 1.00 95.75 419 ALA A C 1
ATOM 3200 O O . ALA A 1 419 ? 11.001 -4.835 12.972 1.00 95.75 419 ALA A O 1
ATOM 3201 N N . ARG A 1 420 ? 10.439 -6.898 13.608 1.00 93.94 420 ARG A N 1
ATOM 3202 C CA . ARG A 1 420 ? 11.786 -7.486 13.441 1.00 93.94 420 ARG A CA 1
ATOM 3203 C C . ARG A 1 420 ? 12.029 -8.112 12.065 1.00 93.94 420 ARG A C 1
ATOM 3205 O O . ARG A 1 420 ? 13.168 -8.293 11.650 1.00 93.94 420 ARG A O 1
ATOM 3212 N N . ALA A 1 421 ? 10.966 -8.460 11.348 1.00 94.88 421 ALA A N 1
ATOM 3213 C CA . ALA A 1 421 ? 11.061 -9.162 10.075 1.00 94.88 421 ALA A CA 1
ATOM 3214 C C . ALA A 1 421 ? 11.645 -8.290 8.953 1.00 94.88 421 ALA A C 1
ATOM 3216 O O . ALA A 1 421 ? 11.277 -7.129 8.794 1.00 94.88 421 ALA A O 1
ATOM 3217 N N . SER A 1 422 ? 12.500 -8.857 8.102 1.00 94.81 422 SER A N 1
ATOM 3218 C CA . SER A 1 422 ? 13.020 -8.123 6.942 1.00 94.81 422 SER A CA 1
ATOM 3219 C C . SER A 1 422 ? 11.914 -7.789 5.931 1.00 94.81 422 SER A C 1
ATOM 3221 O O . SER A 1 422 ? 10.901 -8.488 5.834 1.00 94.81 422 SER A O 1
ATOM 3223 N N . THR A 1 423 ? 12.128 -6.757 5.109 1.00 95.38 423 THR A N 1
ATOM 3224 C CA . THR A 1 423 ? 11.197 -6.370 4.031 1.00 95.38 423 THR A CA 1
ATOM 3225 C C . THR A 1 423 ? 10.860 -7.544 3.104 1.00 95.38 423 THR A C 1
ATOM 3227 O O . THR A 1 423 ? 9.705 -7.710 2.711 1.00 95.38 423 THR A O 1
ATOM 3230 N N . ASN A 1 424 ? 11.838 -8.409 2.810 1.00 94.38 424 ASN A N 1
ATOM 3231 C CA . ASN A 1 424 ? 11.639 -9.597 1.977 1.00 94.38 424 ASN A CA 1
ATOM 3232 C C . ASN A 1 424 ? 10.708 -10.618 2.637 1.00 94.38 424 ASN A C 1
ATOM 3234 O O . ASN A 1 424 ? 9.846 -11.167 1.959 1.00 94.38 424 ASN A O 1
ATOM 3238 N N . MET A 1 425 ? 10.831 -10.848 3.948 1.00 95.12 425 MET A N 1
ATOM 3239 C CA . MET A 1 425 ? 9.922 -11.745 4.669 1.00 95.12 425 MET A CA 1
ATOM 3240 C C . MET A 1 425 ? 8.498 -11.186 4.676 1.00 95.12 425 MET A C 1
ATOM 3242 O O . MET A 1 425 ? 7.558 -11.897 4.331 1.00 95.12 425 MET A O 1
ATOM 3246 N N . VAL A 1 426 ? 8.340 -9.896 4.986 1.00 96.81 426 VAL A N 1
ATOM 3247 C CA . VAL A 1 426 ? 7.030 -9.220 5.003 1.00 96.81 426 VAL A CA 1
ATOM 3248 C C . VAL A 1 426 ? 6.371 -9.238 3.615 1.00 96.81 426 VAL A C 1
ATOM 3250 O O . VAL A 1 426 ? 5.163 -9.427 3.504 1.00 96.81 426 VAL A O 1
ATOM 3253 N N . THR A 1 427 ? 7.158 -9.134 2.544 1.00 95.62 427 THR A N 1
ATOM 3254 C CA . THR A 1 427 ? 6.696 -9.259 1.149 1.00 95.62 427 THR A CA 1
ATOM 3255 C C . THR A 1 427 ? 6.083 -10.633 0.833 1.00 95.62 427 THR A C 1
ATOM 3257 O O . THR A 1 427 ? 5.242 -10.748 -0.052 1.00 95.62 427 THR A O 1
ATOM 3260 N N . THR A 1 428 ? 6.468 -11.699 1.545 1.00 95.38 428 THR A N 1
ATOM 3261 C CA . THR A 1 428 ? 5.908 -13.047 1.310 1.00 95.38 428 THR A CA 1
ATOM 3262 C C . THR A 1 428 ? 4.526 -13.271 1.920 1.00 95.38 428 THR A C 1
ATOM 3264 O O . THR A 1 428 ? 3.906 -14.302 1.652 1.00 95.38 428 THR A O 1
ATOM 3267 N N . LEU A 1 429 ? 4.034 -12.335 2.737 1.00 97.19 429 LEU A N 1
ATOM 3268 C CA . LEU A 1 429 ? 2.714 -12.449 3.348 1.00 97.19 429 LEU A CA 1
ATOM 3269 C C . LEU A 1 429 ? 1.606 -12.444 2.280 1.00 97.19 429 LEU A C 1
ATOM 3271 O O . LEU A 1 429 ? 1.777 -11.851 1.212 1.00 97.19 429 LEU A O 1
ATOM 3275 N N . PRO A 1 430 ? 0.454 -13.092 2.544 1.00 96.75 430 PRO A N 1
ATOM 3276 C CA . PRO A 1 430 ? -0.651 -13.177 1.595 1.00 96.75 430 PRO A CA 1
ATOM 3277 C C . PRO A 1 430 ? -1.445 -11.862 1.560 1.00 96.75 430 PRO A C 1
ATOM 3279 O O . PRO A 1 430 ? -2.598 -11.808 1.988 1.00 96.75 430 PRO A O 1
ATOM 3282 N N . TRP A 1 431 ? -0.803 -10.801 1.075 1.00 96.88 431 TRP A N 1
ATOM 3283 C CA . TRP A 1 431 ? -1.398 -9.488 0.848 1.00 96.88 431 TRP A CA 1
ATOM 3284 C C . TRP A 1 431 ? -2.581 -9.569 -0.130 1.00 96.88 431 TRP A C 1
ATOM 3286 O O . TRP A 1 431 ? -2.619 -10.465 -0.982 1.00 96.88 431 TRP A O 1
ATOM 3296 N N . PRO A 1 432 ? -3.565 -8.659 -0.019 1.00 96.56 432 PRO A N 1
ATOM 3297 C CA . PRO A 1 432 ? -4.790 -8.757 -0.796 1.00 96.56 432 PRO A CA 1
ATOM 3298 C C . PRO A 1 432 ? -4.527 -8.506 -2.282 1.00 96.56 432 PRO A C 1
ATOM 3300 O O . PRO A 1 432 ? -3.913 -7.517 -2.665 1.00 96.56 432 PRO A O 1
ATOM 3303 N N . SER A 1 433 ? -5.018 -9.410 -3.125 1.00 95.94 433 SER A N 1
ATOM 3304 C CA . SER A 1 433 ? -5.025 -9.261 -4.584 1.00 95.94 433 SER A CA 1
ATOM 3305 C C . SER A 1 433 ? -6.206 -8.417 -5.063 1.00 95.94 433 SER A C 1
ATOM 3307 O O . SER A 1 433 ? -7.247 -8.359 -4.406 1.00 95.94 433 SER A O 1
ATOM 3309 N N . GLN A 1 434 ? -6.121 -7.873 -6.279 1.00 95.00 434 GLN A N 1
ATOM 3310 C CA . GLN A 1 434 ? -7.224 -7.136 -6.905 1.00 95.00 434 GLN A CA 1
ATOM 3311 C C . GLN A 1 434 ? -8.541 -7.937 -6.956 1.00 95.00 434 GLN A C 1
ATOM 3313 O O . GLN A 1 434 ? -9.627 -7.385 -6.769 1.00 95.00 434 GLN A O 1
ATOM 3318 N N . LYS A 1 435 ? -8.466 -9.259 -7.169 1.00 95.75 435 LYS A N 1
ATOM 3319 C CA . LYS A 1 435 ? -9.640 -10.147 -7.143 1.00 95.75 435 LYS A CA 1
ATOM 3320 C C . LYS A 1 435 ? -10.305 -10.170 -5.764 1.00 95.75 435 LYS A C 1
ATOM 3322 O O . LYS A 1 435 ? -11.532 -10.145 -5.677 1.00 95.75 435 LYS A O 1
ATOM 3327 N N . GLN A 1 436 ? -9.510 -10.217 -4.696 1.00 96.19 436 GLN A N 1
ATOM 3328 C CA . GLN A 1 436 ? -10.025 -10.166 -3.325 1.00 96.19 436 GLN A CA 1
ATOM 3329 C C . GLN A 1 436 ? -10.635 -8.798 -3.021 1.00 96.19 436 GLN A C 1
ATOM 3331 O O . GLN A 1 436 ? -11.717 -8.756 -2.445 1.00 96.19 436 GLN A O 1
ATOM 3336 N N . ILE A 1 437 ? -10.022 -7.709 -3.495 1.00 96.94 437 ILE A N 1
ATOM 3337 C CA . ILE A 1 437 ? -10.580 -6.356 -3.366 1.00 96.94 437 ILE A CA 1
ATOM 3338 C C . ILE A 1 437 ? -11.953 -6.253 -4.042 1.00 96.94 437 ILE A C 1
ATOM 3340 O O . ILE A 1 437 ? -12.914 -5.838 -3.398 1.00 96.94 437 ILE A O 1
ATOM 3344 N N . LYS A 1 438 ? -12.100 -6.724 -5.288 1.00 95.81 438 LYS A N 1
ATOM 3345 C CA . LYS A 1 438 ? -13.399 -6.764 -5.995 1.00 95.81 438 LYS A CA 1
ATOM 3346 C C . LYS A 1 438 ? -14.461 -7.549 -5.204 1.00 95.81 438 LYS A C 1
ATOM 3348 O O . LYS A 1 438 ? -15.586 -7.084 -5.045 1.00 95.81 438 LYS A O 1
ATOM 3353 N N . CYS A 1 439 ? -14.094 -8.710 -4.653 1.00 96.94 439 CYS A N 1
ATOM 3354 C CA . CYS A 1 439 ? -14.983 -9.513 -3.804 1.00 96.94 439 CYS A CA 1
ATOM 3355 C C . CYS A 1 439 ? -15.376 -8.774 -2.511 1.00 96.94 439 CYS A C 1
ATOM 3357 O O . CYS A 1 439 ? -16.555 -8.725 -2.157 1.00 96.94 439 CYS A O 1
ATOM 3359 N N . ARG A 1 440 ? -14.407 -8.148 -1.829 1.00 96.75 440 ARG A N 1
ATOM 3360 C CA . ARG A 1 440 ? -14.647 -7.371 -0.608 1.00 96.75 440 ARG A CA 1
ATOM 3361 C C . ARG A 1 440 ? -15.582 -6.195 -0.871 1.00 96.75 440 ARG A C 1
ATOM 3363 O O . ARG A 1 440 ? -16.506 -6.001 -0.091 1.00 96.75 440 ARG A O 1
ATOM 3370 N N . LYS A 1 441 ? -15.412 -5.456 -1.974 1.00 96.62 441 LYS A N 1
ATOM 3371 C CA . LYS A 1 441 ? -16.308 -4.346 -2.358 1.00 96.62 441 LYS A CA 1
ATOM 3372 C C . LYS A 1 441 ? -17.772 -4.785 -2.411 1.00 96.62 441 LYS A C 1
ATOM 3374 O O . LYS A 1 441 ? -18.626 -4.112 -1.838 1.00 96.62 441 LYS A O 1
ATOM 3379 N N . ALA A 1 442 ? -18.050 -5.927 -3.042 1.00 96.44 442 ALA A N 1
ATOM 3380 C CA . ALA A 1 442 ? -19.398 -6.490 -3.099 1.00 96.44 442 ALA A CA 1
ATOM 3381 C C . ALA A 1 442 ? -19.927 -6.839 -1.697 1.00 96.44 442 ALA A C 1
ATOM 3383 O O . ALA A 1 442 ? -20.985 -6.355 -1.305 1.00 96.44 442 ALA A O 1
ATOM 3384 N N . LYS A 1 443 ? -19.139 -7.572 -0.897 1.00 97.56 443 LYS A N 1
ATOM 3385 C CA . LYS A 1 443 ? -19.511 -7.935 0.481 1.00 97.56 443 LYS A CA 1
ATOM 3386 C C . LYS A 1 443 ? -19.805 -6.714 1.362 1.00 97.56 443 LYS A C 1
ATOM 3388 O O . LYS A 1 443 ? -20.780 -6.713 2.108 1.00 97.56 443 LYS A O 1
ATOM 3393 N N . LEU A 1 444 ? -18.970 -5.675 1.284 1.00 97.25 444 LEU A N 1
ATOM 3394 C CA . LEU A 1 444 ? -19.140 -4.437 2.050 1.00 97.25 444 LEU A CA 1
ATOM 3395 C C . LEU A 1 444 ? -20.410 -3.690 1.641 1.00 97.25 444 LEU A C 1
ATOM 3397 O O . LEU A 1 444 ? -21.121 -3.177 2.502 1.00 97.25 444 LEU A O 1
ATOM 3401 N N . ARG A 1 445 ? -20.720 -3.654 0.341 1.00 96.38 445 ARG A N 1
ATOM 3402 C CA . ARG A 1 445 ? -21.956 -3.058 -0.177 1.00 96.38 445 ARG A CA 1
ATOM 3403 C C . ARG A 1 445 ? -23.187 -3.769 0.382 1.00 96.38 445 ARG A C 1
ATOM 3405 O O . ARG A 1 445 ? -24.086 -3.107 0.896 1.00 96.38 445 ARG A O 1
ATOM 3412 N N . ASP A 1 446 ? -23.190 -5.098 0.345 1.00 96.75 446 ASP A N 1
ATOM 3413 C CA . ASP A 1 446 ? -24.292 -5.912 0.861 1.00 96.75 446 ASP A CA 1
ATOM 3414 C C . ASP A 1 446 ? -24.462 -5.735 2.376 1.00 96.75 446 ASP A C 1
ATOM 3416 O O . ASP A 1 446 ? -25.579 -5.559 2.862 1.00 96.75 446 ASP A O 1
ATOM 3420 N N . ALA A 1 447 ? -23.355 -5.708 3.125 1.00 97.06 447 ALA A N 1
ATOM 3421 C CA . ALA A 1 447 ? -23.367 -5.489 4.568 1.00 97.06 447 ALA A CA 1
ATOM 3422 C C . ALA A 1 447 ? -23.895 -4.097 4.953 1.00 97.06 447 ALA A C 1
ATOM 3424 O O . ALA A 1 447 ? -24.691 -3.982 5.882 1.00 97.06 447 ALA A O 1
ATOM 3425 N N . VAL A 1 448 ? -23.493 -3.038 4.241 1.00 96.56 448 VAL A N 1
ATOM 3426 C CA . VAL A 1 448 ? -23.989 -1.675 4.501 1.00 96.56 448 VAL A CA 1
ATOM 3427 C C . VAL A 1 448 ? -25.470 -1.542 4.178 1.00 96.56 448 VAL A C 1
ATOM 3429 O O . VAL A 1 448 ? -26.198 -0.913 4.942 1.00 96.56 448 VAL A O 1
ATOM 3432 N N . ASN A 1 449 ? -25.938 -2.151 3.088 1.00 95.88 449 ASN A N 1
ATOM 3433 C CA . ASN A 1 449 ? -27.365 -2.163 2.770 1.00 95.88 449 ASN A CA 1
ATOM 3434 C C . ASN A 1 449 ? -28.169 -2.871 3.868 1.00 95.88 449 ASN A C 1
ATOM 3436 O O . ASN A 1 449 ? -29.129 -2.296 4.372 1.00 95.88 449 ASN A O 1
ATOM 3440 N N . ALA A 1 450 ? -27.714 -4.043 4.320 1.00 97.25 450 ALA A N 1
ATOM 3441 C CA . ALA A 1 450 ? -28.360 -4.772 5.411 1.00 97.25 450 ALA A CA 1
ATOM 3442 C C . ALA A 1 450 ? -28.372 -3.979 6.733 1.00 97.25 450 ALA A C 1
ATOM 3444 O O . ALA A 1 450 ? -29.352 -4.023 7.475 1.00 97.25 450 ALA A O 1
ATOM 3445 N N . LEU A 1 451 ? -27.307 -3.219 7.019 1.00 97.06 451 LEU A N 1
ATOM 3446 C CA . LEU A 1 451 ? -27.256 -2.305 8.162 1.00 97.06 451 LEU A CA 1
ATOM 3447 C C . LEU A 1 451 ? -28.297 -1.181 8.050 1.00 97.06 451 LEU A C 1
ATOM 3449 O O . LEU A 1 451 ? -28.976 -0.903 9.034 1.00 97.06 451 LEU A O 1
ATOM 3453 N N . PHE A 1 452 ? -28.446 -0.554 6.877 1.00 95.88 452 PHE A N 1
ATOM 3454 C CA . PHE A 1 452 ? -29.472 0.473 6.659 1.00 95.88 452 PHE A CA 1
ATOM 3455 C C . PHE A 1 452 ? -30.891 -0.091 6.774 1.00 95.88 452 PHE A C 1
ATOM 3457 O O . PHE A 1 452 ? -31.735 0.537 7.403 1.00 95.88 452 PHE A O 1
ATOM 3464 N N . ASP A 1 453 ? -31.147 -1.279 6.232 1.00 96.38 453 ASP A N 1
ATOM 3465 C CA . ASP A 1 453 ? -32.473 -1.897 6.310 1.00 96.38 453 ASP A CA 1
ATOM 3466 C C . ASP A 1 453 ? -32.839 -2.257 7.764 1.00 96.38 453 ASP A C 1
ATOM 3468 O O . ASP A 1 453 ? -33.964 -2.024 8.209 1.00 96.38 453 ASP A O 1
ATOM 3472 N N . ALA A 1 454 ? -31.874 -2.750 8.549 1.00 96.81 454 ALA A N 1
ATOM 3473 C CA . ALA A 1 454 ? -32.060 -2.997 9.979 1.00 96.81 454 ALA A CA 1
ATOM 3474 C C . ALA A 1 454 ? -32.241 -1.699 10.788 1.00 96.81 454 ALA A C 1
ATOM 3476 O O . ALA A 1 454 ? -33.027 -1.670 11.739 1.00 96.81 454 ALA A O 1
ATOM 3477 N N . ALA A 1 455 ? -31.540 -0.627 10.407 1.00 95.56 455 ALA A N 1
ATOM 3478 C CA . ALA A 1 455 ? -31.699 0.702 10.994 1.00 95.56 455 ALA A CA 1
ATOM 3479 C C . ALA A 1 455 ? -33.114 1.248 10.778 1.00 95.56 455 ALA A C 1
ATOM 3481 O O . ALA A 1 455 ? -33.744 1.709 11.731 1.00 95.56 455 ALA A O 1
ATOM 3482 N N . ASP A 1 456 ? -33.634 1.123 9.553 1.00 95.94 456 ASP A N 1
ATOM 3483 C CA . ASP A 1 456 ? -35.002 1.504 9.198 1.00 95.94 456 ASP A CA 1
ATOM 3484 C C . ASP A 1 456 ? -36.026 0.665 9.989 1.00 95.94 456 ASP A C 1
ATOM 3486 O O . ASP A 1 456 ? -37.010 1.202 10.498 1.00 95.94 456 ASP A O 1
ATOM 3490 N N . GLN A 1 457 ? -35.772 -0.638 10.167 1.00 97.00 457 GLN A N 1
ATOM 3491 C CA . GLN A 1 457 ? -36.647 -1.539 10.925 1.00 97.00 457 GLN A CA 1
ATOM 3492 C C . GLN A 1 457 ? -36.699 -1.218 12.429 1.00 97.00 457 GLN A C 1
ATOM 3494 O O . GLN A 1 457 ? -37.768 -1.283 13.034 1.00 97.00 457 GLN A O 1
ATOM 3499 N N . MET A 1 458 ? -35.557 -0.911 13.051 1.00 97.00 458 MET A N 1
ATOM 3500 C CA . MET A 1 458 ? -35.476 -0.609 14.488 1.00 97.00 458 MET A CA 1
ATOM 3501 C C . MET A 1 458 ? -35.653 0.873 14.822 1.00 97.00 458 MET A C 1
ATOM 3503 O O . MET A 1 458 ? -35.690 1.218 16.004 1.00 97.00 458 MET A O 1
ATOM 3507 N N . LEU A 1 459 ? -35.737 1.742 13.810 1.00 95.94 459 LEU A N 1
ATOM 3508 C CA . LEU A 1 459 ? -35.740 3.199 13.963 1.00 95.94 459 LEU A CA 1
ATOM 3509 C C . LEU A 1 459 ? -34.551 3.699 14.804 1.00 95.94 459 LEU A C 1
ATOM 3511 O O . LEU A 1 459 ? -34.679 4.630 15.600 1.00 95.94 459 LEU A O 1
ATOM 3515 N N . THR A 1 460 ? -33.386 3.071 14.634 1.00 95.00 460 THR A N 1
ATOM 3516 C CA . THR A 1 460 ? -32.138 3.456 15.304 1.00 95.00 460 THR A CA 1
ATOM 3517 C C . THR A 1 460 ? -31.001 3.517 14.299 1.00 95.00 460 THR A C 1
ATOM 3519 O O . THR A 1 460 ? -30.866 2.652 13.441 1.00 95.00 460 THR A O 1
ATOM 3522 N N . ASP A 1 461 ? -30.166 4.543 14.417 1.00 94.62 461 ASP A N 1
ATOM 3523 C CA . ASP A 1 461 ? -28.951 4.706 13.624 1.00 94.62 461 ASP A CA 1
ATOM 3524 C C . ASP A 1 461 ? -27.711 4.125 14.325 1.00 94.62 461 ASP A C 1
ATOM 3526 O O . ASP A 1 461 ? -26.625 4.143 13.747 1.00 94.62 461 ASP A O 1
ATOM 3530 N N . ASP A 1 462 ? -27.850 3.616 15.551 1.00 93.88 462 ASP A N 1
ATOM 3531 C CA . ASP A 1 462 ? -26.756 3.058 16.344 1.00 93.88 462 ASP A CA 1
ATOM 3532 C C . ASP A 1 462 ? -26.432 1.623 15.903 1.00 93.88 462 ASP A C 1
ATOM 3534 O O . ASP A 1 462 ? -27.144 0.666 16.219 1.00 93.88 462 ASP A O 1
ATOM 3538 N N . VAL A 1 463 ? -25.323 1.467 15.179 1.00 94.94 463 VAL A N 1
ATOM 3539 C CA . VAL A 1 463 ? -24.884 0.181 14.628 1.00 94.94 463 VAL A CA 1
ATOM 3540 C C . VAL A 1 463 ? -24.562 -0.820 15.731 1.00 94.94 463 VAL A C 1
ATOM 3542 O O . VAL A 1 463 ? -24.805 -2.009 15.543 1.00 94.94 463 VAL A O 1
ATOM 3545 N N . GLU A 1 464 ? -24.063 -0.397 16.895 1.00 93.50 464 GLU A N 1
ATOM 3546 C CA . GLU A 1 464 ? -23.817 -1.347 17.981 1.00 93.50 464 GLU A CA 1
ATOM 3547 C C . GLU A 1 464 ? -25.120 -1.950 18.497 1.00 93.50 464 GLU A C 1
ATOM 3549 O O . GLU A 1 464 ? -25.188 -3.156 18.745 1.00 93.50 464 GLU A O 1
ATOM 3554 N N . VAL A 1 465 ? -26.158 -1.122 18.645 1.00 94.38 465 VAL A N 1
ATOM 3555 C CA . VAL A 1 465 ? -27.494 -1.581 19.044 1.00 94.38 465 VAL A CA 1
ATOM 3556 C C . VAL A 1 465 ? -28.056 -2.540 17.997 1.00 94.38 465 VAL A C 1
ATOM 3558 O O . VAL A 1 465 ? -28.555 -3.606 18.368 1.00 94.38 465 VAL A O 1
ATOM 3561 N N . LEU A 1 466 ? -27.911 -2.226 16.705 1.00 96.25 466 LEU A N 1
ATOM 3562 C CA . LEU A 1 466 ? -28.345 -3.103 15.610 1.00 96.25 466 LEU A CA 1
ATOM 3563 C C . LEU A 1 466 ? -27.630 -4.460 15.649 1.00 96.25 466 LEU A C 1
ATOM 3565 O O . LEU A 1 466 ? -28.278 -5.504 15.618 1.00 96.25 466 LEU A O 1
ATOM 3569 N N . LEU A 1 467 ? -26.301 -4.469 15.776 1.00 95.38 467 LEU A N 1
ATOM 3570 C CA . LEU A 1 467 ? -25.507 -5.703 15.794 1.00 95.38 467 LEU A CA 1
ATOM 3571 C C . LEU A 1 467 ? -25.754 -6.549 17.054 1.00 95.38 467 LEU A C 1
ATOM 3573 O O . LEU A 1 467 ? -25.670 -7.776 16.990 1.00 95.38 467 LEU A O 1
ATOM 3577 N N . LYS A 1 468 ? -26.070 -5.923 18.196 1.00 94.19 468 LYS A N 1
ATOM 3578 C CA . LYS A 1 468 ? -26.482 -6.630 19.424 1.00 94.19 468 LYS A CA 1
ATOM 3579 C C . LYS A 1 468 ? -27.883 -7.234 19.285 1.00 94.19 468 LYS A C 1
ATOM 3581 O O . LYS A 1 468 ? -28.114 -8.337 19.773 1.00 94.19 468 LYS A O 1
ATOM 3586 N N . SER A 1 469 ? -28.791 -6.533 18.609 1.00 96.88 469 SER A N 1
ATOM 3587 C CA . SER A 1 469 ? -30.195 -6.941 18.457 1.00 96.88 469 SER A CA 1
ATOM 3588 C C . SER A 1 469 ? -30.400 -7.994 17.365 1.00 96.88 469 SER A C 1
ATOM 3590 O O . SER A 1 469 ? -31.289 -8.835 17.484 1.00 96.88 469 SER A O 1
ATOM 3592 N N . PHE A 1 470 ? -29.559 -7.995 16.326 1.00 97.50 470 PHE A N 1
ATOM 3593 C CA . PHE A 1 470 ? -29.661 -8.903 15.183 1.00 97.50 470 PHE A CA 1
ATOM 3594 C C . PHE A 1 470 ? -28.397 -9.768 15.016 1.00 97.50 470 PHE A C 1
ATOM 3596 O O . PHE A 1 470 ? -27.496 -9.416 14.249 1.00 97.50 470 PHE A O 1
ATOM 3603 N N . PRO A 1 471 ? -28.324 -10.957 15.647 1.00 96.25 471 PRO A N 1
ATOM 3604 C CA . PRO A 1 471 ? -27.155 -11.838 15.548 1.00 96.25 471 PRO A CA 1
ATOM 3605 C C . PRO A 1 471 ? -26.805 -12.256 14.112 1.00 96.25 471 PRO A C 1
ATOM 3607 O O . PRO A 1 471 ? -25.630 -12.358 13.763 1.00 96.25 471 PRO A O 1
ATOM 3610 N N . ASN A 1 472 ? -27.817 -12.456 13.259 1.00 97.81 472 ASN A N 1
ATOM 3611 C CA . ASN A 1 472 ? -27.615 -12.801 11.848 1.00 97.81 472 ASN A CA 1
ATOM 3612 C C . ASN A 1 472 ? -26.976 -11.647 11.064 1.00 97.81 472 ASN A C 1
ATOM 3614 O O . ASN A 1 472 ? -26.057 -11.883 10.283 1.00 97.81 472 ASN A O 1
ATOM 3618 N N . LEU A 1 473 ? -27.410 -10.407 11.317 1.00 97.75 473 LEU A N 1
ATOM 3619 C CA . LEU A 1 473 ? -26.806 -9.207 10.735 1.00 97.75 473 LEU A CA 1
ATOM 3620 C C . LEU A 1 473 ? -25.363 -9.045 11.212 1.00 97.75 473 LEU A C 1
ATOM 3622 O O . LEU A 1 473 ? -24.475 -8.793 10.404 1.00 97.75 473 LEU A O 1
ATOM 3626 N N . ARG A 1 474 ? -25.106 -9.261 12.510 1.00 96.31 474 ARG A N 1
ATOM 3627 C CA . ARG A 1 474 ? -23.746 -9.242 13.058 1.00 96.31 474 ARG A CA 1
ATOM 3628 C C . ARG A 1 474 ? -22.837 -10.237 12.356 1.00 96.31 474 ARG A C 1
ATOM 3630 O O . ARG A 1 474 ? -21.739 -9.863 11.954 1.00 96.31 474 ARG A O 1
ATOM 3637 N N . LYS A 1 475 ? -23.304 -11.471 12.173 1.00 96.06 475 LYS A N 1
ATOM 3638 C CA . LYS A 1 475 ? -22.564 -12.493 11.433 1.00 96.06 475 LYS A CA 1
ATOM 3639 C C . LYS A 1 475 ? -22.313 -12.067 9.984 1.00 96.06 475 LYS A C 1
ATOM 3641 O O . LYS A 1 475 ? -21.181 -12.143 9.530 1.00 96.06 475 LYS A O 1
ATOM 3646 N N . GLN A 1 476 ? -23.328 -11.559 9.285 1.00 97.75 476 GLN A N 1
ATOM 3647 C CA . GLN A 1 476 ? -23.188 -11.083 7.906 1.00 97.75 476 GLN A CA 1
ATOM 3648 C C . GLN A 1 476 ? -22.148 -9.958 7.784 1.00 97.75 476 GLN A C 1
ATOM 3650 O O . GLN A 1 476 ? -21.304 -9.988 6.890 1.00 97.75 476 GLN A O 1
ATOM 3655 N N . VAL A 1 477 ? -22.176 -8.981 8.692 1.00 97.31 477 VAL A N 1
ATOM 3656 C CA . VAL A 1 477 ? -21.195 -7.889 8.738 1.00 97.31 477 VAL A CA 1
ATOM 3657 C C . VAL A 1 477 ? -19.795 -8.422 9.052 1.00 97.31 477 VAL A C 1
ATOM 3659 O O . VAL A 1 477 ? -18.826 -7.996 8.429 1.00 97.31 477 VAL A O 1
ATOM 3662 N N . GLN A 1 478 ? -19.672 -9.381 9.971 1.00 96.25 478 GLN A N 1
ATOM 3663 C CA . GLN A 1 478 ? -18.395 -10.018 10.287 1.00 96.25 478 GLN A CA 1
ATOM 3664 C C . GLN A 1 478 ? -17.828 -10.786 9.082 1.00 96.25 478 GLN A C 1
ATOM 3666 O O . GLN A 1 478 ? -16.671 -10.572 8.728 1.00 96.25 478 GLN A O 1
ATOM 3671 N N . ASP A 1 479 ? -18.641 -11.591 8.394 1.00 96.38 479 ASP A N 1
ATOM 3672 C CA . ASP A 1 479 ? -18.260 -12.344 7.186 1.00 96.38 479 ASP A CA 1
ATOM 3673 C C . ASP A 1 479 ? -17.887 -11.414 6.010 1.00 96.38 479 ASP A C 1
ATOM 3675 O O . ASP A 1 479 ? -17.101 -11.767 5.117 1.00 96.38 479 ASP A O 1
ATOM 3679 N N . ALA A 1 480 ? -18.447 -10.198 6.000 1.00 97.69 480 ALA A N 1
ATOM 3680 C CA . ALA A 1 480 ? -18.090 -9.153 5.051 1.00 97.69 480 ALA A CA 1
ATOM 3681 C C . ALA A 1 480 ? -16.738 -8.496 5.354 1.00 97.69 480 ALA A C 1
ATOM 3683 O O . ALA A 1 480 ? -16.096 -8.010 4.426 1.00 97.69 480 ALA A O 1
ATOM 3684 N N . MET A 1 481 ? -16.289 -8.521 6.609 1.00 97.00 481 MET A N 1
ATOM 3685 C CA . MET A 1 481 ? -15.072 -7.862 7.097 1.00 97.00 481 MET A CA 1
ATOM 3686 C C . MET A 1 481 ? -13.891 -8.817 7.303 1.00 97.00 481 MET A C 1
ATOM 3688 O O . MET A 1 481 ? -12.740 -8.386 7.301 1.00 97.00 481 MET A O 1
ATOM 3692 N N . TRP A 1 482 ? -14.159 -10.110 7.490 1.00 96.19 482 TRP A N 1
ATOM 3693 C CA . TRP A 1 482 ? -13.160 -11.097 7.880 1.00 96.19 482 TRP A CA 1
ATOM 3694 C C . TRP A 1 482 ? -13.311 -12.401 7.092 1.00 96.19 482 TRP A C 1
ATOM 3696 O O . TRP A 1 482 ? -14.291 -13.123 7.239 1.00 96.19 482 TRP A O 1
ATOM 3706 N N . ASP A 1 483 ? -12.299 -12.742 6.287 1.00 93.62 483 ASP A N 1
ATOM 3707 C CA . ASP A 1 483 ? -12.264 -13.995 5.510 1.00 93.62 483 ASP A CA 1
ATOM 3708 C C . ASP A 1 483 ? -11.586 -15.164 6.263 1.00 93.62 483 ASP A C 1
ATOM 3710 O O . ASP A 1 483 ? -11.207 -16.169 5.658 1.00 93.62 483 ASP A O 1
ATOM 3714 N N . GLY A 1 484 ? -11.404 -15.043 7.581 1.00 94.12 484 GLY A N 1
ATOM 3715 C CA . GLY A 1 484 ? -10.778 -16.065 8.424 1.00 94.12 484 GLY A CA 1
ATOM 3716 C C . GLY A 1 484 ? -9.294 -15.817 8.744 1.00 94.12 484 GLY A C 1
ATOM 3717 O O . GLY A 1 484 ? -8.728 -14.784 8.390 1.00 94.12 484 GLY A O 1
ATOM 3718 N N . PRO A 1 485 ? -8.634 -16.748 9.456 1.00 95.69 485 PRO A N 1
ATOM 3719 C CA . PRO A 1 485 ? -7.341 -16.515 10.108 1.00 95.69 485 PRO A CA 1
ATOM 3720 C C . PRO A 1 485 ? -6.125 -16.667 9.185 1.00 95.69 485 PRO A C 1
ATOM 3722 O O . PRO A 1 485 ? -4.996 -16.652 9.663 1.00 95.69 485 PRO A O 1
ATOM 3725 N N . ARG A 1 486 ? -6.309 -16.822 7.867 1.00 96.12 486 ARG A N 1
ATOM 3726 C CA . ARG A 1 486 ? -5.215 -17.142 6.933 1.00 96.12 486 ARG A CA 1
ATOM 3727 C C . ARG A 1 486 ? -4.044 -16.157 7.028 1.00 96.12 486 ARG A C 1
ATOM 3729 O O . ARG A 1 486 ? -2.887 -16.569 6.985 1.00 96.12 486 ARG A O 1
ATOM 3736 N N . PHE A 1 487 ? -4.331 -14.861 7.144 1.00 96.75 487 PHE A N 1
ATOM 3737 C CA . PHE A 1 487 ? -3.287 -13.843 7.256 1.00 96.75 487 PHE A CA 1
ATOM 3738 C C . PHE A 1 487 ? -2.587 -13.893 8.620 1.00 96.75 487 PHE A C 1
ATOM 3740 O O . PHE A 1 487 ? -1.359 -13.900 8.675 1.00 96.75 487 PHE A O 1
ATOM 3747 N N . SER A 1 488 ? -3.339 -14.013 9.719 1.00 96.19 488 SER A N 1
ATOM 3748 C CA . SER A 1 488 ? -2.752 -14.125 11.060 1.00 96.19 488 SER A CA 1
ATOM 3749 C C . SER A 1 488 ? -1.976 -15.432 11.266 1.00 96.19 488 SER A C 1
ATOM 3751 O O . SER A 1 488 ? -0.989 -15.454 11.995 1.00 96.19 488 SER A O 1
ATOM 3753 N N . GLU A 1 489 ? -2.355 -16.521 10.596 1.00 96.31 489 GLU A N 1
ATOM 3754 C CA . GLU A 1 489 ? -1.573 -17.760 10.503 1.00 96.31 489 GLU A CA 1
ATOM 3755 C C . GLU A 1 489 ? -0.257 -17.549 9.763 1.00 96.31 489 GLU A C 1
ATOM 3757 O O . GLU A 1 489 ? 0.789 -17.903 10.299 1.00 96.31 489 GLU A O 1
ATOM 3762 N N . ALA A 1 490 ? -0.283 -16.903 8.595 1.00 96.50 490 ALA A N 1
ATOM 3763 C CA . ALA A 1 490 ? 0.934 -16.600 7.847 1.00 96.50 490 ALA A CA 1
ATOM 3764 C C . ALA A 1 490 ? 1.904 -15.721 8.656 1.00 96.50 490 ALA A C 1
ATOM 3766 O O . ALA A 1 490 ? 3.104 -15.990 8.678 1.00 96.50 490 ALA A O 1
ATOM 3767 N N . VAL A 1 491 ? 1.392 -14.720 9.382 1.00 96.62 491 VAL A N 1
ATOM 3768 C CA . VAL A 1 491 ? 2.212 -13.888 10.275 1.00 96.62 491 VAL A CA 1
ATOM 3769 C C . VAL A 1 491 ? 2.746 -14.692 11.462 1.00 96.62 491 VAL A C 1
ATOM 3771 O O . VAL A 1 491 ? 3.898 -14.505 11.837 1.00 96.62 491 VAL A O 1
ATOM 3774 N N . ARG A 1 492 ? 1.969 -15.620 12.038 1.00 94.69 492 ARG A N 1
ATOM 3775 C CA . ARG A 1 492 ? 2.460 -16.527 13.093 1.00 94.69 492 ARG A CA 1
ATOM 3776 C C . ARG A 1 492 ? 3.575 -17.442 12.588 1.00 94.69 492 ARG A C 1
ATOM 3778 O O . ARG A 1 492 ? 4.575 -17.608 13.282 1.00 94.69 492 ARG A O 1
ATOM 3785 N N . THR A 1 493 ? 3.436 -18.000 11.388 1.00 93.81 493 THR A N 1
ATOM 3786 C CA . THR A 1 493 ? 4.488 -18.796 10.743 1.00 93.81 493 THR A CA 1
ATOM 3787 C C . THR A 1 493 ? 5.734 -17.952 10.496 1.00 93.81 493 THR A C 1
ATOM 3789 O O . THR A 1 493 ? 6.833 -18.374 10.843 1.00 93.81 493 THR A O 1
ATOM 3792 N N . LEU A 1 494 ? 5.570 -16.735 9.973 1.00 93.88 494 LEU A N 1
ATOM 3793 C CA . LEU A 1 494 ? 6.668 -15.792 9.780 1.00 93.88 494 LEU A CA 1
ATOM 3794 C C . LEU A 1 494 ? 7.355 -15.467 11.111 1.00 93.88 494 LEU A C 1
ATOM 3796 O O . LEU A 1 494 ? 8.575 -15.538 11.195 1.00 93.88 494 LEU A O 1
ATOM 3800 N N . ALA A 1 495 ? 6.586 -15.181 12.162 1.00 91.50 495 ALA A N 1
ATOM 3801 C CA . ALA A 1 495 ? 7.104 -14.888 13.492 1.00 91.50 495 ALA A CA 1
ATOM 3802 C C . ALA A 1 495 ? 7.931 -16.046 14.057 1.00 91.50 495 ALA A C 1
ATOM 3804 O O . ALA A 1 495 ? 8.990 -15.801 14.628 1.00 91.50 495 ALA A O 1
ATOM 3805 N N . ALA A 1 496 ? 7.486 -17.290 13.860 1.00 88.31 496 ALA A N 1
ATOM 3806 C CA . ALA A 1 496 ? 8.253 -18.466 14.253 1.00 88.31 496 ALA A CA 1
ATOM 3807 C C . ALA A 1 496 ? 9.617 -18.501 13.543 1.00 88.31 496 ALA A C 1
ATOM 3809 O O . ALA A 1 496 ? 10.633 -18.700 14.200 1.00 88.31 496 ALA A O 1
ATOM 3810 N N . VAL A 1 497 ? 9.656 -18.222 12.236 1.00 85.38 497 VAL A N 1
ATOM 3811 C CA . VAL A 1 497 ? 10.895 -18.202 11.434 1.00 85.38 497 VAL A CA 1
ATOM 3812 C C . VAL A 1 497 ? 11.792 -16.993 11.756 1.00 85.38 497 VAL A C 1
ATOM 3814 O O . VAL A 1 497 ? 13.011 -17.089 11.648 1.00 85.38 497 VAL A O 1
ATOM 3817 N N . SER A 1 498 ? 11.217 -15.853 12.154 1.00 83.25 498 SER A N 1
ATOM 3818 C CA . SER A 1 498 ? 11.954 -14.619 12.472 1.00 83.25 498 SER A CA 1
ATOM 3819 C C . SER A 1 498 ? 12.544 -14.574 13.879 1.00 83.25 498 SER A C 1
ATOM 3821 O O . SER A 1 498 ? 13.345 -13.681 14.155 1.00 83.25 498 SER A O 1
ATOM 3823 N N . LEU A 1 499 ? 12.134 -15.458 14.795 1.00 79.75 499 LEU A N 1
ATOM 3824 C CA . LEU A 1 499 ? 12.739 -15.489 16.124 1.00 79.75 499 LEU A CA 1
ATOM 3825 C C . LEU A 1 499 ? 14.241 -15.759 15.981 1.00 79.75 499 LEU A C 1
ATOM 3827 O O . LEU A 1 499 ? 14.598 -16.654 15.207 1.00 79.75 499 LEU A O 1
ATOM 3831 N N . PRO A 1 500 ? 15.106 -15.020 16.712 1.00 75.44 500 PRO A N 1
ATOM 3832 C CA . PRO A 1 500 ? 16.531 -15.292 16.740 1.00 75.44 500 PRO A CA 1
ATOM 3833 C C . PRO A 1 500 ? 16.711 -16.785 16.921 1.00 75.44 500 PRO A C 1
ATOM 3835 O O . PRO A 1 500 ? 16.151 -17.391 17.839 1.00 75.44 500 PRO A O 1
ATOM 3838 N N . HIS A 1 501 ? 17.403 -17.378 15.962 1.00 74.12 501 HIS A N 1
ATOM 3839 C CA . HIS A 1 501 ? 17.696 -18.787 15.961 1.00 74.12 501 HIS A CA 1
ATOM 3840 C C . HIS A 1 501 ? 18.475 -19.067 17.238 1.00 74.12 501 HIS A C 1
ATOM 3842 O O . HIS A 1 501 ? 19.665 -18.776 17.287 1.00 74.12 501 HIS A O 1
ATOM 3848 N N . GLN A 1 502 ? 17.797 -19.571 18.275 1.00 76.50 502 GLN A N 1
ATOM 3849 C CA . GLN A 1 502 ? 18.464 -19.909 19.520 1.00 76.50 502 GLN A CA 1
ATOM 3850 C C . GLN A 1 502 ? 19.554 -20.903 19.141 1.00 76.50 502 GLN A C 1
ATOM 3852 O O . GLN A 1 502 ? 19.270 -21.963 18.570 1.00 76.50 502 GLN A O 1
ATOM 3857 N N . GLU A 1 503 ? 20.805 -20.492 19.316 1.00 84.56 503 GLU A N 1
ATOM 3858 C CA . GLU A 1 503 ? 21.924 -21.387 19.113 1.00 84.56 503 GLU A CA 1
ATOM 3859 C C . GLU A 1 503 ? 21.834 -22.453 20.199 1.00 84.56 503 GLU A C 1
ATOM 3861 O O . GLU A 1 503 ? 21.568 -22.158 21.364 1.00 84.56 503 GLU A O 1
ATOM 3866 N N . PHE A 1 504 ? 21.983 -23.705 19.795 1.00 91.75 504 PHE A N 1
ATOM 3867 C CA . PHE A 1 504 ? 21.939 -24.842 20.696 1.00 91.75 504 PHE A CA 1
ATOM 3868 C C . PHE A 1 504 ? 23.161 -25.707 20.445 1.00 91.75 504 PHE A C 1
ATOM 3870 O O . PHE A 1 504 ? 23.609 -25.885 19.307 1.00 91.75 504 PHE A O 1
ATOM 3877 N N . THR A 1 505 ? 23.694 -26.250 21.526 1.00 94.31 505 THR A N 1
ATOM 3878 C CA . THR A 1 505 ? 24.735 -27.269 21.491 1.00 94.31 505 THR A CA 1
ATOM 3879 C C . THR A 1 505 ? 24.107 -28.661 21.390 1.00 94.31 505 THR A C 1
ATOM 3881 O O . THR A 1 505 ? 22.906 -28.855 21.607 1.00 94.31 505 THR A O 1
ATOM 3884 N N . LEU A 1 506 ? 24.924 -29.671 21.082 1.00 94.81 506 LEU A N 1
ATOM 3885 C CA . LEU A 1 506 ? 24.484 -31.072 21.119 1.00 94.81 506 LEU A CA 1
ATOM 3886 C C . LEU A 1 506 ? 24.001 -31.490 22.518 1.00 94.81 506 LEU A C 1
ATOM 3888 O O . LEU A 1 506 ? 23.083 -32.301 22.639 1.00 94.81 506 LEU A O 1
ATOM 3892 N N . GLU A 1 507 ? 24.590 -30.916 23.568 1.00 95.38 507 GLU A N 1
ATOM 3893 C CA . GLU A 1 507 ? 24.190 -31.171 24.949 1.00 95.38 507 GLU A CA 1
ATOM 3894 C C . GLU A 1 507 ? 22.793 -30.604 25.242 1.00 95.38 507 GLU A C 1
ATOM 3896 O O . GLU A 1 507 ? 21.964 -31.283 25.855 1.00 95.38 507 GLU A O 1
ATOM 3901 N N . ASP A 1 508 ? 22.498 -29.402 24.738 1.00 95.38 508 ASP A N 1
ATOM 3902 C CA . ASP A 1 508 ? 21.179 -28.783 24.883 1.00 95.38 508 ASP A CA 1
ATOM 3903 C C . ASP A 1 508 ? 20.095 -29.638 24.222 1.00 95.38 508 ASP A C 1
ATOM 3905 O O . ASP A 1 508 ? 19.070 -29.927 24.844 1.00 95.38 508 ASP A O 1
ATOM 3909 N N . LEU A 1 509 ? 20.346 -30.133 23.003 1.00 96.19 509 LEU A N 1
ATOM 3910 C CA . LEU A 1 509 ? 19.424 -31.035 22.304 1.00 96.19 509 LEU A CA 1
ATOM 3911 C C . LEU A 1 509 ? 19.133 -32.309 23.110 1.00 96.19 509 LEU A C 1
ATOM 3913 O O . LEU A 1 509 ? 17.984 -32.753 23.180 1.00 96.19 509 LEU A O 1
ATOM 3917 N N . GLY A 1 510 ? 20.154 -32.877 23.760 1.00 95.50 510 GLY A N 1
ATOM 3918 C CA . GLY A 1 510 ? 20.007 -34.047 24.626 1.00 95.50 510 GLY A CA 1
ATOM 3919 C C . GLY A 1 510 ? 19.076 -33.799 25.817 1.00 95.50 510 GLY A C 1
ATOM 3920 O O . GLY A 1 510 ? 18.304 -34.690 26.185 1.00 95.50 510 GLY A O 1
ATOM 3921 N N . LYS A 1 511 ? 19.093 -32.578 26.369 1.00 96.44 511 LYS A N 1
ATOM 3922 C CA . LYS A 1 511 ? 18.294 -32.154 27.533 1.00 96.44 511 LYS A CA 1
ATOM 3923 C C . LYS A 1 511 ? 16.889 -31.664 27.172 1.00 96.44 511 LYS A C 1
ATOM 3925 O O . LYS A 1 511 ? 15.990 -31.721 28.011 1.00 96.44 511 LYS A O 1
ATOM 3930 N N . MET A 1 512 ? 16.666 -31.195 25.944 1.00 96.81 512 MET A N 1
ATOM 3931 C CA . MET A 1 512 ? 15.371 -30.648 25.525 1.00 96.81 512 MET A CA 1
ATOM 3932 C C . MET A 1 512 ? 14.264 -31.717 25.526 1.00 96.81 512 MET A C 1
ATOM 3934 O O . MET A 1 512 ? 14.482 -32.834 25.051 1.00 96.81 512 MET A O 1
ATOM 3938 N N . PRO A 1 513 ? 13.039 -31.422 25.995 1.00 97.25 513 PRO A N 1
ATOM 3939 C CA . PRO A 1 513 ? 11.917 -32.351 25.879 1.00 97.25 513 PRO A CA 1
ATOM 3940 C C . PRO A 1 513 ? 11.506 -32.529 24.408 1.00 97.25 513 PRO A C 1
ATOM 3942 O O . PRO A 1 513 ? 11.688 -31.634 23.588 1.00 97.25 513 PRO A O 1
ATOM 3945 N N . THR A 1 514 ? 10.895 -33.667 24.059 1.00 96.25 514 THR A N 1
ATOM 3946 C CA . THR A 1 514 ? 10.512 -33.993 22.664 1.00 96.25 514 THR A CA 1
ATOM 3947 C C . THR A 1 514 ? 9.611 -32.930 22.028 1.00 96.25 514 THR A C 1
ATOM 3949 O O . THR A 1 514 ? 9.708 -32.675 20.831 1.00 96.25 514 THR A O 1
ATOM 3952 N N . LYS A 1 515 ? 8.771 -32.261 22.831 1.00 94.94 515 LYS A N 1
ATOM 3953 C CA . LYS A 1 515 ? 7.965 -31.122 22.378 1.00 94.94 515 LYS A CA 1
ATOM 3954 C C . LYS A 1 515 ? 8.840 -29.947 21.920 1.00 94.94 515 LYS A C 1
ATOM 3956 O O . LYS A 1 515 ? 8.655 -29.479 20.808 1.00 94.94 515 LYS A O 1
ATOM 3961 N N . ALA A 1 516 ? 9.829 -29.544 22.721 1.00 92.44 516 ALA A N 1
ATOM 3962 C CA . ALA A 1 516 ? 10.738 -28.452 22.367 1.00 92.44 516 ALA A CA 1
ATOM 3963 C C . ALA A 1 516 ? 11.573 -28.784 21.121 1.00 92.44 516 ALA A C 1
ATOM 3965 O O . ALA A 1 516 ? 11.742 -27.933 20.258 1.00 92.44 516 ALA A O 1
ATOM 3966 N N . LEU A 1 517 ? 12.020 -30.037 20.973 1.00 95.31 517 LEU A N 1
ATOM 3967 C CA . LEU A 1 517 ? 12.711 -30.489 19.759 1.00 95.31 517 LEU A CA 1
ATOM 3968 C C . LEU A 1 517 ? 11.812 -30.406 18.514 1.00 95.31 517 LEU A C 1
ATOM 3970 O O . LEU A 1 517 ? 12.277 -30.034 17.439 1.00 95.31 517 LEU A O 1
ATOM 3974 N N . ARG A 1 518 ? 10.518 -30.728 18.645 1.00 93.31 518 ARG A N 1
ATOM 3975 C CA . ARG A 1 518 ? 9.539 -30.601 17.554 1.00 93.31 518 ARG A CA 1
ATOM 3976 C C . ARG A 1 518 ? 9.292 -29.141 17.186 1.00 93.31 518 ARG A C 1
ATOM 3978 O O . ARG A 1 518 ? 9.263 -28.816 15.999 1.00 93.31 518 ARG A O 1
ATOM 3985 N N . ASP A 1 519 ? 9.139 -28.282 18.188 1.00 85.56 519 ASP A N 1
ATOM 3986 C CA . ASP A 1 519 ? 8.967 -26.842 17.999 1.00 85.56 519 ASP A CA 1
ATOM 3987 C C . ASP A 1 519 ? 10.206 -26.256 17.295 1.00 85.56 519 ASP A C 1
ATOM 3989 O O . ASP A 1 519 ? 10.069 -25.536 16.310 1.00 85.56 519 ASP A O 1
ATOM 3993 N N . LEU A 1 520 ? 11.410 -26.682 17.694 1.00 89.06 520 LEU A N 1
ATOM 3994 C CA . LEU A 1 520 ? 12.677 -26.287 17.075 1.00 89.06 520 LEU A CA 1
ATOM 3995 C C . LEU A 1 520 ? 12.822 -26.805 15.634 1.00 89.06 520 LEU A C 1
ATOM 3997 O O . LEU A 1 520 ? 13.235 -26.054 14.756 1.00 89.06 520 LEU A O 1
ATOM 4001 N N . CYS A 1 521 ? 12.432 -28.052 15.343 1.00 89.31 521 CYS A N 1
ATOM 4002 C CA . CYS A 1 521 ? 12.406 -28.568 13.965 1.00 89.31 521 CYS A CA 1
ATOM 4003 C C . CYS A 1 521 ? 11.425 -27.791 13.082 1.00 89.31 521 CYS A C 1
ATOM 4005 O O . CYS A 1 521 ? 11.718 -27.524 11.920 1.00 89.31 521 CYS A O 1
ATOM 4007 N N . THR A 1 522 ? 10.270 -27.416 13.636 1.00 83.56 522 THR A N 1
ATOM 4008 C CA . THR A 1 522 ? 9.259 -26.613 12.937 1.00 83.56 522 THR A CA 1
ATOM 4009 C C . THR A 1 522 ? 9.793 -25.209 12.663 1.00 83.56 522 THR A C 1
ATOM 4011 O O . THR A 1 522 ? 9.695 -24.731 11.538 1.00 83.56 522 THR A O 1
ATOM 4014 N N . GLN A 1 523 ? 10.436 -24.590 13.659 1.00 80.62 523 GLN A N 1
ATOM 4015 C CA . GLN A 1 523 ? 11.090 -23.287 13.540 1.00 80.62 523 GLN A CA 1
ATOM 4016 C C . GLN A 1 523 ? 12.175 -23.287 12.456 1.00 80.62 523 GLN A C 1
ATOM 4018 O O . GLN A 1 523 ? 12.284 -22.338 11.686 1.00 80.62 523 GLN A O 1
ATOM 4023 N N . ARG A 1 524 ? 12.961 -24.365 12.379 1.00 83.19 524 ARG A N 1
ATOM 4024 C CA . ARG A 1 524 ? 14.046 -24.531 11.404 1.00 83.19 524 ARG A CA 1
ATOM 4025 C C . ARG A 1 524 ? 13.564 -25.032 10.035 1.00 83.19 524 ARG A C 1
ATOM 4027 O O . ARG A 1 524 ? 14.378 -25.129 9.125 1.00 83.19 524 ARG A O 1
ATOM 4034 N N . GLY A 1 525 ? 12.277 -25.358 9.878 1.00 85.31 525 GLY A N 1
ATOM 4035 C CA . GLY A 1 525 ? 11.721 -25.884 8.626 1.00 85.31 525 GLY A CA 1
ATOM 4036 C C . GLY A 1 525 ? 12.221 -27.285 8.255 1.00 85.31 525 GLY A C 1
ATOM 4037 O O . GLY A 1 525 ? 12.224 -27.644 7.083 1.00 85.31 525 GLY A O 1
ATOM 4038 N N . VAL A 1 526 ? 12.650 -28.076 9.240 1.00 92.56 526 VAL A N 1
ATOM 4039 C CA . VAL A 1 526 ? 13.267 -29.402 9.054 1.00 92.56 526 VAL A CA 1
ATOM 4040 C C . VAL A 1 526 ? 12.473 -30.515 9.750 1.00 92.56 526 VAL A C 1
ATOM 4042 O O . VAL A 1 526 ? 13.019 -31.521 10.192 1.00 92.56 526 VAL A O 1
ATOM 4045 N N . LEU A 1 527 ? 11.161 -30.335 9.909 1.00 93.12 527 LEU A N 1
ATOM 4046 C CA . LEU A 1 527 ? 10.317 -31.335 10.558 1.00 93.12 527 LEU A CA 1
ATOM 4047 C C . LEU A 1 527 ? 10.200 -32.600 9.672 1.00 93.12 527 LEU A C 1
ATOM 4049 O O . LEU A 1 527 ? 9.705 -32.491 8.550 1.00 93.12 527 LEU A O 1
ATOM 4053 N N . PRO A 1 528 ? 10.616 -33.793 10.145 1.00 90.50 528 PRO A N 1
ATOM 4054 C CA . PRO A 1 528 ? 10.560 -35.015 9.346 1.00 90.50 528 PRO A CA 1
ATOM 4055 C C . PRO A 1 528 ? 9.114 -35.437 9.044 1.00 90.50 528 PRO A C 1
ATOM 4057 O O . PRO A 1 528 ? 8.220 -35.294 9.881 1.00 90.50 528 PRO A O 1
ATOM 4060 N N . HIS A 1 529 ? 8.884 -35.988 7.850 1.00 89.88 529 HIS A N 1
ATOM 4061 C CA . HIS A 1 529 ? 7.587 -36.543 7.459 1.00 89.88 529 HIS A CA 1
ATOM 4062 C C . HIS A 1 529 ? 7.327 -37.887 8.164 1.00 89.88 529 HIS A C 1
ATOM 4064 O O . HIS A 1 529 ? 8.202 -38.749 8.196 1.00 89.88 529 HIS A O 1
ATOM 4070 N N . GLY A 1 530 ? 6.114 -38.087 8.696 1.00 89.38 530 GLY A N 1
ATOM 4071 C CA . GLY A 1 530 ? 5.689 -39.343 9.333 1.00 89.38 530 GLY A CA 1
ATOM 4072 C C . GLY A 1 530 ? 5.623 -39.286 10.863 1.00 89.38 530 GLY A C 1
ATOM 4073 O O . GLY A 1 530 ? 5.412 -38.228 11.457 1.00 89.38 530 GLY A O 1
ATOM 4074 N N . THR A 1 531 ? 5.743 -40.442 11.522 1.00 86.75 531 THR A N 1
ATOM 4075 C CA . THR A 1 531 ? 5.730 -40.538 12.988 1.00 86.75 531 THR A CA 1
ATOM 4076 C C . THR A 1 531 ? 6.972 -39.872 13.581 1.00 86.75 531 THR A C 1
ATOM 4078 O O . THR A 1 531 ? 8.112 -40.265 13.330 1.00 86.75 531 THR A O 1
ATOM 4081 N N . VAL A 1 532 ? 6.744 -38.829 14.379 1.00 93.12 532 VAL A N 1
ATOM 4082 C CA . VAL A 1 532 ? 7.803 -37.961 14.906 1.00 93.12 532 VAL A CA 1
ATOM 4083 C C . VAL A 1 532 ? 8.341 -38.514 16.228 1.00 93.12 532 VAL A C 1
ATOM 4085 O O . VAL A 1 532 ? 7.898 -38.111 17.309 1.00 93.12 532 VAL A O 1
ATOM 4088 N N . GLU A 1 533 ? 9.293 -39.441 16.136 1.00 96.81 533 GLU A N 1
ATOM 4089 C CA . GLU A 1 533 ? 10.061 -39.938 17.281 1.00 96.81 533 GLU A CA 1
ATOM 4090 C C . GLU A 1 533 ? 11.196 -38.979 17.672 1.00 96.81 533 GLU A C 1
ATOM 4092 O O . GLU A 1 533 ? 11.701 -38.203 16.858 1.00 96.81 533 GLU A O 1
ATOM 4097 N N . ARG A 1 534 ? 11.617 -39.031 18.942 1.00 97.44 534 ARG A N 1
ATOM 4098 C CA . ARG A 1 534 ? 12.684 -38.168 19.481 1.00 97.44 534 ARG A CA 1
ATOM 4099 C C . ARG A 1 534 ? 14.004 -38.342 18.723 1.00 97.44 534 ARG A C 1
ATOM 4101 O O . ARG A 1 534 ? 14.679 -37.355 18.459 1.00 97.44 534 ARG A O 1
ATOM 4108 N N . THR A 1 535 ? 14.349 -39.575 18.368 1.00 97.06 535 THR A N 1
ATOM 4109 C CA . THR A 1 535 ? 15.528 -39.936 17.566 1.00 97.06 535 THR A CA 1
ATOM 4110 C C . THR A 1 535 ? 15.515 -39.261 16.198 1.00 97.06 535 THR A C 1
ATOM 4112 O O . THR A 1 535 ? 16.515 -38.653 15.830 1.00 97.06 535 THR A O 1
ATOM 4115 N N . ASN A 1 536 ? 14.372 -39.256 15.503 1.00 96.88 536 ASN A N 1
ATOM 4116 C CA . ASN A 1 536 ? 14.224 -38.589 14.204 1.00 96.88 536 ASN A CA 1
ATOM 4117 C C . ASN A 1 536 ? 14.403 -37.068 14.327 1.00 96.88 536 ASN A C 1
ATOM 4119 O O . ASN A 1 536 ? 15.100 -36.459 13.523 1.00 96.88 536 ASN A O 1
ATOM 4123 N N . LEU A 1 537 ? 13.821 -36.449 15.361 1.00 97.31 537 LEU A N 1
ATOM 4124 C CA . LEU A 1 537 ? 13.999 -35.014 15.625 1.00 97.31 537 LEU A CA 1
ATOM 4125 C C . LEU A 1 537 ? 15.467 -34.662 15.903 1.00 97.31 537 LEU A C 1
ATOM 4127 O O . LEU A 1 537 ? 15.988 -33.697 15.349 1.00 97.31 537 LEU A O 1
ATOM 4131 N N . LEU A 1 538 ? 16.146 -35.451 16.741 1.00 97.00 538 LEU A N 1
ATOM 4132 C CA . LEU A 1 538 ? 17.561 -35.242 17.051 1.00 97.00 538 LEU A CA 1
ATOM 4133 C C . LEU A 1 538 ? 18.437 -35.414 15.810 1.00 97.00 538 LEU A C 1
ATOM 4135 O O . LEU A 1 538 ? 19.296 -34.576 15.569 1.00 97.00 538 LEU A O 1
ATOM 4139 N N . GLN A 1 539 ? 18.196 -36.444 14.997 1.00 96.31 539 GLN A N 1
ATOM 4140 C CA . GLN A 1 539 ? 18.981 -36.708 13.790 1.00 96.31 539 GLN A CA 1
ATOM 4141 C C . GLN A 1 539 ? 18.966 -35.524 12.816 1.00 96.31 539 GLN A C 1
ATOM 4143 O O . GLN A 1 539 ? 19.986 -35.229 12.197 1.00 96.31 539 GLN A O 1
ATOM 4148 N N . VAL A 1 540 ? 17.836 -34.821 12.713 1.00 96.19 540 VAL A N 1
ATOM 4149 C CA . VAL A 1 540 ? 17.707 -33.658 11.832 1.00 96.19 540 VAL A CA 1
ATOM 4150 C C . VAL A 1 540 ? 18.260 -32.371 12.467 1.00 96.19 540 VAL A C 1
ATOM 4152 O O . VAL A 1 540 ? 18.760 -31.501 11.756 1.00 96.19 540 VAL A O 1
ATOM 4155 N N . LEU A 1 541 ? 18.233 -32.245 13.799 1.00 95.44 541 LEU A N 1
ATOM 4156 C CA . LEU A 1 541 ? 18.750 -31.068 14.513 1.00 95.44 541 LEU A CA 1
ATOM 4157 C C . LEU A 1 541 ? 20.260 -31.111 14.781 1.00 95.44 541 LEU A C 1
ATOM 4159 O O . LEU A 1 541 ? 20.885 -30.058 14.852 1.00 95.44 541 LEU A O 1
ATOM 4163 N N . VAL A 1 542 ? 20.862 -32.296 14.915 1.00 96.12 542 VAL A N 1
ATOM 4164 C CA . VAL A 1 542 ? 22.301 -32.476 15.187 1.00 96.12 542 VAL A CA 1
ATOM 4165 C C . VAL A 1 542 ? 23.200 -31.742 14.174 1.00 96.12 542 VAL A C 1
ATOM 4167 O O . VAL A 1 542 ? 24.119 -31.057 14.622 1.00 96.12 542 VAL A O 1
ATOM 4170 N N . PRO A 1 543 ? 22.947 -31.787 12.848 1.00 95.12 543 PRO A N 1
ATOM 4171 C CA . PRO A 1 543 ? 23.726 -31.023 11.867 1.00 95.12 543 PRO A CA 1
ATOM 4172 C C . PRO A 1 543 ? 23.626 -29.498 12.017 1.00 95.12 543 PRO A C 1
ATOM 4174 O O . PRO A 1 543 ? 24.490 -28.784 11.518 1.00 95.12 543 PRO A O 1
ATOM 4177 N N . LEU A 1 544 ? 22.575 -29.002 12.679 1.00 92.56 544 LEU A N 1
ATOM 4178 C CA . LEU A 1 544 ? 22.321 -27.576 12.897 1.00 92.56 544 LEU A CA 1
ATOM 4179 C C . LEU A 1 544 ? 22.853 -27.077 14.249 1.00 92.56 544 LEU A C 1
ATOM 4181 O O . LEU A 1 544 ? 22.855 -25.869 14.489 1.00 92.56 544 LEU A O 1
ATOM 4185 N N . ALA A 1 545 ? 23.273 -27.982 15.140 1.00 93.69 545 ALA A N 1
ATOM 4186 C CA . ALA A 1 545 ? 23.822 -27.619 16.439 1.00 93.69 545 ALA A CA 1
ATOM 4187 C C . ALA A 1 545 ? 25.193 -26.957 16.269 1.00 93.69 545 ALA A C 1
ATOM 4189 O O . ALA A 1 545 ? 26.051 -27.456 15.533 1.00 93.69 545 ALA A O 1
ATOM 4190 N N . ARG A 1 546 ? 25.430 -25.852 16.985 1.00 89.81 546 ARG A N 1
ATOM 4191 C CA . ARG A 1 546 ? 26.741 -25.198 16.990 1.00 89.81 546 ARG A CA 1
ATOM 4192 C C . ARG A 1 546 ? 27.737 -26.182 17.596 1.00 89.81 546 ARG A C 1
ATOM 4194 O O . ARG A 1 546 ? 27.567 -26.629 18.733 1.00 89.81 546 ARG A O 1
ATOM 4201 N N . ARG A 1 547 ? 28.775 -26.546 16.835 1.00 86.75 547 ARG A N 1
ATOM 4202 C CA . ARG A 1 547 ? 29.918 -27.245 17.428 1.00 86.75 547 ARG A CA 1
ATOM 4203 C C . ARG A 1 547 ? 30.523 -26.284 18.446 1.00 86.75 547 ARG A C 1
ATOM 4205 O O . ARG A 1 547 ? 30.769 -25.140 18.060 1.00 86.75 547 ARG A O 1
ATOM 4212 N N . PRO A 1 548 ? 30.737 -26.697 19.707 1.00 81.94 548 PRO A N 1
ATOM 4213 C CA . PRO A 1 548 ? 31.511 -25.878 20.623 1.00 81.94 548 PRO A CA 1
ATOM 4214 C C . PRO A 1 548 ? 32.833 -25.611 19.912 1.00 81.94 548 PRO A C 1
ATOM 4216 O O . PRO A 1 548 ? 33.532 -26.559 19.549 1.00 81.94 548 PRO A O 1
ATOM 4219 N N . GLU A 1 549 ? 33.104 -24.346 19.588 1.00 73.25 549 GLU A N 1
ATOM 4220 C CA . GLU A 1 549 ? 34.393 -23.954 19.039 1.00 73.25 549 GLU A CA 1
ATOM 4221 C C . GLU A 1 549 ? 35.413 -24.414 20.069 1.00 73.25 549 GLU A C 1
ATOM 4223 O O . GLU A 1 549 ? 35.478 -23.874 21.173 1.00 73.25 549 GLU A O 1
ATOM 4228 N N . SER A 1 550 ? 36.102 -25.514 19.752 1.00 60.97 550 SER A N 1
ATOM 4229 C CA . SER A 1 550 ? 37.164 -26.064 20.577 1.00 60.97 550 SER A CA 1
ATOM 4230 C C . SER A 1 550 ? 38.105 -24.909 20.823 1.00 60.97 550 SER A C 1
ATOM 4232 O O . SER A 1 550 ? 38.703 -24.435 19.858 1.00 60.97 550 SER A O 1
ATOM 4234 N N . ALA A 1 551 ? 38.136 -24.424 22.068 1.00 58.12 551 ALA A N 1
ATOM 4235 C CA . ALA A 1 551 ? 38.884 -23.252 22.479 1.00 58.12 551 ALA A CA 1
ATOM 4236 C C . ALA A 1 551 ? 40.243 -23.283 21.785 1.00 58.12 551 ALA A C 1
ATOM 4238 O O . ALA A 1 551 ? 41.084 -24.127 22.101 1.00 58.12 551 ALA A O 1
ATOM 4239 N N . VAL A 1 552 ? 40.416 -22.431 20.771 1.00 62.50 552 VAL A N 1
ATOM 4240 C CA . VAL A 1 552 ? 41.722 -22.256 20.149 1.00 62.50 552 VAL A CA 1
ATOM 4241 C C . VAL A 1 552 ? 42.611 -21.809 21.304 1.00 62.50 552 VAL A C 1
ATOM 4243 O O . VAL A 1 552 ? 42.250 -20.827 21.961 1.00 62.50 552 VAL A O 1
ATOM 4246 N N . PRO A 1 553 ? 43.689 -22.544 21.639 1.00 62.12 553 PRO A N 1
ATOM 4247 C CA . PRO A 1 553 ? 44.532 -22.185 22.760 1.00 62.12 553 PRO A CA 1
ATOM 4248 C C . PRO A 1 553 ? 45.039 -20.772 22.503 1.00 62.12 553 PRO A C 1
ATOM 4250 O O . PRO A 1 553 ? 45.823 -20.542 21.583 1.00 62.12 553 PRO A O 1
ATOM 4253 N N . THR A 1 554 ? 44.528 -19.816 23.275 1.00 58.34 554 THR A N 1
ATOM 4254 C CA . THR A 1 554 ? 45.004 -18.438 23.272 1.00 58.34 554 THR A CA 1
ATOM 4255 C C . THR A 1 554 ? 46.507 -18.502 23.498 1.00 58.34 554 THR A C 1
ATOM 4257 O O . THR A 1 554 ? 46.949 -18.972 24.549 1.00 58.34 554 THR A O 1
ATOM 4260 N N . ALA A 1 555 ? 47.283 -18.116 22.483 1.00 58.50 555 ALA A N 1
ATOM 4261 C CA . ALA A 1 555 ? 48.735 -18.138 22.543 1.00 58.50 555 ALA A CA 1
ATOM 4262 C C . ALA A 1 555 ? 49.212 -17.422 23.823 1.00 58.50 555 ALA A C 1
ATOM 4264 O O . ALA A 1 555 ? 48.651 -16.378 24.179 1.00 58.50 555 ALA A O 1
ATOM 4265 N N . PRO A 1 556 ? 50.201 -17.978 24.546 1.00 57.94 556 PRO A N 1
ATOM 4266 C CA . PRO A 1 556 ? 50.642 -17.425 25.815 1.00 57.94 556 PRO A CA 1
ATOM 4267 C C . PRO A 1 556 ? 51.149 -15.995 25.619 1.00 57.94 556 PRO A C 1
ATOM 4269 O O . PRO A 1 556 ? 52.058 -15.728 24.834 1.00 57.94 556 PRO A O 1
ATOM 4272 N N . LYS A 1 557 ? 50.525 -15.077 26.356 1.00 53.03 557 LYS A N 1
ATOM 4273 C CA . LYS A 1 557 ? 50.898 -13.669 26.479 1.00 53.03 557 LYS A CA 1
ATOM 4274 C C . LYS A 1 557 ? 52.335 -13.597 27.032 1.00 53.03 557 LYS A C 1
ATOM 4276 O O . LYS A 1 557 ? 52.544 -14.078 28.146 1.00 53.03 557 LYS A O 1
ATOM 4281 N N . PRO A 1 558 ? 53.325 -13.042 26.308 1.00 52.34 558 PRO A N 1
ATOM 4282 C CA . PRO A 1 558 ? 54.689 -12.973 26.811 1.00 52.34 558 PRO A CA 1
ATOM 4283 C C . PRO A 1 558 ? 54.780 -11.905 27.905 1.00 52.34 558 PRO A C 1
ATOM 4285 O O . PRO A 1 558 ? 54.568 -10.718 27.667 1.00 52.34 558 PRO A O 1
ATOM 4288 N N . THR A 1 559 ? 55.077 -12.351 29.122 1.00 59.91 559 THR A N 1
ATOM 4289 C CA . THR A 1 559 ? 55.496 -11.527 30.260 1.00 59.91 559 THR A CA 1
ATOM 4290 C C . THR A 1 559 ? 57.009 -11.635 30.423 1.00 59.91 559 THR A C 1
ATOM 4292 O O . THR A 1 559 ? 57.509 -12.726 30.693 1.00 59.91 559 THR A O 1
ATOM 4295 N N . GLY A 1 560 ? 57.724 -10.514 30.306 1.00 51.47 560 GLY A N 1
ATOM 4296 C CA . GLY A 1 560 ? 59.146 -10.400 30.642 1.00 51.47 560 GLY A CA 1
ATOM 4297 C C . GLY A 1 560 ? 59.642 -8.939 30.593 1.00 51.47 560 GLY A C 1
ATOM 4298 O O . GLY A 1 560 ? 59.321 -8.268 29.615 1.00 51.47 560 GLY A O 1
ATOM 4299 N N . PRO A 1 561 ? 60.355 -8.437 31.626 1.00 64.25 561 PRO A N 1
ATOM 4300 C CA . PRO A 1 561 ? 60.739 -7.026 31.805 1.00 64.25 561 PRO A CA 1
ATOM 4301 C C . PRO A 1 561 ? 62.125 -6.649 31.214 1.00 64.25 561 PRO A C 1
ATOM 4303 O O . PRO A 1 561 ? 62.892 -7.530 30.846 1.00 64.25 561 PRO A O 1
ATOM 4306 N N . GLU A 1 562 ? 62.381 -5.327 31.152 1.00 46.28 562 GLU A N 1
ATOM 4307 C CA . GLU A 1 562 ? 63.636 -4.516 31.033 1.00 46.28 562 GLU A CA 1
ATOM 4308 C C . GLU A 1 562 ? 65.008 -5.158 31.402 1.00 46.28 562 GLU A C 1
ATOM 4310 O O . GLU A 1 562 ? 64.993 -6.161 32.114 1.00 46.28 562 GLU A O 1
ATOM 4315 N N . PRO A 1 563 ? 66.206 -4.543 31.128 1.00 62.00 563 PRO A N 1
ATOM 4316 C CA . PRO A 1 563 ? 66.536 -3.257 30.461 1.00 62.00 563 PRO A CA 1
ATOM 4317 C C . PRO A 1 563 ? 67.772 -3.262 29.494 1.00 62.00 563 PRO A C 1
ATOM 4319 O O . PRO A 1 563 ? 68.483 -4.249 29.362 1.00 62.00 563 PRO A O 1
ATOM 4322 N N . ALA A 1 564 ? 67.997 -2.099 28.850 1.00 58.22 564 ALA A N 1
ATOM 4323 C CA . ALA A 1 564 ? 69.233 -1.453 28.341 1.00 58.22 564 ALA A CA 1
ATOM 4324 C C . ALA A 1 564 ? 70.453 -2.266 27.829 1.00 58.22 564 ALA A C 1
ATOM 4326 O O . ALA A 1 564 ? 70.981 -3.114 28.533 1.00 58.22 564 ALA A O 1
ATOM 4327 N N . VAL A 1 565 ? 71.003 -1.845 26.671 1.00 46.09 565 VAL A N 1
ATOM 4328 C CA . VAL A 1 565 ? 72.429 -1.490 26.413 1.00 46.09 565 VAL A CA 1
ATOM 4329 C C . VAL A 1 565 ? 72.620 -1.192 24.907 1.00 46.09 565 VAL A C 1
ATOM 4331 O O . VAL A 1 565 ? 72.258 -1.993 24.051 1.00 46.09 565 VAL A O 1
ATOM 4334 N N . ALA A 1 566 ? 73.179 -0.018 24.590 1.00 47.78 566 ALA A N 1
ATOM 4335 C CA . ALA A 1 566 ? 73.706 0.354 23.265 1.00 47.78 566 ALA A CA 1
ATOM 4336 C C . ALA A 1 566 ? 75.063 -0.348 23.007 1.00 47.78 566 ALA A C 1
ATOM 4338 O O . ALA A 1 566 ? 75.733 -0.684 23.985 1.00 47.78 566 ALA A O 1
ATOM 4339 N N . PRO A 1 567 ? 75.537 -0.528 21.753 1.00 54.53 567 PRO A N 1
ATOM 4340 C CA . PRO A 1 567 ? 76.305 0.551 21.107 1.00 54.53 567 PRO A CA 1
ATOM 4341 C C . PRO A 1 567 ? 76.256 0.610 19.555 1.00 54.53 567 PRO A C 1
ATOM 4343 O O . PRO A 1 567 ? 75.759 -0.293 18.895 1.00 54.53 567 PRO A O 1
ATOM 4346 N N . ALA A 1 568 ? 76.778 1.743 19.052 1.00 43.53 568 ALA A N 1
ATOM 4347 C CA . ALA A 1 568 ? 77.437 2.100 17.771 1.00 43.53 568 ALA A CA 1
ATOM 4348 C C . ALA A 1 568 ? 77.633 1.002 16.683 1.00 43.53 568 ALA A C 1
ATOM 4350 O O . ALA A 1 568 ? 77.802 -0.161 17.013 1.00 43.53 568 ALA A O 1
ATOM 4351 N N . SER A 1 569 ? 77.715 1.262 15.370 1.00 40.16 569 SER A N 1
ATOM 4352 C CA . SER A 1 569 ? 78.216 2.421 14.613 1.00 40.16 569 SER A CA 1
ATOM 4353 C C . SER A 1 569 ? 77.885 2.309 13.101 1.00 40.16 569 SER A C 1
ATOM 4355 O O . SER A 1 569 ? 77.604 1.227 12.599 1.00 40.16 569 SER A O 1
ATOM 4357 N N . ASP A 1 570 ? 78.009 3.450 12.409 1.00 36.88 570 ASP A N 1
ATOM 4358 C CA . ASP A 1 570 ? 78.448 3.674 11.016 1.00 36.88 570 ASP A CA 1
ATOM 4359 C C . ASP A 1 570 ? 77.706 3.102 9.790 1.00 36.88 570 ASP A C 1
ATOM 4361 O O . ASP A 1 570 ? 77.596 1.900 9.575 1.00 36.88 570 ASP A O 1
ATOM 4365 N N . GLY A 1 571 ? 77.372 4.007 8.856 1.00 35.12 571 GLY A N 1
ATOM 4366 C CA . GLY A 1 571 ? 77.140 3.646 7.451 1.00 35.12 571 GLY A CA 1
ATOM 4367 C C . GLY A 1 571 ? 76.421 4.698 6.605 1.00 35.12 571 GLY A C 1
ATOM 4368 O O . GLY A 1 571 ? 75.200 4.749 6.573 1.00 35.12 571 GLY A O 1
ATOM 4369 N N . LYS A 1 572 ? 77.188 5.532 5.897 1.00 35.56 572 LYS A N 1
ATOM 4370 C CA . LYS A 1 572 ? 76.760 6.632 5.011 1.00 35.56 572 LYS A CA 1
ATOM 4371 C C . LYS A 1 572 ? 75.900 6.218 3.798 1.00 35.56 572 LYS A C 1
ATOM 4373 O O . LYS A 1 572 ? 76.227 5.273 3.097 1.00 35.56 572 LYS A O 1
ATOM 4378 N N . ALA A 1 573 ? 74.961 7.117 3.483 1.00 36.31 573 ALA A N 1
ATOM 4379 C CA . ALA A 1 573 ? 74.596 7.652 2.160 1.00 36.31 573 ALA A CA 1
ATOM 4380 C C . ALA A 1 573 ? 74.116 6.705 1.039 1.00 36.31 573 ALA A C 1
ATOM 4382 O O . ALA A 1 573 ? 74.914 6.129 0.309 1.00 36.31 573 ALA A O 1
ATOM 4383 N N . ALA A 1 574 ? 72.810 6.765 0.759 1.00 37.72 574 ALA A N 1
ATOM 4384 C CA . ALA A 1 574 ? 72.291 6.900 -0.604 1.00 37.72 574 ALA A CA 1
ATOM 4385 C C . ALA A 1 574 ? 70.908 7.570 -0.554 1.00 37.72 574 ALA A C 1
ATOM 4387 O O . ALA A 1 574 ? 69.959 7.033 0.012 1.00 37.72 574 ALA A O 1
ATOM 4388 N N . GLN A 1 575 ? 70.828 8.777 -1.114 1.00 41.81 575 GLN A N 1
ATOM 4389 C CA . GLN A 1 575 ? 69.585 9.475 -1.426 1.00 41.81 575 GLN A CA 1
ATOM 4390 C C . GLN A 1 575 ? 68.862 8.727 -2.548 1.00 41.81 575 GLN A C 1
ATOM 4392 O O . GLN A 1 575 ? 69.448 8.536 -3.608 1.00 41.81 575 GLN A O 1
ATOM 4397 N N . LEU A 1 576 ? 67.595 8.377 -2.337 1.00 36.81 576 LEU A N 1
ATOM 4398 C CA . LEU A 1 576 ? 66.610 8.168 -3.396 1.00 36.81 576 LEU A CA 1
ATOM 4399 C C . LEU A 1 576 ? 65.245 8.594 -2.846 1.00 36.81 576 LEU A C 1
ATOM 4401 O O . LEU A 1 576 ? 64.795 8.108 -1.809 1.00 36.81 576 LEU A O 1
ATOM 4405 N N . GLU A 1 577 ? 64.640 9.563 -3.525 1.00 44.72 577 GLU A N 1
ATOM 4406 C CA . GLU A 1 577 ? 63.315 10.096 -3.228 1.00 44.72 577 GLU A CA 1
ATOM 4407 C C . GLU A 1 577 ? 62.211 9.036 -3.348 1.00 44.72 577 GLU A C 1
ATOM 4409 O O . GLU A 1 577 ? 62.242 8.226 -4.279 1.00 44.72 577 GLU A O 1
ATOM 4414 N N . PRO A 1 578 ? 61.168 9.090 -2.500 1.00 42.25 578 PRO A N 1
ATOM 4415 C CA . PRO A 1 578 ? 59.909 8.434 -2.782 1.00 42.25 578 PRO A CA 1
ATOM 4416 C C . PRO A 1 578 ? 58.880 9.416 -3.353 1.00 42.25 578 PRO A C 1
ATOM 4418 O O . PRO A 1 578 ? 58.521 10.432 -2.757 1.00 42.25 578 PRO A O 1
ATOM 4421 N N . LEU A 1 579 ? 58.369 9.021 -4.517 1.00 36.25 579 LEU A N 1
ATOM 4422 C CA . LEU A 1 579 ? 57.188 9.549 -5.177 1.00 36.25 579 LEU A CA 1
ATOM 4423 C C . LEU A 1 579 ? 55.976 9.688 -4.238 1.00 36.25 579 LEU A C 1
ATOM 4425 O O . LEU A 1 579 ? 55.537 8.728 -3.611 1.00 36.25 579 LEU A O 1
ATOM 4429 N N . SER A 1 580 ? 55.382 10.881 -4.305 1.00 37.06 580 SER A N 1
ATOM 4430 C CA . SER A 1 580 ? 53.940 11.165 -4.373 1.00 37.06 580 SER A CA 1
ATOM 4431 C C . SER A 1 580 ? 53.021 10.484 -3.354 1.00 37.06 580 SER A C 1
ATOM 4433 O O . SER A 1 580 ? 52.400 9.454 -3.613 1.00 37.06 580 SER A O 1
ATOM 4435 N N . GLN A 1 581 ? 52.805 11.191 -2.245 1.00 38.62 581 GLN A N 1
ATOM 4436 C CA . GLN A 1 581 ? 51.550 11.144 -1.500 1.00 38.62 581 GLN A CA 1
ATOM 4437 C C . GLN A 1 581 ? 50.427 11.742 -2.365 1.00 38.62 581 GLN A C 1
ATOM 4439 O O . GLN A 1 581 ? 50.465 12.917 -2.727 1.00 38.62 581 GLN A O 1
ATOM 4444 N N . GLN A 1 582 ? 49.420 10.930 -2.692 1.00 39.28 582 GLN A N 1
ATOM 4445 C CA . GLN A 1 582 ? 48.141 11.411 -3.208 1.00 39.28 582 GLN A CA 1
ATOM 4446 C C . GLN A 1 582 ? 47.426 12.213 -2.113 1.00 39.28 582 GLN A C 1
ATOM 4448 O O . GLN A 1 582 ? 47.019 11.664 -1.089 1.00 39.28 582 GLN A O 1
ATOM 4453 N N . GLN A 1 583 ? 47.278 13.517 -2.348 1.00 40.53 583 GLN A N 1
ATOM 4454 C CA . GLN A 1 583 ? 46.344 14.374 -1.624 1.00 40.53 583 GLN A CA 1
ATOM 4455 C C . GLN A 1 583 ? 44.893 13.910 -1.857 1.00 40.53 583 GLN A C 1
ATOM 4457 O O . GLN A 1 583 ? 44.549 13.529 -2.980 1.00 40.53 583 GLN A O 1
ATOM 4462 N N . PRO A 1 584 ? 44.015 13.990 -0.842 1.00 45.59 584 PRO A N 1
ATOM 4463 C CA . PRO A 1 584 ? 42.574 13.921 -1.057 1.00 45.59 584 PRO A CA 1
ATOM 4464 C C . PRO A 1 584 ? 42.094 15.136 -1.880 1.00 45.59 584 PRO A C 1
ATOM 4466 O O . PRO A 1 584 ? 42.692 16.213 -1.791 1.00 45.59 584 PRO A O 1
ATOM 4469 N N . PRO A 1 585 ? 41.036 14.986 -2.698 1.00 48.59 585 PRO A N 1
ATOM 4470 C CA . PRO A 1 585 ? 40.536 16.060 -3.549 1.00 48.59 585 PRO A CA 1
ATOM 4471 C C . PRO A 1 585 ? 39.986 17.225 -2.707 1.00 48.59 585 PRO A C 1
ATOM 4473 O O . PRO A 1 585 ? 39.431 16.988 -1.632 1.00 48.59 585 PRO A O 1
ATOM 4476 N N . PRO A 1 586 ? 40.114 18.478 -3.180 1.00 43.97 586 PRO A N 1
ATOM 4477 C CA . PRO A 1 586 ? 39.638 19.644 -2.451 1.00 43.97 586 PRO A CA 1
ATOM 4478 C C . PRO A 1 586 ? 38.111 19.642 -2.333 1.00 43.97 586 PRO A C 1
ATOM 4480 O O . PRO A 1 586 ? 37.394 19.448 -3.319 1.00 43.97 586 PRO A O 1
ATOM 4483 N N . GLU A 1 587 ? 37.635 19.913 -1.116 1.00 40.50 587 GLU A N 1
ATOM 4484 C CA . GLU A 1 587 ? 36.276 20.365 -0.833 1.00 40.50 587 GLU A CA 1
ATOM 4485 C C . GLU A 1 587 ? 35.915 21.517 -1.773 1.00 40.50 587 GLU A C 1
ATOM 4487 O O . GLU A 1 587 ? 36.479 22.613 -1.715 1.00 40.50 587 GLU A O 1
ATOM 4492 N N . GLN A 1 588 ? 34.956 21.257 -2.658 1.00 38.28 588 GLN A N 1
ATOM 4493 C CA . GLN A 1 588 ? 34.295 22.302 -3.418 1.00 38.28 588 GLN A CA 1
ATOM 4494 C C . GLN A 1 588 ? 33.459 23.133 -2.448 1.00 38.28 588 GLN A C 1
ATOM 4496 O O . GLN A 1 588 ? 32.460 22.672 -1.897 1.00 38.28 588 GLN A O 1
ATOM 4501 N N . GLN A 1 589 ? 33.903 24.369 -2.246 1.00 37.28 589 GLN A N 1
ATOM 4502 C CA . GLN A 1 589 ? 33.147 25.414 -1.575 1.00 37.28 589 GLN A CA 1
ATOM 4503 C C . GLN A 1 589 ? 31.753 25.540 -2.216 1.00 37.28 589 GLN A C 1
ATOM 4505 O O . GLN A 1 589 ? 31.649 25.567 -3.447 1.00 37.28 589 GLN A O 1
ATOM 4510 N N . PRO A 1 590 ? 30.673 25.638 -1.421 1.00 38.00 590 PRO A N 1
ATOM 4511 C CA . PRO A 1 590 ? 29.359 25.920 -1.959 1.00 38.00 590 PRO A CA 1
ATOM 4512 C C . PRO A 1 590 ? 29.380 27.319 -2.573 1.00 38.00 590 PRO A C 1
ATOM 4514 O O . PRO A 1 590 ? 29.702 28.313 -1.922 1.00 38.00 590 PRO A O 1
ATOM 4517 N N . ASN A 1 591 ? 29.059 27.346 -3.862 1.00 38.62 591 ASN A N 1
ATOM 4518 C CA . ASN A 1 591 ? 28.894 28.522 -4.693 1.00 38.62 591 ASN A CA 1
ATOM 4519 C C . ASN A 1 591 ? 28.062 29.577 -3.940 1.00 38.62 591 ASN A C 1
ATOM 4521 O O . ASN A 1 591 ? 26.887 29.345 -3.646 1.00 38.62 591 ASN A O 1
ATOM 4525 N N . GLN A 1 592 ? 28.685 30.708 -3.598 1.00 38.69 592 GLN A N 1
ATOM 4526 C CA . GLN A 1 592 ? 27.997 31.871 -3.047 1.00 38.69 592 GLN A CA 1
ATOM 4527 C C . GLN A 1 592 ? 26.993 32.366 -4.091 1.00 38.69 592 GLN A C 1
ATOM 4529 O O . GLN A 1 592 ? 27.350 33.026 -5.066 1.00 38.69 592 GLN A O 1
ATOM 4534 N N . GLN A 1 593 ? 25.726 32.005 -3.896 1.00 39.84 593 GLN A N 1
ATOM 4535 C CA . GLN A 1 593 ? 24.611 32.619 -4.597 1.00 39.84 593 GLN A CA 1
ATOM 4536 C C . GLN A 1 593 ? 24.561 34.094 -4.197 1.00 39.84 593 GLN A C 1
ATOM 4538 O O . GLN A 1 593 ? 24.423 34.435 -3.022 1.00 39.84 593 GLN A O 1
ATOM 4543 N N . GLN A 1 594 ? 24.709 34.954 -5.202 1.00 37.28 594 GLN A N 1
ATOM 4544 C CA . GLN A 1 594 ? 24.422 36.379 -5.117 1.00 37.28 594 GLN A CA 1
ATOM 4545 C C . GLN A 1 594 ? 23.015 36.596 -4.530 1.00 37.28 594 GLN A C 1
ATOM 4547 O O . GLN A 1 594 ? 22.106 35.821 -4.844 1.00 37.28 594 GLN A O 1
ATOM 4552 N N . PRO A 1 595 ? 22.813 37.630 -3.694 1.00 35.31 595 PRO A N 1
ATOM 4553 C CA . PRO A 1 595 ? 21.497 37.959 -3.170 1.00 35.31 595 PRO A CA 1
ATOM 4554 C C . PRO A 1 595 ? 20.594 38.352 -4.340 1.00 35.31 595 PRO A C 1
ATOM 4556 O O . PRO A 1 595 ? 20.849 39.337 -5.032 1.00 35.31 595 PRO A O 1
ATOM 4559 N N . ALA A 1 596 ? 19.567 37.539 -4.579 1.00 38.31 596 ALA A N 1
ATOM 4560 C CA . ALA A 1 596 ? 18.486 37.886 -5.482 1.00 38.31 596 ALA A CA 1
ATOM 4561 C C . ALA A 1 596 ? 17.822 39.165 -4.964 1.00 38.31 596 ALA A C 1
ATOM 4563 O O . ALA A 1 596 ? 17.437 39.236 -3.794 1.00 38.31 596 ALA A O 1
ATOM 4564 N N . GLU A 1 597 ? 17.730 40.167 -5.837 1.00 40.88 597 GLU A N 1
ATOM 4565 C CA . GLU A 1 597 ? 16.926 41.359 -5.615 1.00 40.88 597 GLU A CA 1
ATOM 4566 C C . GLU A 1 597 ? 15.514 40.959 -5.179 1.00 40.88 597 GLU A C 1
ATOM 4568 O O . GLU A 1 597 ? 14.865 40.088 -5.764 1.00 40.88 597 GLU A O 1
ATOM 4573 N N . GLU A 1 598 ? 15.078 41.598 -4.102 1.00 41.72 598 GLU A N 1
ATOM 4574 C CA . GLU A 1 598 ? 13.781 41.442 -3.472 1.00 41.72 598 GLU A CA 1
ATOM 4575 C C . GLU A 1 598 ? 12.697 41.960 -4.431 1.00 41.72 598 GLU A C 1
ATOM 4577 O O . GLU A 1 598 ? 12.421 43.157 -4.527 1.00 41.72 598 GLU A O 1
ATOM 4582 N N . GLU A 1 599 ? 12.121 41.041 -5.207 1.00 41.34 599 GLU A N 1
ATOM 4583 C CA . GLU A 1 599 ? 10.998 41.312 -6.099 1.00 41.34 599 GLU A CA 1
ATOM 4584 C C . GLU A 1 599 ? 9.761 41.692 -5.251 1.00 41.34 599 GLU A C 1
ATOM 4586 O O . GLU A 1 599 ? 9.391 40.952 -4.329 1.00 41.34 599 GLU A O 1
ATOM 4591 N N . PRO A 1 600 ? 9.111 42.846 -5.504 1.00 49.94 600 PRO A N 1
ATOM 4592 C CA . PRO A 1 600 ? 8.000 43.315 -4.685 1.00 49.94 600 PRO A CA 1
ATOM 4593 C C . PRO A 1 600 ? 6.816 42.335 -4.734 1.00 49.94 600 PRO A C 1
ATOM 4595 O O . PRO A 1 600 ? 6.552 41.719 -5.771 1.00 49.94 600 PRO A O 1
ATOM 4598 N N . PRO A 1 601 ? 6.056 42.199 -3.630 1.00 44.81 601 PRO A N 1
ATOM 4599 C CA . PRO A 1 601 ? 5.015 41.188 -3.504 1.00 44.81 601 PRO A CA 1
ATOM 4600 C C . PRO A 1 601 ? 3.981 41.331 -4.631 1.00 44.81 601 PRO A C 1
ATOM 4602 O O . PRO A 1 601 ? 3.448 42.430 -4.829 1.00 44.81 601 PRO A O 1
ATOM 4605 N N . PRO A 1 602 ? 3.642 40.245 -5.357 1.00 42.38 602 PRO A N 1
ATOM 4606 C CA . PRO A 1 602 ? 2.654 40.317 -6.415 1.00 42.38 602 PRO A CA 1
ATOM 4607 C C . PRO A 1 602 ? 1.322 40.744 -5.806 1.00 42.38 602 PRO A C 1
ATOM 4609 O O . PRO A 1 602 ? 0.746 40.061 -4.952 1.00 42.38 602 PRO A O 1
ATOM 4612 N N . ALA A 1 603 ? 0.845 41.904 -6.258 1.00 40.97 603 ALA A N 1
ATOM 4613 C CA . ALA A 1 603 ? -0.471 42.427 -5.953 1.00 40.97 603 ALA A CA 1
ATOM 4614 C C . ALA A 1 603 ? -1.504 41.300 -6.048 1.00 40.97 603 ALA A C 1
ATOM 4616 O O . ALA A 1 603 ? -1.513 40.543 -7.022 1.00 40.97 603 ALA A O 1
ATOM 4617 N N . LYS A 1 604 ? -2.358 41.197 -5.018 1.00 41.69 604 LYS A N 1
ATOM 4618 C CA . LYS A 1 604 ? -3.519 40.302 -4.941 1.00 41.69 604 LYS A CA 1
ATOM 4619 C C . LYS A 1 604 ? -4.223 40.257 -6.298 1.00 41.69 604 LYS A C 1
ATOM 4621 O O . LYS A 1 604 ? -5.061 41.105 -6.595 1.00 41.69 604 LYS A O 1
ATOM 4626 N N . ARG A 1 605 ? -3.898 39.254 -7.119 1.00 41.88 605 ARG A N 1
ATOM 4627 C CA . ARG A 1 605 ? -4.649 38.955 -8.333 1.00 41.88 605 ARG A CA 1
ATOM 4628 C C . ARG A 1 605 ? -6.008 38.473 -7.873 1.00 41.88 605 ARG A C 1
ATOM 4630 O O . ARG A 1 605 ? -6.163 37.358 -7.378 1.00 41.88 605 ARG A O 1
ATOM 4637 N N . GLN A 1 606 ? -6.963 39.383 -7.985 1.00 38.25 606 GLN A N 1
ATOM 4638 C CA . GLN A 1 606 ? -8.383 39.132 -7.905 1.00 38.25 606 GLN A CA 1
ATOM 4639 C C . GLN A 1 606 ? -8.662 37.911 -8.780 1.00 38.25 606 GLN A C 1
ATOM 4641 O O . GLN A 1 606 ? -8.496 37.940 -9.998 1.00 38.25 606 GLN A O 1
ATOM 4646 N N . ARG A 1 607 ? -8.953 36.791 -8.117 1.00 37.00 607 ARG A N 1
ATOM 4647 C CA . ARG A 1 607 ? -9.334 35.534 -8.747 1.00 37.00 607 ARG A CA 1
ATOM 4648 C C . ARG A 1 607 ? -10.555 35.871 -9.596 1.00 37.00 607 ARG A C 1
ATOM 4650 O O . ARG A 1 607 ? -11.608 36.152 -9.026 1.00 37.00 607 ARG A O 1
ATOM 4657 N N . SER A 1 608 ? -10.394 35.927 -10.918 1.00 42.94 608 SER A N 1
ATOM 4658 C CA . SER A 1 608 ? -11.529 35.998 -11.829 1.00 42.94 608 SER A CA 1
ATOM 4659 C C . SER A 1 608 ? -12.447 34.849 -11.434 1.00 42.94 608 SER A C 1
ATOM 4661 O O . SER A 1 608 ? -12.030 33.687 -11.377 1.00 42.94 608 SER A O 1
ATOM 4663 N N . GLY A 1 609 ? -13.649 35.206 -10.980 1.00 43.25 609 GLY A N 1
ATOM 4664 C CA . GLY A 1 609 ? -14.649 34.230 -10.584 1.00 43.25 609 GLY A CA 1
ATOM 4665 C C . GLY A 1 609 ? -14.889 33.259 -11.741 1.00 43.25 609 GLY A C 1
ATOM 4666 O O . GLY A 1 609 ? -14.624 33.612 -12.891 1.00 43.25 609 GLY A O 1
ATOM 4667 N N . PRO A 1 610 ? -15.350 32.030 -11.464 1.00 49.25 610 PRO A N 1
ATOM 4668 C CA . PRO A 1 610 ? -15.838 31.171 -12.532 1.00 49.25 610 PRO A CA 1
ATOM 4669 C C . PRO A 1 610 ? -16.871 31.978 -13.323 1.00 49.25 610 PRO A C 1
ATOM 4671 O O . PRO A 1 610 ? -17.864 32.412 -12.740 1.00 49.25 610 PRO A O 1
ATOM 4674 N N . GLU A 1 611 ? -16.603 32.242 -14.605 1.00 55.59 611 GLU A N 1
ATOM 4675 C CA . GLU A 1 611 ? -17.588 32.849 -15.497 1.00 55.59 611 GLU A CA 1
ATOM 4676 C C . GLU A 1 611 ? -18.886 32.059 -15.334 1.00 55.59 611 GLU A C 1
ATOM 4678 O O . GLU A 1 611 ? -18.919 30.833 -15.495 1.00 55.59 611 GLU A O 1
ATOM 4683 N N . HIS A 1 612 ? -19.937 32.744 -14.886 1.00 68.06 612 HIS A N 1
ATOM 4684 C CA . HIS A 1 612 ? -21.237 32.130 -14.695 1.00 68.06 612 HIS A CA 1
ATOM 4685 C C . HIS A 1 612 ? -21.736 31.688 -16.072 1.00 68.06 612 HIS A C 1
ATOM 4687 O O . HIS A 1 612 ? -22.203 32.506 -16.855 1.00 68.06 612 HIS A O 1
ATOM 4693 N N . LEU A 1 613 ? -21.706 30.381 -16.344 1.00 83.31 613 LEU A N 1
ATOM 4694 C CA . LEU A 1 613 ? -22.191 29.771 -17.593 1.00 83.31 613 LEU A CA 1
ATOM 4695 C C . LEU A 1 613 ? -23.695 30.013 -17.865 1.00 83.31 613 LEU A C 1
ATOM 4697 O O . LEU A 1 613 ? -24.231 29.511 -18.843 1.00 83.31 613 LEU A O 1
ATOM 4701 N N . GLY A 1 614 ? -24.389 30.780 -17.019 1.00 79.06 614 GLY A N 1
ATOM 4702 C CA . GLY A 1 614 ? -25.842 30.971 -17.064 1.00 79.06 614 GLY A CA 1
ATOM 4703 C C . GLY A 1 614 ? -26.296 32.043 -18.026 1.00 79.06 614 GLY A C 1
ATOM 4704 O O . GLY A 1 614 ? -27.468 32.068 -18.378 1.00 79.06 614 GLY A O 1
ATOM 4705 N N . GLU A 1 615 ? -25.384 32.912 -18.453 1.00 86.38 615 GLU A N 1
ATOM 4706 C CA . GLU A 1 615 ? -25.656 33.878 -19.518 1.00 86.38 615 GLU A CA 1
ATOM 4707 C C . GLU A 1 615 ? -25.313 33.311 -20.902 1.00 86.38 615 GLU A C 1
ATOM 4709 O O . GLU A 1 615 ? -25.610 33.931 -21.924 1.00 86.38 615 GLU A O 1
ATOM 4714 N N . MET A 1 616 ? -24.715 32.114 -20.958 1.00 90.69 616 MET A N 1
ATOM 4715 C CA . MET A 1 616 ? -24.304 31.491 -22.206 1.00 90.69 616 MET A CA 1
ATOM 4716 C C . MET A 1 616 ? -25.536 30.983 -22.959 1.00 90.69 616 MET A C 1
ATOM 4718 O O . MET A 1 616 ? -26.194 30.029 -22.550 1.00 90.69 616 MET A O 1
ATOM 4722 N N . ARG A 1 617 ? -25.853 31.633 -24.078 1.00 94.12 617 ARG A N 1
ATOM 4723 C CA . ARG A 1 617 ? -26.862 31.159 -25.029 1.00 94.12 617 ARG A CA 1
ATOM 4724 C C . ARG A 1 617 ? -26.231 30.087 -25.910 1.00 94.12 617 ARG A C 1
ATOM 4726 O O . ARG A 1 617 ? -25.135 30.291 -26.421 1.00 94.12 617 ARG A O 1
ATOM 4733 N N . PHE A 1 618 ? -26.917 28.965 -26.085 1.00 96.56 618 PHE A N 1
ATOM 4734 C CA . PHE A 1 618 ? -26.434 27.841 -26.883 1.00 96.56 618 PHE A CA 1
ATOM 4735 C C . PHE A 1 618 ? -27.529 27.334 -27.819 1.00 96.56 618 PHE A C 1
ATOM 4737 O O . PHE A 1 618 ? -28.718 27.378 -27.500 1.00 96.56 618 PHE A O 1
ATOM 4744 N N . THR A 1 619 ? -27.119 26.852 -28.983 1.00 97.06 619 THR A N 1
ATOM 4745 C CA . THR A 1 619 ? -27.950 26.094 -29.918 1.00 97.06 619 THR A CA 1
ATOM 4746 C C . THR A 1 619 ? -27.796 24.595 -29.660 1.00 97.06 619 THR A C 1
ATOM 4748 O O . THR A 1 619 ? -26.902 24.147 -28.934 1.00 97.06 619 THR A O 1
ATOM 4751 N N . ARG A 1 620 ? -28.653 23.776 -30.275 1.00 96.25 620 ARG A N 1
ATOM 4752 C CA . ARG A 1 620 ? -28.551 22.314 -30.157 1.00 96.25 620 ARG A CA 1
ATOM 4753 C C . ARG A 1 620 ? -27.232 21.764 -30.718 1.00 96.25 620 ARG A C 1
ATOM 4755 O O . ARG A 1 620 ? -26.671 20.842 -30.133 1.00 96.25 620 ARG A O 1
ATOM 4762 N N . ALA A 1 621 ? -26.708 22.372 -31.783 1.00 95.50 621 ALA A N 1
ATOM 4763 C CA . ALA A 1 621 ? -25.408 22.019 -32.353 1.00 95.50 621 ALA A CA 1
ATOM 4764 C C . ALA A 1 621 ? -24.252 22.335 -31.385 1.00 95.50 621 ALA A C 1
ATOM 4766 O O . ALA A 1 621 ? -23.301 21.559 -31.268 1.00 95.50 621 ALA A O 1
ATOM 4767 N N . ASP A 1 622 ? -24.359 23.426 -30.620 1.00 96.56 622 ASP A N 1
ATOM 4768 C CA . ASP A 1 622 ? -23.357 23.760 -29.606 1.00 96.56 622 ASP A CA 1
ATOM 4769 C C . ASP A 1 622 ? -23.321 22.687 -28.511 1.00 96.56 622 ASP A C 1
ATOM 4771 O O . ASP A 1 622 ? -22.245 22.203 -28.158 1.00 96.56 622 ASP A O 1
ATOM 4775 N N . LEU A 1 623 ? -24.484 22.224 -28.035 1.00 97.00 623 LEU A N 1
ATOM 4776 C CA . LEU A 1 623 ? -24.569 21.143 -27.042 1.00 97.00 623 LEU A CA 1
ATOM 4777 C C . LEU A 1 623 ? -23.893 19.842 -27.527 1.00 97.00 623 LEU A C 1
ATOM 4779 O O . LEU A 1 623 ? -23.221 19.159 -26.749 1.00 97.00 623 LEU A O 1
ATOM 4783 N N . GLU A 1 624 ? -24.001 19.524 -28.819 1.00 96.44 624 GLU A N 1
ATOM 4784 C CA . GLU A 1 624 ? -23.350 18.362 -29.445 1.00 96.44 624 GLU A CA 1
ATOM 4785 C C . GLU A 1 624 ? -21.825 18.493 -29.573 1.00 96.44 624 GLU A C 1
ATOM 4787 O O . GLU A 1 624 ? -21.128 17.482 -29.697 1.00 96.44 624 GLU A O 1
ATOM 4792 N N . SER A 1 625 ? -21.269 19.702 -29.463 1.00 96.31 625 SER A N 1
ATOM 4793 C CA . SER A 1 625 ? -19.818 19.951 -29.461 1.00 96.31 625 SER A CA 1
ATOM 4794 C C . SER A 1 625 ? -19.233 20.171 -28.056 1.00 96.31 625 SER A C 1
ATOM 4796 O O . SER A 1 625 ? -18.041 19.946 -27.841 1.00 96.31 625 SER A O 1
ATOM 4798 N N . MET A 1 626 ? -20.064 20.501 -27.058 1.00 96.25 626 MET A N 1
ATOM 4799 C CA . MET A 1 626 ? -19.609 20.789 -25.692 1.00 96.25 626 MET A CA 1
ATOM 4800 C C . MET A 1 626 ? -19.095 19.555 -24.923 1.00 96.25 626 MET A C 1
ATOM 4802 O O . MET A 1 626 ? -19.773 18.521 -24.895 1.00 96.25 626 MET A O 1
ATOM 4806 N N . PRO A 1 627 ? -17.958 19.655 -24.200 1.00 96.25 627 PRO A N 1
ATOM 4807 C CA . PRO A 1 627 ? -17.477 18.590 -23.321 1.00 96.25 627 PRO A CA 1
ATOM 4808 C C . PRO A 1 627 ? -18.497 18.208 -22.240 1.00 96.25 627 PRO A C 1
ATOM 4810 O O . PRO A 1 627 ? -19.212 19.060 -21.711 1.00 96.25 627 PRO A O 1
ATOM 4813 N N . LEU A 1 628 ? -18.490 16.935 -21.822 1.00 95.12 628 LEU A N 1
ATOM 4814 C CA . LEU A 1 628 ? -19.432 16.383 -20.833 1.00 95.12 628 LEU A CA 1
ATOM 4815 C C . LEU A 1 628 ? -19.480 17.194 -19.522 1.00 95.12 628 LEU A C 1
ATOM 4817 O O . LEU A 1 628 ? -20.533 17.359 -18.909 1.00 95.12 628 LEU A O 1
ATOM 4821 N N . LYS A 1 629 ? -18.333 17.744 -19.102 1.00 95.44 629 LYS A N 1
ATOM 4822 C CA . LYS A 1 629 ? -18.219 18.584 -17.903 1.00 95.44 629 LYS A CA 1
ATOM 4823 C C . LYS A 1 629 ? -19.002 19.897 -18.031 1.00 95.44 629 LYS A C 1
ATOM 4825 O O . LYS A 1 629 ? -19.639 20.306 -17.063 1.00 95.44 629 LYS A O 1
ATOM 4830 N N . THR A 1 630 ? -18.974 20.528 -19.205 1.00 95.38 630 THR A N 1
ATOM 4831 C CA . THR A 1 630 ? -19.706 21.771 -19.492 1.00 95.38 630 THR A CA 1
ATOM 4832 C C . THR A 1 630 ? -21.205 21.506 -19.550 1.00 95.38 630 THR A C 1
ATOM 4834 O O . THR A 1 630 ? -21.967 22.208 -18.892 1.00 95.38 630 THR A O 1
ATOM 4837 N N . LEU A 1 631 ? -21.616 20.427 -20.227 1.00 97.00 631 LEU A N 1
ATOM 4838 C CA . LEU A 1 631 ? -23.016 19.993 -20.285 1.00 97.00 631 LEU A CA 1
ATOM 4839 C C . LEU A 1 631 ? -23.589 19.730 -18.884 1.00 97.00 631 LEU A C 1
ATOM 4841 O O . LEU A 1 631 ? -24.653 20.234 -18.536 1.00 97.00 631 LEU A O 1
ATOM 4845 N N . ARG A 1 632 ? -22.845 19.023 -18.023 1.00 96.44 632 ARG A N 1
ATOM 4846 C CA . ARG A 1 632 ? -23.252 18.801 -16.628 1.00 96.44 632 ARG A CA 1
ATOM 4847 C C . ARG A 1 632 ? -23.341 20.108 -15.832 1.00 96.44 632 ARG A C 1
ATOM 4849 O O . ARG A 1 632 ? -24.263 20.262 -15.033 1.00 96.44 632 ARG A O 1
ATOM 4856 N N . GLY A 1 633 ? -22.404 21.036 -16.045 1.00 94.88 633 GLY A N 1
ATOM 4857 C CA . GLY A 1 633 ? -22.423 22.369 -15.435 1.00 94.88 633 GLY A CA 1
ATOM 4858 C C . GLY A 1 633 ? -23.678 23.163 -15.805 1.00 94.88 633 GLY A C 1
ATOM 4859 O O . GLY A 1 633 ? -24.362 23.662 -14.912 1.00 94.88 633 GLY A O 1
ATOM 4860 N N . LEU A 1 634 ? -24.032 23.186 -17.094 1.00 96.44 634 LEU A N 1
ATOM 4861 C CA . LEU A 1 634 ? -25.249 23.825 -17.603 1.00 96.44 634 LEU A CA 1
ATOM 4862 C C . LEU A 1 634 ? -26.517 23.168 -17.037 1.00 96.44 634 LEU A C 1
ATOM 4864 O O . LEU A 1 634 ? -27.412 23.869 -16.571 1.00 96.44 634 LEU A O 1
ATOM 4868 N N . CYS A 1 635 ? -26.584 21.833 -16.975 1.00 96.69 635 CYS A N 1
ATOM 4869 C CA . CYS A 1 635 ? -27.725 21.128 -16.380 1.00 96.69 635 CYS A CA 1
ATOM 4870 C C . CYS A 1 635 ? -27.944 21.477 -14.901 1.00 96.69 635 CYS A C 1
ATOM 4872 O O . CYS A 1 635 ? -29.084 21.656 -14.473 1.00 96.69 635 CYS A O 1
ATOM 4874 N N . ILE A 1 636 ? -26.866 21.575 -14.113 1.00 94.44 636 ILE A N 1
ATOM 4875 C CA . ILE A 1 636 ? -26.941 21.982 -12.701 1.00 94.44 636 ILE A CA 1
ATOM 4876 C C . ILE A 1 636 ? -27.436 23.425 -12.601 1.00 94.44 636 ILE A C 1
ATOM 4878 O O . ILE A 1 636 ? -28.319 23.723 -11.797 1.00 94.44 636 ILE A O 1
ATOM 4882 N N . GLN A 1 637 ? -26.893 24.308 -13.435 1.00 95.19 637 GLN A N 1
ATOM 4883 C CA . GLN A 1 637 ? -27.208 25.728 -13.404 1.00 95.19 637 GLN A CA 1
ATOM 4884 C C . GLN A 1 637 ? -28.663 26.023 -13.781 1.00 95.19 637 GLN A C 1
ATOM 4886 O O . GLN A 1 637 ? -29.331 26.783 -13.082 1.00 95.19 637 GLN A O 1
ATOM 4891 N N . HIS A 1 638 ? -29.175 25.376 -14.826 1.00 95.06 638 HIS A N 1
ATOM 4892 C CA . HIS A 1 638 ? -30.568 25.510 -15.249 1.00 95.06 638 HIS A CA 1
ATOM 4893 C C . HIS A 1 638 ? -31.535 24.602 -14.474 1.00 95.06 638 HIS A C 1
ATOM 4895 O O . HIS A 1 638 ? -32.728 24.596 -14.760 1.00 95.06 638 HIS A O 1
ATOM 4901 N N . ARG A 1 639 ? -31.044 23.855 -13.471 1.00 95.19 639 ARG A N 1
ATOM 4902 C CA . ARG A 1 639 ? -31.828 22.922 -12.640 1.00 95.19 639 ARG A CA 1
ATOM 4903 C C . ARG A 1 639 ? -32.580 21.852 -13.447 1.00 95.19 639 ARG A C 1
ATOM 4905 O O . ARG A 1 639 ? -33.656 21.419 -13.051 1.00 95.19 639 ARG A O 1
ATOM 4912 N N . VAL A 1 640 ? -31.977 21.386 -14.540 1.00 97.12 640 VAL A N 1
ATOM 4913 C CA . VAL A 1 640 ? -32.496 20.321 -15.421 1.00 97.12 640 VAL A CA 1
ATOM 4914 C C . VAL A 1 640 ? -31.617 19.065 -15.380 1.00 97.12 640 VAL A C 1
ATOM 4916 O O . VAL A 1 640 ? -31.527 18.325 -16.351 1.00 97.12 640 VAL A O 1
ATOM 4919 N N . LEU A 1 641 ? -30.911 18.821 -14.271 1.00 95.88 641 LEU A N 1
ATOM 4920 C CA . LEU A 1 641 ? -30.027 17.659 -14.144 1.00 95.88 641 LEU A CA 1
ATOM 4921 C C . LEU A 1 641 ? -30.844 16.350 -14.079 1.00 95.88 641 LEU A C 1
ATOM 4923 O O . LEU A 1 641 ? -31.611 16.180 -13.129 1.00 95.88 641 LEU A O 1
ATOM 4927 N N . PRO A 1 642 ? -30.671 15.402 -15.021 1.00 92.94 642 PRO A N 1
ATOM 4928 C CA . PRO A 1 642 ? -31.419 14.147 -14.996 1.00 92.94 642 PRO A CA 1
ATOM 4929 C C . PRO A 1 642 ? -30.995 13.264 -13.817 1.00 92.94 642 PRO A C 1
ATOM 4931 O O . PRO A 1 642 ? -29.808 13.159 -13.505 1.00 92.94 642 PRO A O 1
ATOM 4934 N N . ALA A 1 643 ? -31.953 12.576 -13.191 1.00 77.31 643 ALA A N 1
ATOM 4935 C CA . ALA A 1 643 ? -31.725 11.783 -11.977 1.00 77.31 643 ALA A CA 1
ATOM 4936 C C . ALA A 1 643 ? -30.740 10.606 -12.159 1.00 77.31 643 ALA A C 1
ATOM 4938 O O . ALA A 1 643 ? -30.154 10.142 -11.180 1.00 77.31 643 ALA A O 1
ATOM 4939 N N . CYS A 1 644 ? -30.542 10.122 -13.392 1.00 80.38 644 CYS A N 1
ATOM 4940 C CA . CYS A 1 644 ? -29.703 8.957 -13.704 1.00 80.38 644 CYS A CA 1
ATOM 4941 C C . CYS A 1 644 ? -28.888 9.110 -15.004 1.00 80.38 644 CYS A C 1
ATOM 4943 O O . CYS A 1 644 ? -28.579 8.106 -15.637 1.00 80.38 644 CYS A O 1
ATOM 4945 N N . ALA A 1 645 ? -28.544 10.338 -15.417 1.00 74.06 645 ALA A N 1
ATOM 4946 C CA . ALA A 1 645 ? -27.758 10.546 -16.637 1.00 74.06 645 ALA A CA 1
ATOM 4947 C C . ALA A 1 645 ? -26.336 9.984 -16.494 1.00 74.06 645 ALA A C 1
ATOM 4949 O O . ALA A 1 645 ? -25.558 10.447 -15.650 1.00 74.06 645 ALA A O 1
ATOM 4950 N N . LEU A 1 646 ? -26.001 9.009 -17.337 1.00 73.94 646 LEU A N 1
ATOM 4951 C CA . LEU A 1 646 ? -24.651 8.452 -17.465 1.00 73.94 646 LEU A CA 1
ATOM 4952 C C . LEU A 1 646 ? -24.037 8.784 -18.827 1.00 73.94 646 LEU A C 1
ATOM 4954 O O . LEU A 1 646 ? -22.813 8.760 -18.960 1.00 73.94 646 LEU A O 1
ATOM 4958 N N . GLU A 1 647 ? -24.857 9.151 -19.813 1.00 93.75 647 GLU A N 1
ATOM 4959 C CA . GLU A 1 647 ? -24.413 9.364 -21.183 1.00 93.75 647 GLU A CA 1
ATOM 4960 C C . GLU A 1 647 ? -24.571 10.821 -21.621 1.00 93.75 647 GLU A C 1
ATOM 4962 O O . GLU A 1 647 ? -25.410 11.578 -21.134 1.00 93.75 647 GLU A O 1
ATOM 4967 N N . ARG A 1 648 ? -23.742 11.237 -22.585 1.00 96.69 648 ARG A N 1
ATOM 4968 C CA . ARG A 1 648 ? -23.765 12.597 -23.142 1.00 96.69 648 ARG A CA 1
ATOM 4969 C C . ARG A 1 648 ? -25.143 12.975 -23.699 1.00 96.69 648 ARG A C 1
ATOM 4971 O O . ARG A 1 648 ? -25.555 14.124 -23.552 1.00 96.69 648 ARG A O 1
ATOM 4978 N N . ALA A 1 649 ? -25.836 12.013 -24.310 1.00 96.31 649 ALA A N 1
ATOM 4979 C CA . ALA A 1 649 ? -27.156 12.202 -24.899 1.00 96.31 649 ALA A CA 1
ATOM 4980 C C . ALA A 1 649 ? -28.200 12.641 -23.861 1.00 96.31 649 ALA A C 1
ATOM 4982 O O . ALA A 1 649 ? -28.992 13.532 -24.157 1.00 96.31 649 ALA A O 1
ATOM 4983 N N . ASP A 1 650 ? -28.134 12.113 -22.634 1.00 96.31 650 ASP A N 1
ATOM 4984 C CA . ASP A 1 650 ? -29.062 12.459 -21.551 1.00 96.31 650 ASP A CA 1
ATOM 4985 C C . ASP A 1 650 ? -28.950 13.946 -21.168 1.00 96.31 650 ASP A C 1
ATOM 4987 O O . ASP A 1 650 ? -29.954 14.629 -20.959 1.00 96.31 650 ASP A O 1
ATOM 4991 N N . PHE A 1 651 ? -27.721 14.478 -21.117 1.00 97.19 651 PHE A N 1
ATOM 4992 C CA . PHE A 1 651 ? -27.480 15.896 -20.822 1.00 97.19 651 PHE A CA 1
ATOM 4993 C C . PHE A 1 651 ? -27.916 16.808 -21.977 1.00 97.19 651 PHE A C 1
ATOM 4995 O O . PHE A 1 651 ? -28.498 17.864 -21.735 1.00 97.19 651 PHE A O 1
ATOM 5002 N N . ILE A 1 652 ? -27.673 16.400 -23.230 1.00 97.56 652 ILE A N 1
ATOM 5003 C CA . ILE A 1 652 ? -28.119 17.148 -24.417 1.00 97.56 652 ILE A CA 1
ATOM 5004 C C . ILE A 1 652 ? -29.650 17.169 -24.486 1.00 97.56 652 ILE A C 1
ATOM 5006 O O . ILE A 1 652 ? -30.237 18.218 -24.735 1.00 97.56 652 ILE A O 1
ATOM 5010 N N . GLN A 1 653 ? -30.310 16.039 -24.219 1.00 97.19 653 GLN A N 1
ATOM 5011 C CA . GLN A 1 653 ? -31.769 15.944 -24.198 1.00 97.19 653 GLN A CA 1
ATOM 5012 C C . GLN A 1 653 ? -32.376 16.844 -23.116 1.00 97.19 653 GLN A C 1
ATOM 5014 O O . GLN A 1 653 ? -33.371 17.518 -23.375 1.00 97.19 653 GLN A O 1
ATOM 5019 N N . ALA A 1 654 ? -31.763 16.898 -21.932 1.00 96.75 654 ALA A N 1
ATOM 5020 C CA . ALA A 1 654 ? -32.229 17.731 -20.827 1.00 96.75 654 ALA A CA 1
ATOM 5021 C C . ALA A 1 654 ? -32.045 19.239 -21.066 1.00 96.75 654 ALA A C 1
ATOM 5023 O O . ALA A 1 654 ? -32.872 20.035 -20.627 1.00 96.75 654 ALA A O 1
ATOM 5024 N N . LEU A 1 655 ? -30.980 19.636 -21.770 1.00 97.25 655 LEU A N 1
ATOM 5025 C CA . LEU A 1 655 ? -30.718 21.032 -22.145 1.00 97.25 655 LEU A CA 1
ATOM 5026 C C . LEU A 1 655 ? -31.430 21.456 -23.434 1.00 97.25 655 LEU A C 1
ATOM 5028 O O . LEU A 1 655 ? -31.562 22.650 -23.683 1.00 97.25 655 LEU A O 1
ATOM 5032 N N . GLY A 1 656 ? -31.911 20.501 -24.232 1.00 97.06 656 GLY A N 1
ATOM 5033 C CA . GLY A 1 656 ? -32.581 20.740 -25.510 1.00 97.06 656 GLY A CA 1
ATOM 5034 C C . GLY A 1 656 ? -33.708 21.780 -25.457 1.00 97.06 656 GLY A C 1
ATOM 5035 O O . GLY A 1 656 ? -33.696 22.674 -26.295 1.00 97.06 656 GLY A O 1
ATOM 5036 N N . PRO A 1 657 ? -34.630 21.745 -24.473 1.00 97.06 657 PRO A N 1
ATOM 5037 C CA . PRO A 1 657 ? -35.694 22.748 -24.343 1.00 97.06 657 PRO A CA 1
ATOM 5038 C C . PRO A 1 657 ? -35.213 24.176 -24.039 1.00 97.06 657 PRO A C 1
ATOM 5040 O O . PRO A 1 657 ? -35.999 25.112 -24.133 1.00 97.06 657 PRO A O 1
ATOM 5043 N N . LEU A 1 658 ? -33.952 24.343 -23.625 1.00 96.50 658 LEU A N 1
ATOM 5044 C CA . LEU A 1 658 ? -33.334 25.635 -23.309 1.00 96.50 658 LEU A CA 1
ATOM 5045 C C . LEU A 1 658 ? -32.433 26.147 -24.441 1.00 96.50 658 LEU A C 1
ATOM 5047 O O . LEU A 1 658 ? -31.964 27.283 -24.377 1.00 96.50 658 LEU A O 1
ATOM 5051 N N . ALA A 1 659 ? -32.166 25.314 -25.451 1.00 96.38 659 ALA A N 1
ATOM 5052 C CA . ALA A 1 659 ? -31.379 25.701 -26.607 1.00 96.38 659 ALA A CA 1
ATOM 5053 C C . ALA A 1 659 ? -32.207 26.604 -27.528 1.00 96.38 659 ALA A C 1
ATOM 5055 O O . ALA A 1 659 ? -33.391 26.361 -27.750 1.00 96.38 659 ALA A O 1
ATOM 5056 N N . LEU A 1 660 ? -31.581 27.641 -28.082 1.00 93.56 660 LEU A N 1
ATOM 5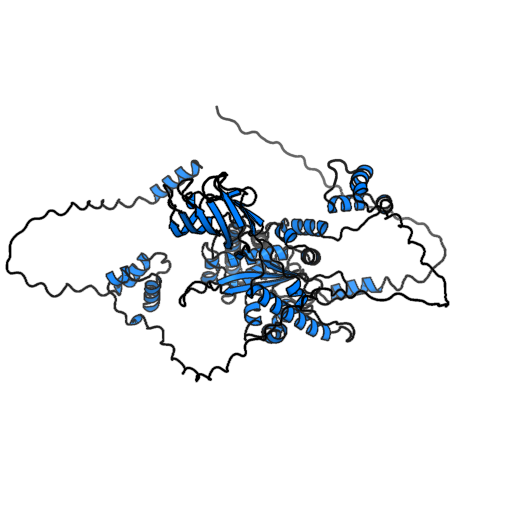057 C CA . LEU A 1 660 ? -32.240 28.494 -29.067 1.00 93.56 660 LEU A CA 1
ATOM 5058 C C . LEU A 1 660 ? -32.444 27.709 -30.364 1.00 93.56 660 LEU A C 1
ATOM 5060 O O . LEU A 1 660 ? -31.495 27.114 -30.888 1.00 93.56 660 LEU A O 1
ATOM 5064 N N . ASP A 1 661 ? -33.668 27.745 -30.891 1.00 85.31 661 ASP A N 1
ATOM 5065 C CA . ASP A 1 661 ? -33.948 27.267 -32.238 1.00 85.31 661 ASP A CA 1
ATOM 5066 C C . ASP A 1 661 ? -33.105 28.088 -33.213 1.00 85.31 661 ASP A C 1
ATOM 5068 O O . ASP A 1 661 ? -33.151 29.322 -33.217 1.00 85.31 661 ASP A O 1
ATOM 5072 N N . ALA A 1 662 ? -32.285 27.403 -34.012 1.00 72.69 662 ALA A N 1
ATOM 5073 C CA . ALA A 1 662 ? -31.528 28.045 -35.071 1.00 72.69 662 ALA A CA 1
ATOM 5074 C C . ALA A 1 662 ? -32.539 28.688 -36.028 1.00 72.69 662 ALA A C 1
ATOM 5076 O O . ALA A 1 662 ? -33.201 27.995 -36.801 1.00 72.69 662 ALA A O 1
ATOM 5077 N N . GLY A 1 663 ? -32.703 30.009 -35.926 1.00 67.62 663 GLY A N 1
ATOM 5078 C CA . GLY A 1 663 ? -33.543 30.761 -36.847 1.00 67.62 663 GLY A CA 1
ATOM 5079 C C . GLY A 1 663 ? -33.129 30.449 -38.289 1.00 67.62 663 GLY A C 1
ATOM 5080 O O . GLY A 1 663 ? -31.942 30.209 -38.540 1.00 67.62 663 GLY A O 1
ATOM 5081 N N . PRO A 1 664 ? -34.080 30.411 -39.239 1.00 56.91 664 PRO A N 1
ATOM 5082 C CA . PRO A 1 664 ? -33.770 30.107 -40.628 1.00 56.91 664 PRO A CA 1
ATOM 5083 C C . PRO A 1 664 ? -32.676 31.067 -41.121 1.00 56.91 664 PRO A C 1
ATOM 5085 O O . PRO A 1 664 ? -32.750 32.262 -40.817 1.00 56.91 664 PRO A O 1
ATOM 5088 N N . PRO A 1 665 ? -31.650 30.572 -41.838 1.00 56.12 665 PRO A N 1
ATOM 5089 C CA . PRO A 1 665 ? -30.525 31.393 -42.261 1.00 56.12 665 PRO A CA 1
ATOM 5090 C C . PRO A 1 665 ? -31.037 32.563 -43.105 1.00 56.12 665 PRO A C 1
ATOM 5092 O O . PRO A 1 665 ? -31.531 32.389 -44.220 1.00 56.12 665 PRO A O 1
ATOM 5095 N N . ALA A 1 666 ? -30.954 33.768 -42.545 1.00 49.09 666 ALA A N 1
ATOM 5096 C CA . ALA A 1 666 ? -31.296 34.993 -43.239 1.00 49.09 666 ALA A CA 1
ATOM 5097 C C . ALA A 1 666 ? -30.217 35.280 -44.292 1.00 49.09 666 ALA A C 1
ATOM 5099 O O . ALA A 1 666 ? -29.099 35.658 -43.952 1.00 49.09 666 ALA A O 1
ATOM 5100 N N . GLY A 1 667 ? -30.572 35.113 -45.568 1.00 50.16 667 GLY A N 1
ATOM 5101 C CA . GLY A 1 667 ? -29.821 35.672 -46.693 1.00 50.16 667 GLY A CA 1
ATOM 5102 C C . GLY A 1 667 ? -29.352 34.650 -47.724 1.00 50.16 667 GLY A C 1
ATOM 5103 O O . GLY A 1 667 ? -28.195 34.248 -47.724 1.00 50.16 667 GLY A O 1
ATOM 5104 N N . ALA A 1 668 ? -30.228 34.312 -48.670 1.00 39.00 668 ALA A N 1
ATOM 5105 C CA . ALA A 1 668 ? -29.825 33.786 -49.971 1.00 39.00 668 ALA A CA 1
ATOM 5106 C C . ALA A 1 668 ? -30.645 34.483 -51.068 1.00 39.00 668 ALA A C 1
ATOM 5108 O O . ALA A 1 668 ? -31.796 34.132 -51.322 1.00 39.00 668 ALA A O 1
ATOM 5109 N N . SER A 1 669 ? -30.053 35.505 -51.690 1.00 37.12 669 SER A N 1
ATOM 5110 C CA . SER A 1 669 ? -30.537 36.089 -52.947 1.00 37.12 669 SER A CA 1
ATOM 5111 C C . SER A 1 669 ? -30.156 35.176 -54.130 1.00 37.12 669 SER A C 1
ATOM 5113 O O . SER A 1 669 ? -29.063 34.606 -54.104 1.00 37.12 669 SER A O 1
ATOM 5115 N N . PRO A 1 670 ? -31.011 35.023 -55.164 1.00 42.66 670 PRO A N 1
ATOM 5116 C CA . PRO A 1 670 ? -30.768 34.136 -56.306 1.00 42.66 670 PRO A CA 1
ATOM 5117 C C . PRO A 1 670 ? -29.947 34.810 -57.440 1.00 42.66 670 PRO A C 1
ATOM 5119 O O . PRO A 1 670 ? -29.694 36.013 -57.377 1.00 42.66 670 PRO A O 1
ATOM 5122 N N . PRO A 1 671 ? -29.486 34.037 -58.452 1.00 52.09 671 PRO A N 1
ATOM 5123 C CA . PRO A 1 671 ? -28.166 34.191 -59.073 1.00 52.09 671 PRO A CA 1
ATOM 5124 C C . PRO A 1 671 ? -28.174 34.820 -60.478 1.00 52.09 671 PRO A C 1
ATOM 5126 O O . PRO A 1 671 ? -29.189 34.812 -61.170 1.00 52.09 671 PRO A O 1
ATOM 5129 N N . ALA A 1 672 ? -26.995 35.257 -60.936 1.00 37.56 672 ALA A N 1
ATOM 5130 C CA . ALA A 1 672 ? -26.695 35.492 -62.348 1.00 37.56 672 ALA A CA 1
ATOM 5131 C C . ALA A 1 672 ? -25.440 34.699 -62.762 1.00 37.56 672 ALA A C 1
ATOM 5133 O O . ALA A 1 672 ? -24.369 34.874 -62.187 1.00 37.56 672 ALA A O 1
ATOM 5134 N N . ASP A 1 673 ? -25.650 33.801 -63.726 1.00 42.19 673 ASP A N 1
ATOM 5135 C CA . ASP A 1 673 ? -24.740 33.254 -64.740 1.00 42.19 673 ASP A CA 1
ATOM 5136 C C . ASP A 1 673 ? -23.242 33.063 -64.439 1.00 42.19 673 ASP A C 1
ATOM 5138 O O . ASP A 1 673 ? -22.477 34.020 -64.352 1.00 42.19 673 ASP A O 1
ATOM 5142 N N . SER A 1 674 ? -22.768 31.812 -64.558 1.00 35.81 674 SER A N 1
ATOM 5143 C CA . SER A 1 674 ? -21.861 31.425 -65.659 1.00 35.81 674 SER A CA 1
ATOM 5144 C C . SER A 1 674 ? -21.513 29.933 -65.682 1.00 35.81 674 SER A C 1
ATOM 5146 O O . SER A 1 674 ? -21.444 29.238 -64.674 1.00 35.81 674 SER A O 1
ATOM 5148 N N . ARG A 1 675 ? -21.333 29.458 -66.915 1.00 39.34 675 ARG A N 1
ATOM 5149 C CA . ARG A 1 675 ? -21.219 28.075 -67.385 1.00 39.34 675 ARG A CA 1
ATOM 5150 C C . ARG A 1 675 ? -19.828 27.448 -67.197 1.00 39.34 675 ARG A C 1
ATOM 5152 O O . ARG A 1 675 ? -18.821 28.126 -67.333 1.00 39.34 675 ARG A O 1
ATOM 5159 N N . ARG A 1 676 ? -19.859 26.103 -67.182 1.00 40.34 676 ARG A N 1
ATOM 5160 C CA . ARG A 1 676 ? -18.866 25.115 -67.676 1.00 40.34 676 ARG A CA 1
ATOM 5161 C C . ARG A 1 676 ? -17.511 25.021 -66.955 1.00 40.34 676 ARG A C 1
ATOM 5163 O O . ARG A 1 676 ? -16.623 25.818 -67.203 1.00 40.34 676 ARG A O 1
ATOM 5170 N N . ALA A 1 677 ? -17.265 23.872 -66.325 1.00 35.47 677 ALA A N 1
ATOM 5171 C CA . ALA A 1 677 ? -16.503 22.768 -66.930 1.00 35.47 677 ALA A CA 1
ATOM 5172 C C . ALA A 1 677 ? -16.581 21.516 -66.039 1.00 35.47 677 ALA A C 1
ATOM 5174 O O . ALA A 1 677 ? -16.646 21.604 -64.819 1.00 35.47 677 ALA A O 1
ATOM 5175 N N . ALA A 1 678 ? -16.629 20.356 -66.685 1.00 44.91 678 ALA A N 1
ATOM 5176 C CA . ALA A 1 678 ? -16.766 19.046 -66.073 1.00 44.91 678 ALA A CA 1
ATOM 5177 C C . ALA A 1 678 ? -15.452 18.566 -65.437 1.00 44.91 678 ALA A C 1
ATOM 5179 O O . ALA A 1 678 ? -14.408 18.616 -66.082 1.00 44.91 678 ALA A O 1
ATOM 5180 N N . ALA A 1 679 ? -15.534 18.010 -64.229 1.00 38.81 679 ALA A N 1
ATOM 5181 C CA . ALA A 1 679 ? -14.580 17.038 -63.704 1.00 38.81 679 ALA A CA 1
ATOM 5182 C C . ALA A 1 679 ? -15.292 16.161 -62.663 1.00 38.81 679 ALA A C 1
ATOM 5184 O O . ALA A 1 679 ? -16.069 16.647 -61.847 1.00 38.81 679 ALA A O 1
ATOM 5185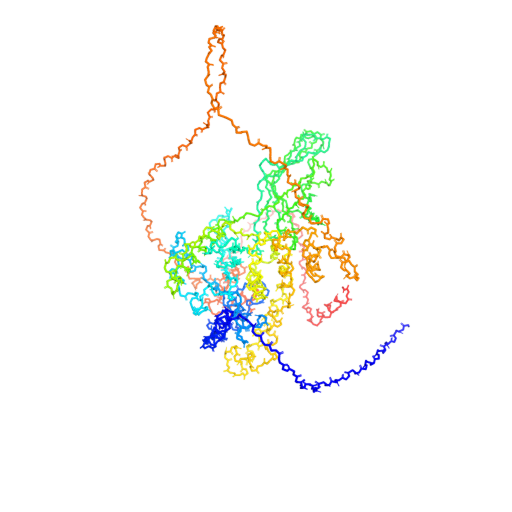 N N . GLN A 1 680 ? -15.080 14.855 -62.782 1.00 44.81 680 GLN A N 1
ATOM 5186 C CA . GLN A 1 680 ? -15.714 13.789 -62.013 1.00 44.81 680 GLN A CA 1
ATOM 5187 C C . GLN A 1 680 ? -15.302 13.830 -60.533 1.00 44.81 680 GLN A C 1
ATOM 5189 O O . GLN A 1 680 ? -14.111 13.853 -60.231 1.00 44.81 680 GLN A O 1
ATOM 5194 N N . GLU A 1 681 ? -16.281 13.743 -59.628 1.00 34.94 681 GLU A N 1
ATOM 5195 C CA . GLU A 1 681 ? -16.081 13.445 -58.202 1.00 34.94 681 GLU A CA 1
ATOM 5196 C C . GLU A 1 681 ? -16.578 12.021 -57.870 1.00 34.94 681 GLU A C 1
ATOM 5198 O O . GLU A 1 681 ? -17.547 11.542 -58.473 1.00 34.94 681 GLU A O 1
ATOM 5203 N N . PRO A 1 682 ? -15.920 11.309 -56.936 1.00 40.94 682 PRO A N 1
ATOM 5204 C CA . PRO A 1 682 ? -16.156 9.896 -56.672 1.00 40.94 682 PRO A CA 1
ATOM 5205 C C . PRO A 1 682 ? -17.403 9.653 -55.808 1.00 40.94 682 PRO A C 1
ATOM 5207 O O . PRO A 1 682 ? -17.675 10.355 -54.834 1.00 40.94 682 PRO A O 1
ATOM 5210 N N . LYS A 1 683 ? -18.136 8.584 -56.148 1.00 38.28 683 LYS A N 1
ATOM 5211 C CA . LYS A 1 683 ? -19.274 8.032 -55.396 1.00 38.28 683 LYS A CA 1
ATOM 5212 C C . LYS A 1 683 ? -18.925 7.825 -53.915 1.00 38.28 683 LYS A C 1
ATOM 5214 O O . LYS A 1 683 ? -18.127 6.955 -53.571 1.00 38.28 683 LYS A O 1
ATOM 5219 N N . ARG A 1 684 ? -19.599 8.577 -53.045 1.00 39.16 684 ARG A N 1
ATOM 5220 C CA . ARG A 1 684 ? -19.666 8.351 -51.595 1.00 39.16 684 ARG A CA 1
ATOM 5221 C C . ARG A 1 684 ? -20.576 7.138 -51.319 1.00 39.16 684 ARG A C 1
ATOM 5223 O O . ARG A 1 684 ? -21.674 7.105 -51.874 1.00 39.16 684 ARG A O 1
ATOM 5230 N N . PRO A 1 685 ? -20.158 6.144 -50.514 1.00 45.03 685 PRO A N 1
ATOM 5231 C CA . PRO A 1 685 ? -21.001 5.000 -50.197 1.00 45.03 685 PRO A CA 1
ATOM 5232 C C . PRO A 1 685 ? -22.164 5.420 -49.293 1.00 45.03 685 PRO A C 1
ATOM 5234 O O . PRO A 1 685 ? -21.997 6.150 -48.314 1.00 45.03 685 PRO A O 1
ATOM 5237 N N . GLU A 1 686 ? -23.342 4.957 -49.686 1.00 43.62 686 GLU A N 1
ATOM 5238 C CA . GLU A 1 686 ? -24.636 5.120 -49.039 1.00 43.62 686 GLU A CA 1
ATOM 5239 C C . GLU A 1 686 ? -24.604 4.487 -47.638 1.00 43.62 686 GLU A C 1
ATOM 5241 O O . GLU A 1 686 ? -24.193 3.336 -47.468 1.00 43.62 686 GLU A O 1
ATOM 5246 N N . ALA A 1 687 ? -24.971 5.261 -46.615 1.00 46.09 687 ALA A N 1
ATOM 5247 C CA . ALA A 1 687 ? -25.028 4.778 -45.240 1.00 46.09 687 ALA A CA 1
ATOM 5248 C C . ALA A 1 687 ? -26.161 3.743 -45.093 1.00 46.09 687 ALA A C 1
ATOM 5250 O O . ALA A 1 687 ? -27.267 3.994 -45.579 1.00 46.09 687 ALA A O 1
ATOM 5251 N N . PRO A 1 688 ? -25.933 2.597 -44.423 1.00 46.44 688 PRO A N 1
ATOM 5252 C CA . PRO A 1 688 ? -26.979 1.607 -44.221 1.00 46.44 688 PRO A CA 1
ATOM 5253 C C . PRO A 1 688 ? -28.060 2.155 -43.285 1.00 46.44 688 PRO A C 1
ATOM 5255 O O . PRO A 1 688 ? -27.767 2.790 -42.269 1.00 46.44 688 PRO A O 1
ATOM 5258 N N . ALA A 1 689 ? -29.316 1.891 -43.646 1.00 48.31 689 ALA A N 1
ATOM 5259 C CA . ALA A 1 689 ? -30.489 2.258 -42.866 1.00 48.31 689 ALA A CA 1
ATOM 5260 C C . ALA A 1 689 ? -30.397 1.725 -41.419 1.00 48.31 689 ALA A C 1
ATOM 5262 O O . ALA A 1 689 ? -29.869 0.630 -41.196 1.00 48.31 689 ALA A O 1
ATOM 5263 N N . PRO A 1 690 ? -30.915 2.469 -40.425 1.00 44.34 690 PRO A N 1
ATOM 5264 C CA . PRO A 1 690 ? -30.896 2.041 -39.033 1.00 44.34 690 PRO A CA 1
ATOM 5265 C C . PRO A 1 690 ? -31.674 0.731 -38.865 1.00 44.34 690 PRO A C 1
ATOM 5267 O O . PRO A 1 690 ? -32.846 0.632 -39.232 1.00 44.34 690 PRO A O 1
ATOM 5270 N N . HIS A 1 691 ? -31.008 -0.280 -38.302 1.00 47.72 691 HIS A N 1
ATOM 5271 C CA . HIS A 1 691 ? -31.642 -1.540 -37.925 1.00 47.72 691 HIS A CA 1
ATOM 5272 C C . HIS A 1 691 ? -32.793 -1.275 -36.937 1.00 47.72 691 HIS A C 1
ATOM 5274 O O . HIS A 1 691 ? -32.606 -0.506 -35.989 1.00 47.72 691 HIS A O 1
ATOM 5280 N N . PRO A 1 692 ? -33.962 -1.920 -37.111 1.00 48.97 692 PRO A N 1
ATOM 5281 C CA . PRO A 1 692 ? -35.044 -1.818 -36.142 1.00 48.97 692 PRO A CA 1
ATOM 5282 C C . PRO A 1 692 ? -34.561 -2.330 -34.782 1.00 48.97 692 PRO A C 1
ATOM 5284 O O . PRO A 1 692 ? -33.826 -3.318 -34.700 1.00 48.97 692 PRO A O 1
ATOM 5287 N N . ALA A 1 693 ? -34.946 -1.617 -33.722 1.00 45.31 693 ALA A N 1
ATOM 5288 C CA . ALA A 1 693 ? -34.572 -1.921 -32.349 1.00 45.31 693 ALA A CA 1
ATOM 5289 C C . ALA A 1 693 ? -34.873 -3.393 -32.027 1.00 45.31 693 ALA A C 1
ATOM 5291 O O . ALA A 1 693 ? -36.030 -3.807 -32.009 1.00 45.31 693 ALA A O 1
ATOM 5292 N N . GLN A 1 694 ? -33.820 -4.181 -31.798 1.00 56.50 694 GLN A N 1
ATOM 5293 C CA . GLN A 1 694 ? -33.959 -5.564 -31.355 1.00 56.50 694 GLN A CA 1
ATOM 5294 C C . GLN A 1 694 ? -34.604 -5.601 -29.974 1.00 56.50 694 GLN A C 1
ATOM 5296 O O . GLN A 1 694 ? -34.150 -4.925 -29.045 1.00 56.50 694 GLN A O 1
ATOM 5301 N N . ASP A 1 695 ? -35.641 -6.427 -29.863 1.00 66.69 695 ASP A N 1
ATOM 5302 C CA . ASP A 1 695 ? -36.377 -6.671 -28.635 1.00 66.69 695 ASP A CA 1
ATOM 5303 C C . ASP A 1 695 ? -35.428 -7.158 -27.525 1.00 66.69 695 ASP A C 1
ATOM 5305 O O . ASP A 1 695 ? -34.521 -7.978 -27.713 1.00 66.69 695 ASP A O 1
ATOM 5309 N N . LEU A 1 696 ? -35.631 -6.617 -26.329 1.00 53.31 696 LEU A N 1
ATOM 5310 C CA . LEU A 1 696 ? -34.821 -6.865 -25.142 1.00 53.31 696 LEU A CA 1
ATOM 5311 C C . LEU A 1 696 ? -34.887 -8.347 -24.726 1.00 53.31 696 LEU A C 1
ATOM 5313 O O . LEU A 1 696 ? -33.946 -8.865 -24.113 1.00 53.31 696 LEU A O 1
ATOM 5317 N N . ALA A 1 697 ? -35.960 -9.044 -25.117 1.00 65.12 697 ALA A N 1
ATOM 5318 C CA . ALA A 1 697 ? -36.106 -10.487 -24.971 1.00 65.12 697 ALA A CA 1
ATOM 5319 C C . ALA A 1 697 ? -35.093 -11.279 -25.824 1.00 65.12 697 ALA A C 1
ATOM 5321 O O . ALA A 1 697 ? -34.449 -12.198 -25.309 1.00 65.12 697 ALA A O 1
ATOM 5322 N N . GLU A 1 698 ? -34.855 -10.884 -27.079 1.00 67.12 698 GLU A N 1
ATOM 5323 C CA . GLU A 1 698 ? -33.891 -11.557 -27.964 1.00 67.12 698 GLU A CA 1
ATOM 5324 C C . GLU A 1 698 ? -32.444 -11.360 -27.492 1.00 67.12 698 GLU A C 1
ATOM 5326 O O . GLU A 1 698 ? -31.635 -12.293 -27.531 1.00 67.12 698 GLU A O 1
ATOM 5331 N N . ARG A 1 699 ? -32.108 -10.174 -26.960 1.00 67.69 699 ARG A N 1
ATOM 5332 C CA . ARG A 1 699 ? -30.770 -9.918 -26.388 1.00 67.69 699 ARG A CA 1
ATOM 5333 C C . ARG A 1 699 ? -30.503 -10.771 -25.148 1.00 67.69 699 ARG A C 1
ATOM 5335 O O . ARG A 1 699 ? -29.383 -11.264 -24.996 1.00 67.69 699 ARG A O 1
ATOM 5342 N N . LYS A 1 700 ? -31.511 -10.983 -24.293 1.00 71.31 700 LYS A N 1
ATOM 5343 C CA . LYS A 1 700 ? -31.390 -11.879 -23.132 1.00 71.31 700 LYS A CA 1
ATOM 5344 C C . LYS A 1 700 ? -31.199 -13.329 -23.571 1.00 71.31 700 LYS A C 1
ATOM 5346 O O . LYS A 1 700 ? -30.256 -13.960 -23.104 1.00 71.31 700 LYS A O 1
ATOM 5351 N N . ALA A 1 701 ? -31.992 -13.818 -24.526 1.00 74.19 701 ALA A N 1
ATOM 5352 C CA . ALA A 1 701 ? -31.866 -15.183 -25.044 1.00 74.19 701 ALA A CA 1
ATOM 5353 C C . ALA A 1 701 ? -30.486 -15.452 -25.674 1.00 74.19 701 ALA A C 1
ATOM 5355 O O . ALA A 1 701 ? -29.872 -16.497 -25.438 1.00 74.19 701 ALA A O 1
ATOM 5356 N N . LYS A 1 702 ? -29.945 -14.476 -26.416 1.00 69.38 702 LYS A N 1
ATOM 5357 C CA . LYS A 1 702 ? -28.613 -14.580 -27.027 1.00 69.38 702 LYS A CA 1
ATOM 5358 C C . LYS A 1 702 ? -27.504 -14.676 -25.975 1.00 69.38 702 LYS A C 1
ATOM 5360 O O . LYS A 1 702 ? -26.604 -15.504 -26.123 1.00 69.38 702 LYS A O 1
ATOM 5365 N N . TRP A 1 703 ? -27.607 -13.901 -24.893 1.00 62.75 703 TRP A N 1
ATOM 5366 C CA . TRP A 1 703 ? -26.683 -13.966 -23.756 1.00 62.75 703 TRP A CA 1
ATOM 5367 C C . TRP A 1 703 ? -26.762 -15.298 -23.007 1.00 62.75 703 TRP A C 1
ATOM 5369 O O . TRP A 1 703 ? -25.726 -15.888 -22.712 1.00 62.75 703 TRP A O 1
ATOM 5379 N N . THR A 1 704 ? -27.964 -15.829 -22.769 1.00 68.56 704 THR A N 1
ATOM 5380 C CA . THR A 1 704 ? -28.128 -17.138 -22.118 1.00 68.56 704 THR A CA 1
ATOM 5381 C C . THR A 1 704 ? -27.520 -18.272 -22.955 1.00 68.56 704 THR A C 1
ATOM 5383 O O . THR A 1 704 ? -26.955 -19.206 -22.392 1.00 68.56 704 THR A O 1
ATOM 5386 N N . SER A 1 705 ? -27.540 -18.167 -24.291 1.00 67.12 705 SER A N 1
ATOM 5387 C CA . SER A 1 705 ? -26.914 -19.166 -25.177 1.00 67.12 705 SER A CA 1
ATOM 5388 C C . SER A 1 705 ? -25.376 -19.150 -25.162 1.00 67.12 705 SER A C 1
ATOM 5390 O O . SER A 1 705 ? -24.748 -20.171 -25.444 1.00 67.12 705 SER A O 1
ATOM 5392 N N . LEU A 1 706 ? -24.763 -18.007 -24.831 1.00 54.53 706 LEU A N 1
ATOM 5393 C CA . LEU A 1 706 ? -23.305 -17.836 -24.812 1.00 54.53 706 LEU A CA 1
ATOM 5394 C C . LEU A 1 706 ? -22.681 -18.292 -23.490 1.00 54.53 706 LEU A C 1
ATOM 5396 O O . LEU A 1 706 ? -21.569 -18.810 -23.489 1.00 54.53 706 LEU A O 1
ATOM 5400 N N . VAL A 1 707 ? -23.417 -18.178 -22.382 1.00 59.91 707 VAL A N 1
ATOM 5401 C CA . VAL A 1 707 ? -22.955 -18.616 -21.052 1.00 59.91 707 VAL A CA 1
ATOM 5402 C C . VAL A 1 707 ? -22.835 -20.144 -20.955 1.00 59.91 707 VAL A C 1
ATOM 5404 O O . VAL A 1 707 ? -22.020 -20.642 -20.192 1.00 59.91 707 VAL A O 1
ATOM 5407 N N . GLY A 1 708 ? -23.575 -20.905 -21.767 1.00 43.75 708 GLY A N 1
ATOM 5408 C CA . GLY A 1 708 ? -23.476 -22.371 -21.802 1.00 43.75 708 GLY A CA 1
ATOM 5409 C C . GLY A 1 708 ? -22.298 -22.937 -22.609 1.00 43.75 708 GLY A C 1
ATOM 5410 O O . GLY A 1 708 ? -22.183 -24.156 -22.710 1.00 43.75 708 GLY A O 1
ATOM 5411 N N . LYS A 1 709 ? -21.463 -22.090 -23.229 1.00 46.09 709 LYS A N 1
ATOM 5412 C CA . LYS A 1 709 ? -20.349 -22.512 -24.103 1.00 46.09 709 LYS A CA 1
ATOM 5413 C C . LYS A 1 709 ? -18.953 -22.189 -23.550 1.00 46.09 709 LYS A C 1
ATOM 5415 O O . LYS A 1 709 ? -17.980 -22.390 -24.276 1.00 46.09 709 LYS A O 1
ATOM 5420 N N . HIS A 1 710 ? -18.854 -21.721 -22.305 1.00 37.94 710 HIS A N 1
ATOM 5421 C CA . HIS A 1 710 ? -17.589 -21.451 -21.619 1.00 37.94 710 HIS A CA 1
ATOM 5422 C C . HIS A 1 710 ? -17.388 -22.335 -20.395 1.00 37.94 710 HIS A C 1
ATOM 5424 O O . HIS A 1 710 ? -18.350 -22.470 -19.606 1.00 37.94 710 HIS A O 1
#

pLDDT: mean 80.74, std 22.12, range [26.7, 98.56]

Secondary structure (DSSP, 8-state):
--PPPPP-PPPPPPPP-------------------SSSSSSHHHHHHHHHHHHTTTT-------B--TTT--TTTTGGGGSTT-PPPHHHHHHHHHHHHHHSSS-GGGTPPPSEEE--TTHHHHHHTT--SSTTTTHHHHTTHHHHHHGGGGGG-TT--EEEEEEEEEE--TTS-TT---EEEEEEEEEE-TTTTT--STT---EEEEE-TT-EEEEEEEEEEEEEETTEEEEEEEEEEEEEETTEEEEEEEEEE-STT-SPPPGGG-EEEETTEEE--EEEEEEEEE--BTTB-EEEEEEEEEE--TTS-SSEEEEEE-SSTTSEES-EEEEE-----HHHHHHHHHHHHHHHHHHHHHHTTTS-TTS-PPP-THHHHHTEE----PPPSSGGGHHHHHHHHHHHHTT--HHHHHHHHHS-HHHHHTS-PPPHHHHHHHHHHHHHHHHHHHHHHHHHT--BHHHHHHH-HHHHHHHHHHH---THHHHHHHHHHHHHS------HHHHHHS-HHHHHHHHHHTT-PPSSS--HHHHHHHHGGGSPP-------PPP-------------------PPP---PPPP------------PPPP-----PPPP-GGG---BHHHHHHS-HHHHHHHHHHTT---TT--SHHHHHHHHGGGSBP----------------------PPPPPPPPP---HHHHHHHHHHHHTT-

InterPro domains:
  IPR003653 Ulp1 protease family, C-terminal catalytic domain [PS50600] (70-407)
  IPR038765 Papain-like cysteine peptidase superfamily [SSF54001] (57-412)

Sequence (710 aa):
SSPTPRQWQSLPSRGRQACHAALAGTGRSGRRRSGALARARGTTRDRLQRGLRDMAGLPTTSELKLRRSLVHRQYDVKRLSDGEDLNDALLDFFVKLGQAVIPCGGLEGGHPSVAYLGSLFYDMLRKGGTADGRESHTNVANWAKRRLGQGGLFFDGIGALAVPVNETLRDGSSGPKQLKERHWWLALLLNPRGGSRPAEDEDVALLCLDSVARAETCFNPPVRAVRHGCPGYFVEVTNLYRQGFAAFLRIRARGDGSAGSLPDPRRSRLIAGNREFTRCHCTMSAEQRGAYGAPGHLEGILEFDLDSSLRTCGEYVFEFGEPGSYGPALKLAVQRAPSAYQREVAHLLGGYVAKEWELGAQGGVPAGAAKDYDAARVGAALRLPDVPQQETANDCGFFILEMILLALQLTPEAFRALARASTNMVTTLPWPSQKQIKCRKAKLRDAVNALFDAADQMLTDDVEVLLKSFPNLRKQVQDAMWDGPRFSEAVRTLAAVSLPHQEFTLEDLGKMPTKALRDLCTQRGVLPHGTVERTNLLQVLVPLARRPESAVPTAPKPTGPEPAVAPASDGKAAQLEPLSQQQPPPEQQPNQQQPAEEEPPPAKRQRSGPEHLGEMRFTRADLESMPLKTLRGLCIQHRVLPACALERADFIQALGPLALDAGPPAGASPPADSRRAAAQEPKRPEAPAPHPAQDLAERKAKWTSLVGKH

Foldseek 3Di:
DDDDDDDDDDDDDDDDDDDDDDDDDDDDDDDDDDDDPPPPVVPVVVVVVVVVVVLPPDPPQLQLFPDPVQADPPPQLVQLDPPHFHDQSNLVNLLSLLQCPPPPHCLNVDGFQEAEQGACNLVQLCPPVDPFQQVSLVSCVCRQCSNPPPCGCQNLFHFKYKYKDWDQDDDPPDDDPDDRQTFIWIWIWGQLVLLWDPPPQFFIAIETGGQFAKWKDADVVWQKWAFPPFNQWMKTWGMWIDTQQKIKTWMKIKHQQPVFFAADQLQKWKDADNDIWNRKDWDWPDAARHHDRHMGITTDMIMTGGDLPGFPFAWMWIDGHDPPRIPDTGIDGIDGDDDPVNLRSLRSVLSSSQNSLVVSCVVDPPPPRGDRRDSVSHSVNYAHAGARHAPHSRLSSLLSSLVSLLSSNATSLLSSLVSQDHSDLVNPFPRDYNVNSSVLSVLQSVLVVLQVVLCVVVVGRRSSVSCVVDVPSSVSSSVSSDPDCRRNVSSVLSSLLSPPLPAAALVRLVVDDLVVLQSSCSSVVNRDPDDRDSVSSSVSCNVVHDDPPPPPPPPDDDDDDDDDDDDDDDDDDDDDDDDDDDDDDDDDDPPPDDDDPDDPDPPPPPPPPPPQCAVPAAALVRLVVDDPVVLQSNCVSVVQHDPDDPDSVSSSVSCNVVHDDPPDDPDDDDDDDDDDDDDDDDDDDDDDDDDPDDDPVVVVVVVVVVVVVD

Radius of gyration: 36.83 Å; chains: 1; bounding box: 115×88×127 Å

Organism: NCBI:txid73915